Protein AF-A0A7D5UXT2-F1 (afdb_monomer)

Organism: NCBI:txid500148

Foldseek 3Di:
DDDDDDDDDDDDDPPPPCQDKDKFKFKEKEFEQAPFKWAFKKKWKDFQQPDIWIDTAGIAGHRGMGDDITMGMYIEGPPRPTWIWMKIKTATPVNFKIKIFAQPQDDFCVVVVCVVVVPPPDDRPNDSVRTDTDGDYPQRGHYYWYWYQHNVQKTKTDGPVDIDITGMDMWTDPDPFDFAAAFFAEAELAFELQLLVLCLVLPGLEYEFEWEADQPPPFAIFRANPNDPVRTGGHPLRNLLSNLVCLVVVGQHQEYEHAYPCQPPDDPVSCRYHLVVVVVSNCVRQVVSNHAYEYEDELVCCPPPSVVVCFVDPDLRYAYEYELPPNRALVSLLVCCVVPNRPDQLRYEYEYEALPLVVQADDLDTDDDCSVSSGFNVRQLVNQGVSSHSFYEYDDFKLVCLVSLLSSVVSPHRYYHYDHSPHHRDNDPTRSSRVVSVVVNCVVPVSHYDHDGNVDNSD

Solvent-accessible surface area (backbone atoms only — not comparable to full-atom values): 24434 Å² total; per-residue (Å²): 133,90,80,90,88,89,80,83,84,78,91,71,86,81,76,75,77,74,61,51,70,38,82,41,43,31,31,34,35,43,33,30,56,26,95,53,47,39,24,58,31,36,40,40,42,26,27,52,94,80,36,78,39,79,35,80,41,68,68,28,48,50,78,30,62,40,89,70,67,36,71,44,59,45,62,33,49,84,68,45,83,70,49,31,32,32,39,45,36,30,24,46,77,84,59,52,33,36,37,32,48,41,59,75,82,51,74,62,53,58,64,66,49,53,47,72,69,66,73,64,84,86,73,83,79,89,72,66,66,32,37,38,73,58,74,74,46,80,74,26,52,80,33,68,32,39,36,36,39,38,71,86,42,38,34,36,44,38,43,77,70,46,75,44,74,35,36,53,47,74,40,66,44,78,68,84,84,51,80,50,39,65,30,41,45,23,31,32,41,35,27,29,48,64,20,47,53,44,37,53,69,77,61,29,24,26,38,29,25,27,36,23,49,29,80,78,69,92,53,14,50,27,14,16,76,74,80,41,84,92,51,49,49,36,47,39,69,56,33,44,48,41,49,32,50,43,33,74,72,68,46,54,49,39,33,41,32,38,38,39,72,40,53,65,72,29,52,88,88,40,61,67,27,12,47,66,49,52,52,53,51,48,46,69,48,23,50,86,63,62,32,27,42,34,46,30,24,40,60,71,49,54,77,37,67,39,40,50,62,51,61,79,66,61,50,80,58,40,33,42,29,40,31,28,52,96,71,35,40,46,71,53,48,50,51,47,39,74,75,75,40,66,86,56,42,42,30,27,32,41,34,36,52,36,59,57,32,81,82,46,28,69,60,82,68,78,69,75,84,38,94,77,64,62,25,31,38,46,38,48,36,50,38,50,56,65,68,68,41,43,38,33,36,39,32,39,36,38,62,82,39,59,68,58,50,54,51,42,54,73,47,55,50,36,27,40,30,28,22,59,65,88,50,64,38,61,96,43,71,53,36,51,45,18,49,46,50,55,52,53,50,33,66,77,36,50,74,55,26,38,77,41,48,81,88,55,74,80,74

Sequence (459 aa):
MRTACFKLLSCLGLLQLAVALTTRRAYVQILNNTTQPIRAATVIHKYSDIYQHHGYWEVIQPGTRSGNMLRVEYHTGAFATGNDWWLVSWKNPEGTRYYYSNPGNGRIFFDTVEWIFAGRGGHRLESTTGFKQHTLMKTDANRVTQVVINTDNTIQFSSKSGYSSTTSSSTPIFRQYGNPQPFYAIAHRVLDKAGVEVALRHGANAVEIDANAWKLVHRGWWADHDGTLPSRGDRIRDVLIAAANARRAGKNLGFVWLDLKNPDRCGQLETGCNIEALRDMARQILAPVGVKILWGFTGSDINGRASGVVREDLTPSEAISIDGLSGTSARYAERIFNTSGPTNTAQRVWSKGLFQMALNFGSCEDKAMSASSGQICPEIRLGVMSGLFGKVFGWTITRNDGSEVNKLMHAGVDGLIYGHMSSFYEDTKEARDALQIINNWLKANSNHRYLANLDDNPW

InterPro domains:
  IPR017946 PLC-like phosphodiesterase, TIM beta/alpha-barrel domain superfamily [G3DSA:3.20.20.190] (178-459)
  IPR041157 Up-regulated in Daf-2 [PF18457] (22-114)
  IPR041157 Up-regulated in Daf-2 [PF18457] (126-167)
  IPR060039 Sphingomyelinase D/Phospholipase D [PF27711] (180-459)

Mean predicted aligned error: 14.04 Å

pLDDT: mean 85.24, std 17.14, range [34.28, 98.88]

Secondary structure (DSSP, 8-state):
---------------------EEEEEEEEEEEESSS-EEEEEEEEEETTTEEEEEEEEEE-TT-B-SS-EEEEEEESTT----EEEEEEEE-TTSSEEEEEE-SS-S--HHHHHHHHS--TT------TTPEE----GGGTT-EEEEEEETTSEEEEE-SS-EEEEEEEEEE---TTSS-EEEEEEES---SHHHHHHHHHHT-SEEEEEEEEESSSS-EEEEESSSSGGGEEEEHHHHHHHHHHHHHTT----EEEEEESSTTSS-TT-TTTSHHHHHHHHHHHHGGGT-EEEEEEETTGGGSHHHHHHHHT--TTEEEEEE-GGG--HHHHHHHHHHHS-SSGGGEEEEEE-SSGGGG----SS----TTT--HHHHHHHHHHHS--SEEEEEEE-TT-HHHHHHHHHTT-SEEEES-SSS---S-HHHHHHHHHHHHHHHHTTTTEEE--TT----

Nearest PDB structures (foldseek):
  4jde-assembly1_B  TM=7.919E-01  e=2.726E-11  Caenorhabditis elegans
  4jde-assembly1_A  TM=7.871E-01  e=5.231E-11  Caenorhabditis elegans
  2f9r-assembly1_A  TM=6.884E-01  e=1.815E-10  Loxosceles laeta
  1h41-assembly1_A  TM=3.985E-01  e=1.138E-02  Cellvibrio japonicus
  1eok-assembly1_A  TM=4.121E-01  e=2.767E-02  Elizabethkingia meningoseptica

Structure (mmCIF, N/CA/C/O backbone):
data_AF-A0A7D5UXT2-F1
#
_entry.id   AF-A0A7D5UXT2-F1
#
loop_
_atom_site.group_PDB
_atom_site.id
_atom_site.type_symbol
_atom_site.label_atom_id
_atom_site.label_alt_id
_atom_site.label_comp_id
_atom_site.label_asym_id
_atom_site.label_entity_id
_atom_site.label_seq_id
_atom_site.pdbx_PDB_ins_code
_atom_site.Cartn_x
_atom_site.Cartn_y
_atom_site.Cartn_z
_atom_site.occupancy
_atom_site.B_iso_or_equiv
_atom_site.auth_seq_id
_atom_site.auth_comp_id
_atom_site.auth_asym_id
_atom_site.auth_atom_id
_atom_site.pdbx_PDB_model_num
ATOM 1 N N . MET A 1 1 ? -38.558 12.943 101.923 1.00 36.19 1 MET A N 1
ATOM 2 C CA . MET A 1 1 ? -38.433 14.417 102.025 1.00 36.19 1 MET A CA 1
ATOM 3 C C . MET A 1 1 ? -37.181 14.815 101.249 1.00 36.19 1 MET A C 1
ATOM 5 O O . MET A 1 1 ? -36.152 14.226 101.527 1.00 36.19 1 MET A O 1
ATOM 9 N N . ARG A 1 2 ? -37.341 15.446 100.068 1.00 34.28 2 ARG A N 1
ATOM 10 C CA . ARG A 1 2 ? -37.014 16.872 99.764 1.00 34.28 2 ARG A CA 1
ATOM 11 C C . ARG A 1 2 ? -35.497 17.147 99.903 1.00 34.28 2 ARG A C 1
ATOM 13 O O . ARG A 1 2 ? -34.965 16.847 100.956 1.00 34.28 2 ARG A O 1
ATOM 20 N N . THR A 1 3 ? -34.720 17.679 98.948 1.00 36.91 3 THR A N 1
ATOM 21 C CA . THR A 1 3 ? -34.924 18.716 97.897 1.00 36.91 3 THR A CA 1
ATOM 22 C C . THR A 1 3 ? -33.620 18.730 97.040 1.00 36.91 3 THR A C 1
ATOM 24 O O . THR A 1 3 ? -32.560 18.561 97.631 1.00 36.91 3 THR A O 1
ATOM 27 N N . ALA A 1 4 ? -33.638 18.645 95.694 1.00 42.66 4 ALA A N 1
ATOM 28 C CA . ALA A 1 4 ? -33.521 19.735 94.681 1.00 42.66 4 ALA A CA 1
ATOM 29 C C . ALA A 1 4 ? -32.183 20.534 94.739 1.00 42.66 4 ALA A C 1
ATOM 31 O O . ALA A 1 4 ? -31.682 20.755 95.827 1.00 42.66 4 ALA A O 1
ATOM 32 N N . CYS A 1 5 ? -31.524 21.080 93.706 1.00 37.19 5 CYS A N 1
ATOM 33 C CA . CYS A 1 5 ? -31.738 21.371 92.277 1.00 37.19 5 CYS A CA 1
ATOM 34 C C . CYS A 1 5 ? -30.385 22.008 91.819 1.00 37.19 5 CYS A C 1
ATOM 36 O O . CYS A 1 5 ? -29.802 22.743 92.605 1.00 37.19 5 CYS A O 1
ATOM 38 N N . PHE A 1 6 ? -29.721 21.703 90.701 1.00 34.28 6 PHE A N 1
ATOM 39 C CA . PHE A 1 6 ? -29.822 22.394 89.403 1.00 34.28 6 PHE A CA 1
ATOM 40 C C . PHE A 1 6 ? -28.614 21.928 88.557 1.00 34.28 6 PHE A C 1
ATOM 42 O O . PHE A 1 6 ? -27.471 22.172 88.940 1.00 34.28 6 PHE A O 1
ATOM 49 N N . LYS A 1 7 ? -28.833 21.323 87.387 1.00 36.25 7 LYS A N 1
ATOM 50 C CA . LYS A 1 7 ? -27.889 21.411 86.260 1.00 36.25 7 LYS A CA 1
ATOM 51 C C . LYS A 1 7 ? -28.704 21.672 85.002 1.00 36.25 7 LYS A C 1
ATOM 53 O O . LYS A 1 7 ? -29.564 20.876 84.636 1.00 36.25 7 LYS A O 1
ATOM 58 N N . LEU A 1 8 ? -28.467 22.851 84.432 1.00 36.66 8 LEU A N 1
ATOM 59 C CA . LEU A 1 8 ? -29.082 23.353 83.213 1.00 36.66 8 LEU A CA 1
ATOM 60 C C . LEU A 1 8 ? -28.868 22.382 82.048 1.00 36.66 8 LEU A C 1
ATOM 62 O O . LEU A 1 8 ? -27.749 21.941 81.788 1.00 36.66 8 LEU A O 1
ATOM 66 N N . LEU A 1 9 ? -29.955 22.150 81.314 1.00 42.28 9 LEU A N 1
ATOM 67 C CA . LEU A 1 9 ? -29.932 21.782 79.907 1.00 42.28 9 LEU A CA 1
ATOM 68 C C . LEU A 1 9 ? -29.194 22.859 79.099 1.00 42.28 9 LEU A C 1
ATOM 70 O O . LEU A 1 9 ? -29.561 24.032 79.145 1.00 42.28 9 LEU A O 1
ATOM 74 N N . SER A 1 10 ? -28.291 22.425 78.230 1.00 36.88 10 SER A N 1
ATOM 75 C CA . SER A 1 10 ? -28.107 23.039 76.918 1.00 36.88 10 SER A CA 1
ATOM 76 C C . SER A 1 10 ? -28.194 21.940 75.860 1.00 36.88 10 SER A C 1
ATOM 78 O O . SER A 1 10 ? -27.239 21.238 75.545 1.00 36.88 10 SER A O 1
ATOM 80 N N . CYS A 1 11 ? -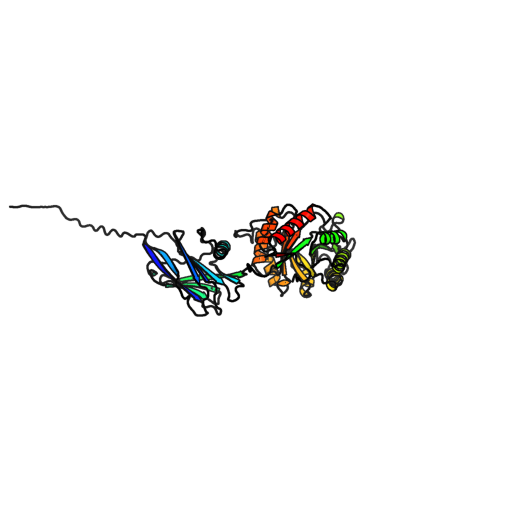29.409 21.781 75.330 1.00 40.41 11 CYS A N 1
ATOM 81 C CA . CYS A 1 11 ? -29.639 21.204 74.015 1.00 40.41 11 CYS A CA 1
ATOM 82 C C . CYS A 1 11 ? -28.922 22.079 72.978 1.00 40.41 11 CYS A C 1
ATOM 84 O O . CYS A 1 11 ? -29.400 23.164 72.657 1.00 40.41 11 CYS A O 1
ATOM 86 N N . LEU A 1 12 ? -27.805 21.606 72.430 1.00 40.06 12 LEU A N 1
ATOM 87 C CA . LEU A 1 12 ? -27.349 22.021 71.107 1.00 40.06 12 LEU A CA 1
ATOM 88 C C . LEU A 1 12 ? -27.305 20.776 70.229 1.00 40.06 12 LEU A C 1
ATOM 90 O O . LEU A 1 12 ? -26.574 19.825 70.498 1.00 40.06 12 LEU A O 1
ATOM 94 N N . GLY A 1 13 ? -28.171 20.777 69.219 1.00 42.94 13 GLY A N 1
ATOM 95 C CA . GLY A 1 13 ? -28.363 19.674 68.298 1.00 42.94 13 GLY A CA 1
ATOM 96 C C . GLY A 1 13 ? -27.079 19.319 67.562 1.00 42.94 13 GLY A C 1
ATOM 97 O O . GLY A 1 13 ? -26.598 20.071 66.721 1.00 42.94 13 GLY A O 1
ATOM 98 N N . LEU A 1 14 ? -26.585 18.112 67.810 1.00 41.22 14 LEU A N 1
ATOM 99 C CA . LEU A 1 14 ? -25.770 17.388 66.849 1.00 41.22 14 LEU A CA 1
ATOM 100 C C . LEU A 1 14 ? -26.723 16.692 65.878 1.00 41.22 14 LEU A C 1
ATOM 102 O O . LEU A 1 14 ? -26.943 15.485 65.941 1.00 41.22 14 LEU A O 1
ATOM 106 N N . LEU A 1 15 ? -27.289 17.470 64.953 1.00 41.44 15 LEU A N 1
ATOM 107 C CA . LEU A 1 15 ? -27.663 16.912 63.662 1.00 41.44 15 LEU A CA 1
ATOM 108 C C . LEU A 1 15 ? -26.331 16.591 62.969 1.00 41.44 15 LEU A C 1
ATOM 110 O O . LEU A 1 15 ? -25.779 17.411 62.239 1.00 41.44 15 LEU A O 1
ATOM 114 N N . GLN A 1 16 ? -25.755 15.420 63.253 1.00 40.47 16 GLN A N 1
ATOM 115 C CA . GLN A 1 16 ? -24.740 14.863 62.371 1.00 40.47 16 GLN A CA 1
ATOM 116 C C . GLN A 1 16 ? -25.450 14.576 61.047 1.00 40.47 16 GLN A C 1
ATOM 118 O O . GLN A 1 16 ? -26.016 13.504 60.842 1.00 40.47 16 GLN A O 1
ATOM 123 N N . LEU A 1 17 ? -25.449 15.555 60.140 1.00 44.81 17 LEU A N 1
ATOM 124 C CA . LEU A 1 17 ? -25.551 15.276 58.717 1.00 44.81 17 LEU A CA 1
ATOM 125 C C . LEU A 1 17 ? -24.333 14.414 58.381 1.00 44.81 17 LEU A C 1
ATOM 127 O O . LEU A 1 17 ? -23.275 14.911 58.007 1.00 44.81 17 LEU A O 1
ATOM 131 N N . ALA A 1 18 ? -24.471 13.103 58.558 1.00 46.00 18 ALA A N 1
ATOM 132 C CA . ALA A 1 18 ? -23.594 12.141 57.931 1.00 46.00 18 ALA A CA 1
ATOM 133 C C . ALA A 1 18 ? -23.843 12.276 56.428 1.00 46.00 18 ALA A C 1
ATOM 135 O O . ALA A 1 18 ? -24.723 11.627 55.862 1.00 46.00 18 ALA A O 1
ATOM 136 N N . VAL A 1 19 ? -23.117 13.182 55.773 1.00 54.22 19 VAL A N 1
ATOM 137 C CA . VAL A 1 19 ? -23.129 13.300 54.317 1.00 54.22 19 VAL A CA 1
ATOM 138 C C . VAL A 1 19 ? -22.295 12.146 53.759 1.00 54.22 19 VAL A C 1
ATOM 140 O O . VAL A 1 19 ? -21.194 12.330 53.260 1.00 54.22 19 VAL A O 1
ATOM 143 N N . ALA A 1 20 ? -22.793 10.926 53.940 1.00 69.44 20 ALA A N 1
ATOM 144 C CA . ALA A 1 20 ? -22.079 9.698 53.642 1.00 69.44 20 ALA A CA 1
ATOM 145 C C . ALA A 1 20 ? -22.074 9.397 52.136 1.00 69.44 20 ALA A C 1
ATOM 147 O O . ALA A 1 20 ? -23.035 9.679 51.411 1.00 69.44 20 ALA A O 1
ATOM 148 N N . LEU A 1 21 ? -20.985 8.775 51.682 1.00 82.25 21 LEU A N 1
ATOM 149 C CA . LEU A 1 21 ? -20.906 8.115 50.383 1.00 82.25 21 LEU A CA 1
ATOM 150 C C . LEU A 1 21 ? -22.062 7.107 50.267 1.00 82.25 21 LEU A C 1
ATOM 152 O O . LEU A 1 21 ? -22.201 6.215 51.098 1.00 82.25 21 LEU A O 1
ATOM 156 N N . THR A 1 22 ? -22.910 7.263 49.253 1.00 88.88 22 THR A N 1
ATOM 157 C CA . THR A 1 22 ? -24.084 6.410 49.033 1.00 88.88 22 THR A CA 1
ATOM 158 C C . THR A 1 22 ? -23.977 5.716 47.683 1.00 88.88 22 THR A C 1
ATOM 160 O O . THR A 1 22 ? -24.011 6.390 46.648 1.00 88.88 22 THR A O 1
ATOM 163 N N . THR A 1 23 ? -23.918 4.381 47.684 1.00 92.75 23 THR A N 1
ATOM 164 C CA . THR A 1 23 ? -24.037 3.566 46.466 1.00 92.75 23 THR A CA 1
ATOM 165 C C . THR A 1 23 ? -25.471 3.567 45.960 1.00 92.75 23 THR A C 1
ATOM 167 O O . THR A 1 23 ? -26.419 3.334 46.710 1.00 92.75 23 THR A O 1
ATOM 170 N N . ARG A 1 24 ? -25.633 3.835 44.668 1.00 94.81 24 ARG A N 1
ATOM 171 C CA . ARG A 1 24 ? -26.914 3.886 43.966 1.00 94.81 24 ARG A CA 1
ATOM 172 C C . ARG A 1 24 ? -26.874 3.007 42.730 1.00 94.81 24 ARG A C 1
ATOM 174 O O . ARG A 1 24 ? -25.811 2.607 42.266 1.00 94.81 24 ARG A O 1
ATOM 181 N N . ARG A 1 25 ? -28.067 2.713 42.217 1.00 96.94 25 ARG A N 1
ATOM 182 C CA . ARG A 1 25 ? -28.284 1.903 41.020 1.00 96.94 25 ARG A CA 1
ATOM 183 C C . ARG A 1 25 ? -29.117 2.668 40.012 1.00 96.94 25 ARG A C 1
ATOM 185 O O . ARG A 1 25 ? -30.054 3.355 40.411 1.00 96.94 25 ARG A O 1
ATOM 192 N N . ALA A 1 26 ? -28.809 2.501 38.735 1.00 97.25 26 ALA A N 1
ATOM 193 C CA . ALA A 1 26 ? -29.631 2.955 37.617 1.00 97.25 26 ALA A CA 1
ATOM 194 C C . ALA A 1 26 ? -29.744 1.840 36.568 1.00 97.25 26 ALA A C 1
ATOM 196 O O . ALA A 1 26 ? -29.009 0.849 36.609 1.00 97.25 26 ALA A O 1
ATOM 197 N N . TYR A 1 27 ? -30.687 1.997 35.645 1.00 98.06 27 TYR A N 1
ATOM 198 C CA . TYR A 1 27 ? -30.895 1.094 34.517 1.00 98.06 27 TYR A CA 1
ATOM 199 C C . TYR A 1 27 ? -30.518 1.794 33.219 1.00 98.06 27 TYR A C 1
ATOM 201 O O . TYR A 1 27 ? -30.698 2.998 33.096 1.00 98.06 27 TYR A O 1
ATOM 209 N N . VAL A 1 28 ? -30.014 1.050 32.243 1.00 97.38 28 VAL A N 1
ATOM 210 C CA . VAL A 1 28 ? -29.527 1.596 30.977 1.00 97.38 28 VAL A CA 1
ATOM 211 C C . VAL A 1 28 ? -30.165 0.842 29.824 1.00 97.38 28 VAL A C 1
ATOM 213 O O . VAL A 1 28 ? -30.227 -0.389 29.835 1.00 97.38 28 VAL A O 1
ATOM 216 N N . GLN A 1 29 ? -30.642 1.590 28.833 1.00 96.94 29 GLN A N 1
ATOM 217 C CA . GLN A 1 29 ? -31.302 1.050 27.649 1.00 96.94 29 GLN A CA 1
ATOM 218 C C . GLN A 1 29 ? -30.874 1.829 26.404 1.00 96.94 29 GLN A C 1
ATOM 220 O O . GLN A 1 29 ? -30.710 3.049 26.464 1.00 96.94 29 GLN A O 1
ATOM 225 N N . ILE A 1 30 ? -30.739 1.138 25.273 1.00 97.81 30 ILE A N 1
ATOM 226 C CA . ILE A 1 30 ? -30.429 1.762 23.982 1.00 97.81 30 ILE A CA 1
ATOM 227 C C . ILE A 1 30 ? -31.728 2.000 23.205 1.00 97.81 30 ILE A C 1
ATOM 229 O O . ILE A 1 30 ? -32.590 1.127 23.173 1.00 97.81 30 ILE A O 1
ATOM 233 N N . LEU A 1 31 ? -31.862 3.154 22.554 1.00 97.88 31 LEU A N 1
ATOM 234 C CA . LEU A 1 31 ? -32.856 3.430 21.516 1.00 97.88 31 LEU A CA 1
ATOM 235 C C . LEU A 1 31 ? -32.146 3.566 20.168 1.00 97.88 31 LEU A C 1
ATOM 237 O O . LEU A 1 31 ? -31.280 4.426 20.002 1.00 97.88 31 LEU A O 1
ATOM 241 N N . ASN A 1 32 ? -32.537 2.726 19.212 1.00 97.62 32 ASN A N 1
ATOM 242 C CA . ASN A 1 32 ? -32.057 2.810 17.840 1.00 97.62 32 ASN A CA 1
ATOM 243 C C . ASN A 1 32 ? -32.935 3.787 17.044 1.00 97.62 32 ASN A C 1
ATOM 245 O O . ASN A 1 32 ? -33.999 3.408 16.570 1.00 97.62 32 ASN A O 1
ATOM 249 N N . ASN A 1 33 ? -32.483 5.028 16.877 1.00 97.62 33 ASN A N 1
ATOM 250 C CA . ASN A 1 33 ? -33.121 6.023 16.009 1.00 97.62 33 ASN A CA 1
ATOM 251 C C . ASN A 1 33 ? -32.553 6.013 14.580 1.00 97.62 33 ASN A C 1
ATOM 253 O O . ASN A 1 33 ? -32.882 6.891 13.789 1.00 97.62 33 ASN A O 1
ATOM 257 N N . THR A 1 34 ? -31.681 5.061 14.239 1.00 94.12 34 THR A N 1
ATOM 258 C CA . THR A 1 34 ? -31.138 4.935 12.883 1.00 94.12 34 THR A CA 1
ATOM 259 C C . THR A 1 34 ? -32.154 4.288 11.937 1.00 94.12 34 THR A C 1
ATOM 261 O O . THR A 1 34 ? -33.147 3.701 12.366 1.00 94.12 34 THR A O 1
ATOM 264 N N . THR A 1 35 ? -31.899 4.361 10.629 1.00 93.69 35 THR A N 1
ATOM 265 C CA . THR A 1 35 ? -32.736 3.723 9.598 1.00 93.69 35 THR A CA 1
ATOM 266 C C . THR A 1 35 ? -32.479 2.223 9.445 1.00 93.69 35 THR A C 1
ATOM 268 O O . THR A 1 35 ? -33.169 1.564 8.671 1.00 93.69 35 THR A O 1
ATOM 271 N N . GLN A 1 36 ? -31.493 1.670 10.155 1.00 93.19 36 GLN A N 1
ATOM 272 C CA . GLN A 1 36 ? -31.029 0.297 9.980 1.00 93.19 36 GLN A CA 1
ATOM 273 C C . GLN A 1 36 ? -30.994 -0.470 11.309 1.00 93.19 36 GLN A C 1
ATOM 275 O O . GLN A 1 36 ? -30.834 0.128 12.375 1.00 93.19 36 GLN A O 1
ATOM 280 N N . PRO A 1 37 ? -31.144 -1.806 11.291 1.00 94.12 37 PRO A N 1
ATOM 281 C CA . PRO A 1 37 ? -30.931 -2.609 12.486 1.00 94.12 37 PRO A CA 1
ATOM 282 C C . PRO A 1 37 ? -29.517 -2.417 13.045 1.00 94.12 37 PRO A C 1
ATOM 284 O O . PRO A 1 37 ? -28.525 -2.537 12.329 1.00 94.12 37 PRO A O 1
ATOM 287 N N . ILE A 1 38 ? -29.423 -2.173 14.348 1.00 93.69 38 ILE A N 1
ATOM 288 C CA . ILE A 1 38 ? -28.153 -2.165 15.073 1.00 93.69 38 ILE A CA 1
ATOM 289 C C . ILE A 1 38 ? -27.870 -3.597 15.520 1.00 93.69 38 ILE A C 1
ATOM 291 O O . ILE A 1 38 ? -28.729 -4.221 16.144 1.00 93.69 38 ILE A O 1
ATOM 295 N N . ARG A 1 39 ? -26.677 -4.119 15.218 1.00 86.88 39 ARG A N 1
ATOM 296 C CA . ARG A 1 39 ? -26.253 -5.468 15.625 1.00 86.88 39 ARG A CA 1
ATOM 297 C C . ARG A 1 39 ? -25.136 -5.424 16.659 1.00 86.88 39 ARG A C 1
ATOM 299 O O . ARG A 1 39 ? -24.291 -4.535 16.603 1.00 86.88 39 ARG A O 1
ATOM 306 N N . ALA A 1 40 ? -25.098 -6.419 17.545 1.00 84.75 40 ALA A N 1
ATOM 307 C CA . ALA A 1 40 ? -24.058 -6.610 18.558 1.00 84.75 40 ALA A CA 1
ATOM 308 C C . ALA A 1 40 ? -23.729 -5.307 19.309 1.00 84.75 40 ALA A C 1
ATOM 310 O O . ALA A 1 40 ? -22.570 -4.891 19.373 1.00 84.75 40 ALA A O 1
ATOM 311 N N . ALA A 1 41 ? -24.769 -4.628 19.795 1.00 90.44 41 ALA A N 1
ATOM 312 C CA . ALA A 1 41 ? -24.614 -3.389 20.531 1.00 90.44 41 ALA A CA 1
ATOM 313 C C . ALA A 1 41 ? -24.032 -3.675 21.914 1.00 90.44 41 ALA A C 1
ATOM 315 O O . ALA A 1 41 ? -24.532 -4.549 22.623 1.00 90.44 41 ALA A O 1
ATOM 316 N N . THR A 1 42 ? -23.030 -2.902 22.314 1.00 88.75 42 THR A N 1
ATOM 317 C CA . THR A 1 42 ? -22.400 -2.995 23.628 1.00 88.75 42 THR A CA 1
ATOM 318 C C . THR A 1 42 ? -22.442 -1.641 24.319 1.00 88.75 42 THR A C 1
ATOM 320 O O . THR A 1 42 ? -22.188 -0.606 23.700 1.00 88.75 42 THR A O 1
ATOM 323 N N . VAL A 1 43 ? -22.741 -1.651 25.618 1.00 92.00 43 VAL A N 1
ATOM 324 C CA . VAL A 1 43 ? -22.570 -0.494 26.503 1.00 92.00 43 VAL A CA 1
ATOM 325 C C . VAL A 1 43 ? -21.646 -0.892 27.639 1.00 92.00 43 VAL A C 1
ATOM 327 O O . VAL A 1 43 ? -21.944 -1.839 28.365 1.00 92.00 43 VAL A O 1
ATOM 330 N N . ILE A 1 44 ? -20.556 -0.148 27.813 1.00 88.75 44 ILE A N 1
ATOM 331 C CA . ILE A 1 44 ? -19.703 -0.246 28.998 1.00 88.75 44 ILE A CA 1
ATOM 332 C C . ILE A 1 44 ? -19.922 0.999 29.847 1.00 88.75 44 ILE A C 1
ATOM 334 O O . ILE A 1 44 ? -19.821 2.124 29.355 1.00 88.75 44 ILE A O 1
ATOM 338 N N . HIS A 1 45 ? -20.201 0.785 31.128 1.00 92.12 45 HIS A N 1
ATOM 339 C CA . HIS A 1 45 ? -20.223 1.825 32.150 1.00 92.12 45 HIS A CA 1
ATOM 340 C C . HIS A 1 45 ? -19.091 1.587 33.143 1.00 92.12 45 HIS A C 1
ATOM 342 O O . HIS A 1 45 ? -18.880 0.456 33.584 1.00 92.12 45 HIS A O 1
ATOM 348 N N . LYS A 1 46 ? -18.371 2.652 33.486 1.00 88.19 46 LYS A N 1
ATOM 349 C CA . LYS A 1 46 ? -17.372 2.679 34.551 1.00 88.19 46 LYS A CA 1
ATOM 350 C C . LYS A 1 46 ? -17.683 3.822 35.510 1.00 88.19 46 LYS A C 1
ATOM 352 O O . LYS A 1 46 ? -17.764 4.966 35.073 1.00 88.19 46 LYS A O 1
ATOM 357 N N . TYR A 1 47 ? -17.785 3.536 36.804 1.00 85.75 47 TYR A N 1
ATOM 358 C CA . TYR A 1 47 ? -17.746 4.570 37.840 1.00 85.75 47 TYR A CA 1
ATOM 359 C C . TYR A 1 47 ? -16.319 4.655 38.387 1.00 85.75 47 TYR A C 1
ATOM 361 O O . TYR A 1 47 ? -15.928 3.883 39.272 1.00 85.75 47 TYR A O 1
ATOM 369 N N . SER A 1 48 ? -15.520 5.546 37.795 1.00 78.12 48 SER A N 1
ATOM 370 C CA . SER A 1 48 ? -14.056 5.554 37.927 1.00 78.12 48 SER A CA 1
ATOM 371 C C . SER A 1 48 ? -13.499 4.124 37.805 1.00 78.12 48 SER A C 1
ATOM 373 O O . SER A 1 48 ? -13.899 3.397 36.896 1.00 78.12 48 SER A O 1
ATOM 375 N N . ASP A 1 49 ? -12.637 3.680 38.720 1.00 72.75 49 ASP A N 1
ATOM 376 C CA . ASP A 1 49 ? -12.145 2.300 38.739 1.00 72.75 49 ASP A CA 1
ATOM 377 C C . ASP A 1 49 ? -12.857 1.415 39.775 1.00 72.75 49 ASP A C 1
ATOM 379 O O . ASP A 1 49 ? -12.387 0.322 40.085 1.00 72.75 49 ASP A O 1
ATOM 383 N N . ILE A 1 50 ? -13.983 1.868 40.332 1.00 75.06 50 ILE A N 1
ATOM 384 C CA . ILE A 1 50 ? -14.689 1.171 41.419 1.00 75.06 50 ILE A CA 1
ATOM 385 C C . ILE A 1 50 ? -15.658 0.132 40.856 1.00 75.06 50 ILE A C 1
ATOM 387 O O . ILE A 1 50 ? -15.633 -1.027 41.265 1.00 75.06 50 ILE A O 1
ATOM 391 N N . TYR A 1 51 ? -16.503 0.548 39.913 1.00 80.44 51 TYR A N 1
ATOM 392 C CA . TYR A 1 51 ? -17.491 -0.319 39.279 1.00 80.44 51 TYR A CA 1
ATOM 393 C C . TYR A 1 51 ? -17.291 -0.333 37.774 1.00 80.44 51 TYR A C 1
ATOM 395 O O . TYR A 1 51 ? -16.991 0.699 37.173 1.00 80.44 51 TYR A O 1
ATOM 403 N N . GLN A 1 52 ? -17.493 -1.502 37.171 1.00 83.88 52 GLN A N 1
ATOM 404 C CA . GLN A 1 52 ? -17.484 -1.679 35.729 1.00 83.88 52 GLN A CA 1
ATOM 405 C C . GLN A 1 52 ? -18.604 -2.643 35.333 1.00 83.88 52 GLN A C 1
ATOM 407 O O . GLN A 1 52 ? -18.675 -3.767 35.830 1.00 83.88 52 GLN A O 1
ATOM 412 N N . HIS A 1 53 ? -19.470 -2.206 34.425 1.00 86.44 53 HIS A N 1
ATOM 413 C CA . HIS A 1 53 ? -20.633 -2.960 33.969 1.00 86.44 53 HIS A CA 1
ATOM 414 C C . HIS A 1 53 ? -20.677 -3.014 32.447 1.00 86.44 53 HIS A C 1
ATOM 416 O O . HIS A 1 53 ? -20.267 -2.072 31.770 1.00 86.44 53 HIS A O 1
ATOM 422 N N . HIS A 1 54 ? -21.188 -4.126 31.919 1.00 85.19 54 HIS A N 1
ATOM 423 C CA . HIS A 1 54 ? -21.215 -4.420 30.490 1.00 85.19 54 HIS A CA 1
ATOM 424 C C . HIS A 1 54 ? -22.601 -4.922 30.112 1.00 85.19 54 HIS A C 1
ATOM 426 O O . HIS A 1 54 ? -23.104 -5.871 30.712 1.00 85.19 54 HIS A O 1
ATOM 432 N N . GLY A 1 55 ? -23.218 -4.274 29.133 1.00 85.62 55 GLY A N 1
ATOM 433 C CA . GLY A 1 55 ? -24.464 -4.708 28.513 1.00 85.62 55 GLY A CA 1
ATOM 434 C C . GLY A 1 55 ? -24.211 -5.089 27.065 1.00 85.62 55 GLY A C 1
ATOM 435 O O . GLY A 1 55 ? -23.470 -4.389 26.379 1.00 85.62 55 GLY A O 1
ATOM 436 N N . TYR A 1 56 ? -24.829 -6.178 26.618 1.00 87.44 56 TYR A N 1
ATOM 437 C CA . TYR A 1 56 ? -24.758 -6.664 25.244 1.00 87.44 56 TYR A CA 1
ATOM 438 C C . TYR A 1 56 ? -26.166 -6.926 24.710 1.00 87.44 56 TYR A C 1
ATOM 440 O O . TYR A 1 56 ? -26.994 -7.527 25.398 1.00 87.44 56 TYR A O 1
ATOM 448 N N . TRP A 1 57 ? -26.420 -6.500 23.475 1.00 91.25 57 TRP A N 1
ATOM 449 C CA . TRP A 1 57 ? -27.679 -6.720 22.773 1.00 91.25 57 TRP A CA 1
ATOM 450 C C . TRP A 1 57 ? -27.411 -7.167 21.340 1.00 91.25 57 TRP A C 1
ATOM 452 O O . TRP A 1 57 ? -26.740 -6.480 20.572 1.00 91.25 57 TRP A O 1
ATOM 462 N N . GLU A 1 58 ? -27.964 -8.319 20.972 1.00 84.94 58 GLU A N 1
ATOM 463 C CA . GLU A 1 58 ? -27.695 -8.950 19.681 1.00 84.94 58 GLU A CA 1
ATOM 464 C C . GLU A 1 58 ? -28.240 -8.132 18.505 1.00 84.94 58 GLU A C 1
ATOM 466 O O . GLU A 1 58 ? -27.510 -7.857 17.552 1.00 84.94 58 GLU A O 1
ATOM 471 N N . VAL A 1 59 ? -29.504 -7.703 18.585 1.00 92.69 59 VAL A N 1
ATOM 472 C CA . VAL A 1 59 ? -30.166 -6.881 17.565 1.00 92.69 59 VAL A CA 1
ATOM 473 C C . VAL A 1 59 ? -31.092 -5.864 18.230 1.00 92.69 59 VAL A C 1
ATOM 475 O O . VAL A 1 59 ? -31.840 -6.198 19.148 1.00 92.69 59 VAL A O 1
ATOM 478 N N . ILE A 1 60 ? -31.075 -4.625 17.736 1.00 96.44 60 ILE A N 1
ATOM 479 C CA . ILE A 1 60 ? -32.029 -3.570 18.095 1.00 96.44 60 ILE A CA 1
ATOM 480 C C . ILE A 1 60 ? -32.613 -3.007 16.799 1.00 96.44 60 ILE A C 1
ATOM 482 O O . ILE A 1 60 ? -31.894 -2.427 15.981 1.00 96.44 60 ILE A O 1
ATOM 486 N N . GLN A 1 61 ? -33.918 -3.186 16.594 1.00 97.19 61 GLN A N 1
ATOM 487 C CA . GLN A 1 61 ? -34.594 -2.771 15.363 1.00 97.19 61 GLN A CA 1
ATOM 488 C C . GLN A 1 61 ? -34.740 -1.240 15.281 1.00 97.19 61 GLN A C 1
ATOM 490 O O . GLN A 1 61 ? -34.823 -0.594 16.333 1.00 97.19 61 GLN A O 1
ATOM 495 N N . PRO A 1 62 ? -34.796 -0.648 14.071 1.00 97.75 62 PRO A N 1
ATOM 496 C CA . PRO A 1 62 ? -35.078 0.777 13.889 1.00 97.75 62 PRO A CA 1
ATOM 497 C C . PRO A 1 62 ? -36.319 1.229 14.664 1.00 97.75 62 PRO A C 1
ATOM 499 O O . PRO A 1 62 ? -37.343 0.550 14.658 1.00 97.75 62 PRO A O 1
ATOM 502 N N . GLY A 1 63 ? -36.225 2.363 15.354 1.00 96.56 63 GLY A N 1
ATOM 503 C CA . GLY A 1 63 ? -37.299 2.941 16.166 1.00 96.56 63 GLY A CA 1
ATOM 504 C C . GLY A 1 63 ? -37.600 2.205 17.477 1.00 96.56 63 GLY A C 1
ATOM 505 O O . GLY A 1 63 ? -38.506 2.611 18.204 1.00 96.56 63 GLY A O 1
ATOM 506 N N . THR A 1 64 ? -36.866 1.137 17.812 1.00 97.69 64 THR A N 1
ATOM 507 C CA . THR A 1 64 ? -37.128 0.324 19.011 1.00 97.69 64 THR A CA 1
ATOM 508 C C . THR A 1 64 ? -36.077 0.508 20.099 1.00 97.69 64 THR A C 1
ATOM 510 O O . THR A 1 64 ? -34.947 0.950 19.863 1.00 97.69 64 THR A O 1
ATOM 513 N N . ARG A 1 65 ? -36.467 0.153 21.326 1.00 97.25 65 ARG A N 1
ATOM 514 C CA . ARG A 1 65 ? -35.576 0.106 22.484 1.00 97.25 65 ARG A CA 1
ATOM 515 C C . ARG A 1 65 ? -35.007 -1.301 22.663 1.00 97.25 65 ARG A C 1
ATOM 517 O O . ARG A 1 65 ? -35.666 -2.285 22.337 1.00 97.25 65 ARG A O 1
ATOM 524 N N . SER A 1 66 ? -33.810 -1.398 23.230 1.00 96.00 66 SER A N 1
ATOM 525 C CA . SER A 1 66 ? -33.188 -2.676 23.571 1.00 96.00 66 SER A CA 1
ATOM 526 C C . SER A 1 66 ? -34.047 -3.460 24.571 1.00 96.00 66 SER A C 1
ATOM 528 O O . SER A 1 66 ? -34.570 -2.873 25.516 1.00 96.00 66 SER A O 1
ATOM 530 N N . GLY A 1 67 ? -34.201 -4.775 24.382 1.00 86.62 67 GLY A N 1
ATOM 531 C CA . GLY A 1 67 ? -35.130 -5.587 25.185 1.00 86.62 67 GLY A CA 1
ATOM 532 C C . GLY A 1 67 ? -34.803 -5.595 26.684 1.00 86.62 67 GLY A C 1
ATOM 533 O O . GLY A 1 67 ? -35.603 -5.143 27.499 1.00 86.62 67 GLY A O 1
ATOM 534 N N . ASN A 1 68 ? -33.604 -6.059 27.045 1.00 89.94 68 ASN A N 1
ATOM 535 C CA . ASN A 1 68 ? -33.131 -6.053 28.433 1.00 89.94 68 ASN A CA 1
ATOM 536 C C . ASN A 1 68 ? -32.483 -4.712 28.806 1.00 89.94 68 ASN A C 1
ATOM 538 O O . ASN A 1 68 ? -31.963 -4.002 27.941 1.00 89.94 68 ASN A O 1
ATOM 542 N N . MET A 1 69 ? -32.467 -4.392 30.103 1.00 94.56 69 MET A N 1
ATOM 543 C CA . MET A 1 69 ? -31.781 -3.216 30.646 1.00 94.56 69 MET A CA 1
ATOM 544 C C . MET A 1 69 ? -30.499 -3.620 31.376 1.00 94.56 69 MET A C 1
ATOM 546 O O . MET A 1 69 ? -30.492 -4.573 32.156 1.00 94.56 69 MET A O 1
ATOM 550 N N . LEU A 1 70 ? -29.426 -2.861 31.166 1.00 95.62 70 LEU A N 1
ATOM 551 C CA . LEU A 1 70 ? -28.184 -3.002 31.923 1.00 95.62 70 LEU A CA 1
ATOM 552 C C . LEU A 1 70 ? -28.332 -2.281 33.268 1.00 95.62 70 LEU A C 1
ATOM 554 O O . LEU A 1 70 ? -28.649 -1.095 33.299 1.00 95.62 70 LEU A O 1
ATOM 558 N N . ARG A 1 71 ? -28.090 -2.973 34.384 1.00 97.12 71 ARG A N 1
ATOM 559 C CA . ARG A 1 71 ? -28.041 -2.349 35.714 1.00 97.12 71 ARG A CA 1
ATOM 560 C C . ARG A 1 71 ? -26.622 -1.871 36.008 1.00 97.12 71 ARG A C 1
ATOM 562 O O . ARG A 1 71 ? -25.690 -2.665 35.907 1.00 97.12 71 ARG A O 1
ATOM 569 N N . VAL A 1 72 ? -26.483 -0.615 36.419 1.00 95.81 72 VAL A N 1
ATOM 570 C CA . VAL A 1 72 ? -25.194 0.014 36.741 1.00 95.81 72 VAL A CA 1
ATOM 571 C C .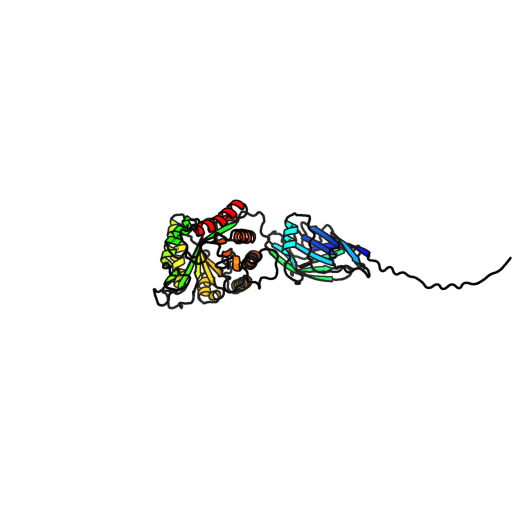 VAL A 1 72 ? -25.166 0.554 38.165 1.00 95.81 72 VAL A C 1
ATOM 573 O O . VAL A 1 72 ? -26.210 0.947 38.694 1.00 95.81 72 VAL A O 1
ATOM 576 N N . GLU A 1 73 ? -23.985 0.584 38.778 1.00 95.81 73 GLU A N 1
ATOM 577 C CA . GLU A 1 73 ? -23.741 1.100 40.126 1.00 95.81 73 GLU A CA 1
ATOM 578 C C . GLU A 1 73 ? -22.815 2.322 40.100 1.00 95.81 73 GLU A C 1
ATOM 580 O O . GLU A 1 73 ? -21.843 2.374 39.353 1.00 95.81 73 GLU A O 1
ATOM 585 N N . TYR A 1 74 ? -23.135 3.320 40.924 1.00 93.75 74 TYR A N 1
ATOM 586 C CA . TYR A 1 74 ? -22.404 4.588 41.028 1.00 93.75 74 TYR A CA 1
ATOM 587 C C . TYR A 1 74 ? -22.512 5.149 42.451 1.00 93.75 74 TYR A C 1
ATOM 589 O O . TYR A 1 74 ? -23.409 4.763 43.210 1.00 93.75 74 TYR A O 1
ATOM 597 N N . HIS A 1 75 ? -21.607 6.048 42.850 1.00 91.75 75 HIS A N 1
ATOM 598 C CA . HIS A 1 75 ? -21.693 6.712 44.158 1.00 91.75 75 HIS A CA 1
ATOM 599 C C . HIS A 1 75 ? -22.209 8.145 44.053 1.00 91.75 75 HIS A C 1
ATOM 601 O O . HIS A 1 75 ? -22.036 8.833 43.056 1.00 91.75 75 HIS A O 1
ATOM 607 N N . THR A 1 76 ? -22.835 8.606 45.133 1.00 88.81 76 THR A N 1
ATOM 608 C CA . THR A 1 76 ? -23.279 9.996 45.326 1.00 88.81 76 THR A CA 1
ATOM 609 C C . THR A 1 76 ? -23.031 10.429 46.774 1.00 88.81 76 THR A C 1
ATOM 611 O O . THR A 1 76 ? -22.850 9.575 47.640 1.00 88.81 76 THR A O 1
ATOM 614 N N . GLY A 1 77 ? -23.058 11.733 47.061 1.00 82.19 77 GLY A N 1
ATOM 615 C CA . GLY A 1 77 ? -22.809 12.295 48.401 1.00 82.19 77 GLY A CA 1
ATOM 616 C C . GLY A 1 77 ? -21.578 13.208 48.421 1.00 82.19 77 GLY A C 1
ATOM 617 O O . GLY A 1 77 ? -20.865 13.288 47.428 1.00 82.19 77 GLY A O 1
ATOM 618 N N . ALA A 1 78 ? -21.320 13.904 49.533 1.00 72.19 78 ALA A N 1
ATOM 619 C CA . ALA A 1 78 ? -20.245 14.908 49.624 1.00 72.19 78 ALA A CA 1
ATOM 620 C C . ALA A 1 78 ? -18.825 14.330 49.503 1.00 72.19 78 ALA A C 1
ATOM 622 O O . ALA A 1 78 ? -17.897 15.076 49.216 1.00 72.19 78 ALA A O 1
ATOM 623 N N . PHE A 1 79 ? -18.665 13.015 49.680 1.00 71.06 79 PHE A N 1
ATOM 624 C CA . PHE A 1 79 ? -17.392 12.310 49.502 1.00 71.06 79 PHE A CA 1
ATOM 625 C C . PHE A 1 79 ? -17.329 11.483 48.207 1.00 71.06 79 PHE A C 1
ATOM 627 O O . PHE A 1 79 ? -16.380 10.730 48.008 1.00 71.06 79 PHE A O 1
ATOM 634 N N . ALA A 1 80 ? -18.330 11.587 47.325 1.00 75.56 80 ALA A N 1
ATOM 635 C CA . ALA A 1 80 ? -18.279 10.940 46.019 1.00 75.56 80 ALA A CA 1
ATOM 636 C C . ALA A 1 80 ? -17.378 11.756 45.078 1.00 75.56 80 ALA A C 1
ATOM 638 O O . ALA A 1 80 ? -17.755 12.834 44.632 1.00 75.56 80 ALA A O 1
ATOM 639 N N . THR A 1 81 ? -16.186 11.239 44.787 1.00 71.25 81 THR A N 1
ATOM 640 C CA . THR A 1 81 ? -15.197 11.860 43.882 1.00 71.25 81 THR A CA 1
ATOM 641 C C . THR A 1 81 ? -15.108 11.164 42.521 1.00 71.25 81 THR A C 1
ATOM 643 O O . THR A 1 81 ? -14.262 11.509 41.696 1.00 71.25 81 THR A O 1
ATOM 646 N N . GLY A 1 82 ? -15.948 10.152 42.288 1.00 74.56 82 GLY A N 1
ATOM 647 C CA . GLY A 1 82 ? -15.916 9.348 41.075 1.00 74.56 82 GLY A CA 1
ATOM 648 C C . GLY A 1 82 ? -16.715 9.959 39.928 1.00 74.56 82 GLY A C 1
ATOM 649 O O . GLY A 1 82 ? -17.590 10.798 40.126 1.00 74.56 82 GLY A O 1
ATOM 650 N N . ASN A 1 83 ? -16.392 9.519 38.715 1.00 86.19 83 ASN A N 1
ATOM 651 C CA . ASN A 1 83 ? -17.034 9.968 37.487 1.00 86.19 83 ASN A CA 1
ATOM 652 C C . ASN A 1 83 ? -17.615 8.778 36.730 1.00 86.19 83 ASN A C 1
ATOM 654 O O . ASN A 1 83 ? -16.981 7.726 36.644 1.00 86.19 83 ASN A O 1
ATOM 658 N N . ASP A 1 84 ? -18.786 8.974 36.132 1.00 90.06 84 ASP A N 1
ATOM 659 C CA . ASP A 1 84 ? -19.406 7.995 35.248 1.00 90.06 84 ASP A CA 1
ATOM 660 C C . ASP A 1 84 ? -18.895 8.155 33.813 1.00 90.06 84 ASP A C 1
ATOM 662 O O . ASP A 1 84 ? -19.123 9.169 33.139 1.00 90.06 84 ASP A O 1
ATOM 666 N N . TRP A 1 85 ? -18.227 7.111 33.348 1.00 89.12 85 TRP A N 1
ATOM 667 C CA . TRP A 1 85 ? -17.654 6.983 32.021 1.00 89.12 85 TRP A CA 1
ATOM 668 C C . TRP A 1 85 ? -18.421 5.940 31.227 1.00 89.12 85 TRP A C 1
ATOM 670 O O . TRP A 1 85 ? -18.680 4.835 31.705 1.00 89.12 85 TRP A O 1
ATOM 680 N N . TRP A 1 86 ? -18.745 6.283 29.987 1.00 91.12 86 TRP A N 1
ATOM 681 C CA . TRP A 1 86 ? -19.610 5.493 29.129 1.00 91.12 86 TRP A CA 1
ATOM 682 C C . TRP A 1 86 ? -18.981 5.234 27.783 1.00 91.12 86 TRP A C 1
ATOM 684 O O . TRP A 1 86 ? -18.379 6.113 27.174 1.00 91.12 86 TRP A O 1
ATOM 694 N N . LEU A 1 87 ? -19.214 4.043 27.273 1.00 87.94 87 LEU A N 1
ATOM 695 C CA . LEU A 1 87 ? -18.819 3.662 25.940 1.00 87.94 87 LEU A CA 1
ATOM 696 C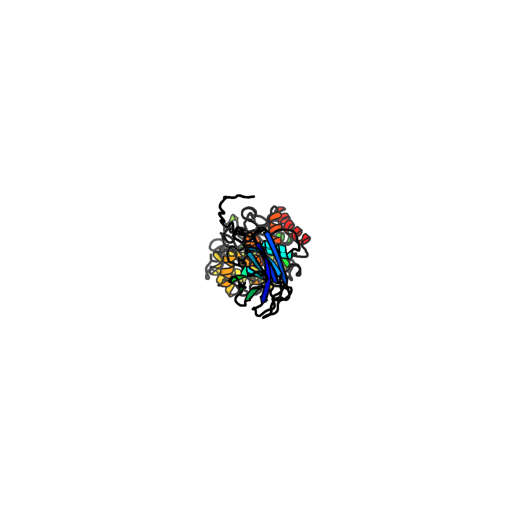 C . LEU A 1 87 ? -19.960 2.907 25.289 1.00 87.94 87 LEU A C 1
ATOM 698 O O . LEU A 1 87 ? -20.534 2.005 25.894 1.00 87.94 87 LEU A O 1
ATOM 702 N N . VAL A 1 88 ? -20.256 3.270 24.048 1.00 90.38 88 VAL A N 1
ATOM 703 C CA . VAL A 1 88 ? -21.306 2.645 23.249 1.00 90.38 88 VAL A CA 1
ATOM 704 C C . VAL A 1 88 ? -20.689 2.190 21.945 1.00 90.38 88 VAL A C 1
ATOM 706 O O . VAL A 1 88 ? -19.963 2.957 21.313 1.00 90.38 88 VAL A O 1
ATOM 709 N N . SER A 1 89 ? -20.988 0.972 21.522 1.00 88.06 89 SER A N 1
ATOM 710 C CA . SER A 1 89 ? -20.526 0.454 20.242 1.00 88.06 89 SER A CA 1
ATOM 711 C C . SER A 1 89 ? -21.510 -0.516 19.610 1.00 88.06 89 SER A C 1
ATOM 713 O O . SER A 1 89 ? -22.385 -1.040 20.293 1.00 88.06 89 SER A O 1
ATOM 715 N N . TRP A 1 90 ? -21.415 -0.702 18.293 1.00 90.00 90 TRP A N 1
ATOM 716 C CA . TRP A 1 90 ? -22.295 -1.588 17.534 1.00 90.00 90 TRP A CA 1
ATOM 717 C C . TRP A 1 90 ? -21.749 -1.917 16.142 1.00 90.00 90 TRP A C 1
ATOM 719 O O . TRP A 1 90 ? -20.757 -1.351 15.692 1.00 90.00 90 TRP A O 1
ATOM 729 N N . LYS A 1 91 ? -22.417 -2.825 15.430 1.00 84.00 91 LYS A N 1
ATOM 730 C CA . LYS A 1 91 ? -22.151 -3.172 14.030 1.00 84.00 91 LYS A CA 1
ATOM 731 C C . LYS A 1 91 ? -23.293 -2.709 13.127 1.00 84.00 91 LYS A C 1
ATOM 733 O O . LYS A 1 91 ? -24.450 -2.680 13.557 1.00 84.00 91 LYS A O 1
ATOM 738 N N . ASN A 1 92 ? -22.972 -2.395 11.873 1.00 82.06 92 ASN A N 1
ATOM 739 C CA . ASN A 1 92 ? -23.990 -2.267 10.824 1.00 82.06 92 ASN A CA 1
ATOM 740 C C . ASN A 1 92 ? -24.663 -3.625 10.532 1.00 82.06 92 ASN A C 1
ATOM 742 O O . ASN A 1 92 ? -24.119 -4.670 10.915 1.00 82.06 92 ASN A O 1
ATOM 746 N N . PRO A 1 93 ? -25.822 -3.644 9.845 1.00 80.75 93 PRO A N 1
ATOM 747 C CA . PRO A 1 93 ? -26.531 -4.882 9.521 1.00 80.75 93 PRO A CA 1
ATOM 748 C C . PRO A 1 93 ? -25.666 -5.909 8.788 1.00 80.75 93 PRO A C 1
ATOM 750 O O . PRO A 1 93 ? -25.774 -7.104 9.061 1.00 80.75 93 PRO A O 1
ATOM 753 N N . GLU A 1 94 ? -24.785 -5.443 7.901 1.00 75.06 94 GLU A N 1
ATOM 754 C CA . GLU A 1 94 ? -23.910 -6.287 7.085 1.00 75.06 94 GLU A CA 1
ATOM 755 C C . GLU A 1 94 ? -22.732 -6.869 7.883 1.00 75.06 94 GLU A C 1
ATOM 757 O O . GLU A 1 94 ? -22.029 -7.751 7.395 1.00 75.06 94 GLU A O 1
ATOM 762 N N . GLY A 1 95 ? -22.475 -6.369 9.098 1.00 68.12 95 GLY A N 1
ATOM 763 C CA . GLY A 1 95 ? -21.337 -6.786 9.921 1.00 68.12 95 GLY A CA 1
ATOM 764 C C . GLY A 1 95 ? -19.973 -6.418 9.329 1.00 68.12 95 GLY A C 1
ATOM 765 O O . GLY A 1 95 ? -18.961 -6.984 9.736 1.00 68.12 95 GLY A O 1
ATOM 766 N N . THR A 1 96 ? -19.935 -5.486 8.376 1.00 61.09 96 THR A N 1
ATOM 767 C CA . THR A 1 96 ? -18.719 -5.032 7.682 1.00 61.09 96 THR A CA 1
ATOM 768 C C . THR A 1 96 ? -18.054 -3.843 8.365 1.00 61.09 96 THR A C 1
ATOM 770 O O . THR A 1 96 ? -16.881 -3.568 8.118 1.00 61.09 96 THR A O 1
ATOM 773 N N . ARG A 1 97 ? -18.776 -3.123 9.228 1.00 69.75 97 ARG A N 1
ATOM 774 C CA . ARG A 1 97 ? -18.282 -1.948 9.946 1.00 69.75 97 ARG A CA 1
ATOM 775 C C . ARG A 1 97 ? -18.679 -1.994 11.410 1.00 69.75 97 ARG A C 1
ATOM 777 O O . ARG A 1 97 ? -19.789 -2.384 11.768 1.00 69.75 97 ARG A O 1
ATOM 784 N N . TYR A 1 98 ? -17.760 -1.539 12.246 1.00 75.12 98 TYR A N 1
ATOM 785 C CA . TYR A 1 98 ? -17.953 -1.354 13.670 1.00 75.12 98 TYR A CA 1
ATOM 786 C C . TYR A 1 98 ? -17.996 0.134 13.978 1.00 75.12 98 TYR A C 1
ATOM 788 O O . TYR A 1 98 ? -17.120 0.882 13.550 1.00 75.12 98 TYR A O 1
ATOM 796 N N . TYR A 1 99 ? -19.011 0.544 14.720 1.00 85.31 99 TYR A N 1
ATOM 797 C CA . TYR A 1 99 ? -19.285 1.906 15.141 1.00 85.31 99 TYR A CA 1
ATOM 798 C C . TYR A 1 99 ? -19.093 2.025 16.645 1.00 85.31 99 TYR A C 1
ATOM 800 O O . TYR A 1 99 ? -19.314 1.068 17.388 1.00 85.31 99 TYR A O 1
ATOM 808 N N . TYR A 1 100 ? -18.687 3.203 17.100 1.00 84.62 100 TYR A N 1
ATOM 809 C CA . TYR A 1 100 ? -18.447 3.464 18.511 1.00 84.62 100 TYR A CA 1
ATOM 810 C C . TYR A 1 100 ? -18.550 4.946 18.860 1.00 84.62 100 TYR A C 1
ATOM 812 O O . TYR A 1 100 ? -18.328 5.804 18.006 1.00 84.62 100 TYR A O 1
ATOM 820 N N . SER A 1 101 ? -18.858 5.252 20.122 1.00 85.19 101 SER A N 1
ATOM 821 C CA . SER A 1 101 ? -18.879 6.615 20.660 1.00 85.19 101 SER A CA 1
ATOM 822 C C . SER A 1 101 ? -17.492 7.252 20.663 1.00 85.19 101 SER A C 1
ATOM 824 O O . SER A 1 101 ? -16.533 6.646 21.130 1.00 85.19 101 SER A O 1
ATOM 826 N N . ASN A 1 102 ? -17.396 8.489 20.181 1.00 80.75 102 ASN A N 1
ATOM 827 C CA . ASN A 1 102 ? -16.160 9.249 20.051 1.00 80.75 102 ASN A CA 1
ATOM 828 C C . ASN A 1 102 ? -16.346 10.691 20.576 1.00 80.75 102 ASN A C 1
ATOM 830 O O . ASN A 1 102 ? -16.771 11.583 19.836 1.00 80.75 102 ASN A O 1
ATOM 834 N N . PRO A 1 103 ? -16.019 10.960 21.851 1.00 75.06 103 PRO A N 1
ATOM 835 C CA . PRO A 1 103 ? -16.174 12.285 22.460 1.00 75.06 103 PRO A CA 1
ATOM 836 C C . PRO A 1 103 ? -15.079 13.289 22.078 1.00 75.06 103 PRO A C 1
ATOM 838 O O . PRO A 1 103 ? -15.072 14.393 22.613 1.00 75.06 103 PRO A O 1
ATOM 841 N N . GLY A 1 104 ? -14.164 12.939 21.167 1.00 62.06 104 GLY A N 1
ATOM 842 C CA . GLY A 1 104 ? -13.141 13.859 20.667 1.00 62.06 104 GLY A CA 1
ATOM 843 C C . GLY A 1 104 ? -12.000 14.157 21.648 1.00 62.06 104 GLY A C 1
ATOM 844 O O . GLY A 1 104 ? -11.142 14.973 21.331 1.00 62.06 104 GLY A O 1
ATOM 845 N N . ASN A 1 105 ? -11.932 13.481 22.801 1.00 52.41 105 ASN A N 1
ATOM 846 C CA . ASN A 1 105 ? -10.902 13.665 23.837 1.00 52.41 105 ASN A CA 1
ATOM 847 C C . ASN A 1 105 ? -9.613 12.842 23.601 1.00 52.41 105 ASN A C 1
ATOM 849 O O . ASN A 1 105 ? -8.878 12.547 24.538 1.00 52.41 105 ASN A O 1
ATOM 853 N N . GLY A 1 106 ? -9.333 12.485 22.345 1.00 45.94 106 GLY A N 1
ATOM 854 C CA . GLY A 1 106 ? -8.274 11.555 21.939 1.00 45.94 106 GLY A CA 1
ATOM 855 C C . GLY A 1 106 ? -8.859 10.380 21.153 1.00 45.94 106 GLY A C 1
ATOM 856 O O . GLY A 1 106 ? -10.000 9.984 21.376 1.00 45.94 106 GLY A O 1
ATOM 857 N N . ARG A 1 107 ? -8.113 9.841 20.172 1.00 51.41 107 ARG A N 1
ATOM 858 C CA . ARG A 1 107 ? -8.493 8.590 19.470 1.00 51.41 107 ARG A CA 1
ATOM 859 C C . ARG A 1 107 ? -8.287 7.424 20.461 1.00 51.41 107 ARG A C 1
ATOM 861 O O . ARG A 1 107 ? -8.299 7.643 21.652 1.00 51.41 107 ARG A O 1
ATOM 868 N N . ILE A 1 108 ? -7.965 6.206 20.052 1.00 48.97 108 ILE A N 1
ATOM 869 C CA . ILE A 1 108 ? -7.397 5.189 20.987 1.00 48.97 108 ILE A CA 1
ATOM 870 C C . ILE A 1 108 ? -8.385 4.232 21.677 1.00 48.97 108 ILE A C 1
ATOM 872 O O . ILE A 1 108 ? -8.094 3.577 22.655 1.00 48.97 108 ILE A O 1
ATOM 876 N N . PHE A 1 109 ? -9.550 4.048 21.060 1.00 45.88 109 PHE A N 1
ATOM 877 C CA . PHE A 1 109 ? -10.524 3.027 21.451 1.00 45.88 109 PHE A CA 1
ATOM 878 C C . PHE A 1 109 ? -10.250 1.567 20.961 1.00 45.88 109 PHE A C 1
ATOM 880 O O . PHE A 1 109 ? -11.112 0.724 21.157 1.00 45.88 109 PHE A O 1
ATOM 887 N N . PHE A 1 110 ? -9.131 1.207 20.295 1.00 46.31 110 PHE A N 1
ATOM 888 C CA . PHE A 1 110 ? -9.055 -0.141 19.668 1.00 46.31 110 PHE A CA 1
ATOM 889 C C . PHE A 1 110 ? -8.679 -1.252 20.662 1.00 46.31 110 PHE A C 1
ATOM 891 O O . PHE A 1 110 ? -9.273 -2.322 20.559 1.00 46.31 110 PHE A O 1
ATOM 898 N N . ASP A 1 111 ? -7.872 -0.979 21.693 1.00 46.47 111 ASP A N 1
ATOM 899 C CA . ASP A 1 111 ? -7.579 -1.954 22.768 1.00 46.47 111 ASP A CA 1
ATOM 900 C C . ASP A 1 111 ? -8.838 -2.474 23.476 1.00 46.47 111 ASP A C 1
ATOM 902 O O . ASP A 1 111 ? -8.996 -3.667 23.735 1.00 46.47 111 ASP A O 1
ATOM 906 N N . THR A 1 112 ? -9.790 -1.578 23.758 1.00 48.31 112 THR A N 1
ATOM 907 C CA . THR A 1 112 ? -11.057 -1.955 24.405 1.00 48.31 112 THR A CA 1
ATOM 908 C C . THR A 1 112 ? -11.926 -2.814 23.485 1.00 48.31 112 THR A C 1
ATOM 910 O O . THR A 1 112 ? -12.670 -3.673 23.948 1.00 48.31 112 THR A O 1
ATOM 913 N N . VAL A 1 113 ? -11.831 -2.598 22.174 1.00 48.53 113 VAL A N 1
ATOM 914 C CA . VAL A 1 113 ? -12.641 -3.280 21.161 1.00 48.53 113 VAL A CA 1
ATOM 915 C C . VAL A 1 113 ? -12.090 -4.662 20.849 1.00 48.53 113 VAL A C 1
ATOM 917 O O . VAL A 1 113 ? -12.861 -5.619 20.856 1.00 48.53 113 VAL A O 1
ATOM 920 N N . GLU A 1 114 ? -10.777 -4.792 20.636 1.00 45.88 114 GLU A N 1
ATOM 921 C CA . GLU A 1 114 ? -10.131 -6.101 20.489 1.00 45.88 114 GLU A CA 1
ATOM 922 C C . GLU A 1 114 ? -10.373 -6.973 21.727 1.00 45.88 114 GLU A C 1
ATOM 924 O O . GLU A 1 114 ? -10.685 -8.152 21.585 1.00 45.88 114 GLU A O 1
ATOM 929 N N . TRP A 1 115 ? -10.353 -6.394 22.933 1.00 49.03 115 TRP A N 1
ATOM 930 C CA . TRP A 1 115 ? -10.671 -7.113 24.169 1.00 49.03 115 TRP A CA 1
ATOM 931 C C . TRP A 1 115 ? -12.122 -7.628 24.236 1.00 49.03 115 TRP A C 1
ATOM 933 O O . TRP A 1 115 ? -12.327 -8.805 24.544 1.00 49.03 115 TRP A O 1
ATOM 943 N N . ILE A 1 116 ? -13.124 -6.797 23.902 1.00 48.38 116 ILE A N 1
ATOM 944 C CA . ILE A 1 116 ? -14.540 -7.227 23.831 1.00 48.38 116 ILE A CA 1
ATOM 945 C C . ILE A 1 116 ? -14.697 -8.403 22.849 1.00 48.38 116 ILE A C 1
ATOM 947 O O . ILE A 1 116 ? -15.520 -9.291 23.071 1.00 48.38 116 ILE A O 1
ATOM 951 N N . PHE A 1 117 ? -13.909 -8.426 21.771 1.00 48.69 117 PHE A N 1
ATOM 952 C CA . PHE A 1 117 ? -14.015 -9.424 20.707 1.00 48.69 117 PHE A CA 1
ATOM 953 C C . PHE A 1 117 ? -13.144 -10.674 20.892 1.00 48.69 117 PHE A C 1
ATOM 955 O O . PHE A 1 117 ? -13.503 -11.725 20.367 1.00 48.69 117 PHE A O 1
ATOM 962 N N . ALA A 1 118 ? -12.052 -10.613 21.657 1.00 41.47 118 ALA A N 1
ATOM 963 C CA . ALA A 1 118 ? -11.128 -11.735 21.845 1.00 41.47 118 ALA A CA 1
ATOM 964 C C . ALA A 1 118 ? -11.622 -12.806 22.840 1.00 41.47 118 ALA A C 1
ATOM 966 O O . ALA A 1 118 ? -10.903 -13.769 23.102 1.00 41.47 118 ALA A O 1
ATOM 967 N N . GLY A 1 119 ? -12.805 -12.646 23.447 1.00 36.84 119 GLY A N 1
ATOM 968 C CA . GLY A 1 119 ? -13.363 -13.620 24.398 1.00 36.84 119 GLY A CA 1
ATOM 969 C C . GLY A 1 119 ? -12.528 -13.820 25.674 1.00 36.84 119 GLY A C 1
ATOM 970 O O . GLY A 1 119 ? -12.821 -14.709 26.471 1.00 36.84 119 GLY A O 1
ATOM 971 N N . ARG A 1 120 ? -11.497 -12.995 25.901 1.00 40.38 120 ARG A N 1
ATOM 972 C CA . ARG A 1 120 ? -10.631 -13.037 27.087 1.00 40.38 120 ARG A CA 1
ATOM 973 C C . ARG A 1 120 ? -11.263 -12.227 28.219 1.00 40.38 120 ARG A C 1
ATOM 975 O O . ARG A 1 120 ? -10.803 -11.144 28.579 1.00 40.38 120 ARG A O 1
ATOM 982 N N . GLY A 1 121 ? -12.358 -12.749 28.767 1.00 36.97 121 GLY A N 1
ATOM 983 C CA . GLY A 1 121 ? -12.931 -12.245 30.012 1.00 36.97 121 GLY A CA 1
ATOM 984 C C . GLY A 1 121 ? -11.917 -12.404 31.146 1.00 36.97 121 GLY A C 1
ATOM 985 O O . GLY A 1 121 ? -11.587 -13.528 31.510 1.00 36.97 121 GLY A O 1
ATOM 986 N N . GLY A 1 122 ? -11.395 -11.294 31.682 1.00 36.81 122 GLY A N 1
ATOM 987 C CA . GLY A 1 122 ? -10.495 -11.364 32.840 1.00 36.81 122 GLY A CA 1
ATOM 988 C C . GLY A 1 122 ? -9.651 -10.135 33.192 1.00 36.81 122 GLY A C 1
ATOM 989 O O . GLY A 1 122 ? -9.094 -10.125 34.284 1.00 36.81 122 GLY A O 1
ATOM 990 N N . HIS A 1 123 ? -9.553 -9.095 32.354 1.00 41.84 123 HIS A N 1
ATOM 991 C CA . HIS A 1 123 ? -8.713 -7.924 32.660 1.00 41.84 123 HIS A CA 1
ATOM 992 C C . HIS A 1 123 ? -9.529 -6.630 32.814 1.00 41.84 123 HIS A C 1
ATOM 994 O O . HIS A 1 123 ? -10.416 -6.333 32.016 1.00 41.84 123 HIS A O 1
ATOM 1000 N N . ARG A 1 124 ? -9.229 -5.868 33.875 1.00 46.41 124 ARG A N 1
ATOM 1001 C CA . ARG A 1 124 ? -9.783 -4.536 34.167 1.00 46.41 124 ARG A CA 1
ATOM 1002 C C . ARG A 1 124 ? -9.292 -3.566 33.090 1.00 46.41 124 ARG A C 1
ATOM 1004 O O . ARG A 1 124 ? -8.089 -3.456 32.882 1.00 46.41 124 ARG A O 1
ATOM 1011 N N . LEU A 1 125 ? -10.200 -2.861 32.412 1.00 54.19 125 LEU A N 1
ATOM 1012 C CA . LEU A 1 125 ? -9.806 -1.784 31.495 1.00 54.19 125 LEU A CA 1
ATOM 1013 C C . LEU A 1 125 ? -9.258 -0.636 32.346 1.00 54.19 125 LEU A C 1
ATOM 1015 O O . LEU A 1 125 ? -10.024 -0.041 33.099 1.00 54.19 125 LEU A O 1
ATOM 1019 N N . GLU A 1 126 ? -7.962 -0.340 32.276 1.00 54.56 126 GLU A N 1
ATOM 1020 C CA . GLU A 1 126 ? -7.338 0.677 33.142 1.00 54.56 126 GLU A CA 1
ATOM 1021 C C . GLU A 1 126 ? -7.585 2.117 32.660 1.00 54.56 126 GLU A C 1
ATOM 1023 O O . GLU A 1 126 ? -7.567 3.045 33.461 1.00 54.56 126 GLU A O 1
ATOM 1028 N N . SER A 1 127 ? -7.904 2.319 31.376 1.00 63.91 127 SER A N 1
ATOM 1029 C CA . SER A 1 127 ? -8.116 3.651 30.792 1.00 63.91 127 SER A CA 1
ATOM 1030 C C . SER A 1 127 ? -9.597 4.011 30.602 1.00 63.91 127 SER A C 1
ATOM 1032 O O . SER A 1 127 ? -10.442 3.150 30.351 1.00 63.91 127 SER A O 1
ATOM 1034 N N . THR A 1 128 ? -9.914 5.307 30.704 1.00 63.97 128 THR A N 1
ATOM 1035 C CA . THR A 1 128 ? -11.203 5.919 30.316 1.00 63.97 128 THR A CA 1
ATOM 1036 C C . THR A 1 128 ? -11.084 6.774 29.045 1.00 63.97 128 THR A C 1
ATOM 1038 O O . THR A 1 128 ? -12.031 7.456 28.649 1.00 63.97 128 THR A O 1
ATOM 1041 N N . THR A 1 129 ? -9.935 6.736 28.362 1.00 60.78 129 THR A N 1
ATOM 1042 C CA . THR A 1 129 ? -9.742 7.376 27.054 1.00 60.78 129 THR A CA 1
ATOM 1043 C C . THR A 1 129 ? -10.734 6.808 26.033 1.00 60.78 129 THR A C 1
ATOM 1045 O O . THR A 1 129 ? -10.901 5.597 25.917 1.00 60.78 129 THR A O 1
ATOM 1048 N N . GLY A 1 130 ? -11.429 7.682 25.297 1.00 64.62 130 GLY A N 1
ATOM 1049 C CA . GLY A 1 130 ? -12.491 7.290 24.362 1.00 64.62 130 GLY A CA 1
ATOM 1050 C C . GLY A 1 130 ? -13.863 7.048 25.004 1.00 64.62 130 GLY A C 1
ATOM 1051 O O . GLY A 1 130 ? -14.853 6.945 24.279 1.00 64.62 130 GLY A O 1
ATOM 1052 N N . PHE A 1 131 ? -13.966 7.032 26.339 1.00 80.50 131 PHE A N 1
ATOM 1053 C CA . PHE A 1 131 ? -15.256 7.004 27.024 1.00 80.50 131 PHE A CA 1
ATOM 1054 C C . PHE A 1 131 ? -15.837 8.419 27.105 1.00 80.50 131 PHE A C 1
ATOM 1056 O O . PHE A 1 131 ? -15.150 9.407 27.383 1.00 80.50 131 PHE A O 1
ATOM 1063 N N . LYS A 1 132 ? -17.145 8.519 26.888 1.00 87.56 132 LYS A N 1
ATOM 1064 C CA . LYS A 1 132 ? -17.937 9.723 27.106 1.00 87.56 132 LYS A CA 1
ATOM 1065 C C . LYS A 1 132 ? -18.283 9.841 28.588 1.00 87.56 132 LYS A C 1
ATOM 1067 O O . LYS A 1 132 ? -18.901 8.951 29.156 1.00 87.56 132 LYS A O 1
ATOM 1072 N N . GLN A 1 133 ? -17.953 10.969 29.206 1.00 91.31 133 GLN A N 1
ATOM 1073 C CA . GLN A 1 133 ? -18.440 11.279 30.549 1.00 91.31 133 GLN A CA 1
ATOM 1074 C C . GLN A 1 133 ? -19.934 11.659 30.520 1.00 91.31 133 GLN A C 1
ATOM 1076 O O . GLN A 1 133 ? -20.356 12.502 29.715 1.00 91.31 133 GLN A O 1
ATOM 1081 N N . HIS A 1 134 ? -20.727 11.054 31.405 1.00 93.38 134 HIS A N 1
ATOM 1082 C CA . HIS A 1 134 ? -22.121 11.421 31.682 1.00 93.38 134 HIS A CA 1
ATOM 1083 C C . HIS A 1 134 ? -22.457 11.052 33.133 1.00 93.38 134 HIS A C 1
ATOM 1085 O O . HIS A 1 134 ? -22.792 9.907 33.420 1.00 93.38 134 HIS A O 1
ATOM 1091 N N . THR A 1 135 ? -22.328 12.013 34.045 1.00 93.25 135 THR A N 1
ATOM 1092 C CA . THR A 1 135 ? -22.450 11.792 35.493 1.00 93.25 135 THR A CA 1
ATOM 1093 C C . THR A 1 135 ? -23.886 11.510 35.922 1.00 93.25 135 THR A C 1
ATOM 1095 O O . THR A 1 135 ? -24.786 12.286 35.605 1.00 93.25 135 THR A O 1
ATOM 1098 N N . LEU A 1 136 ? -24.085 10.442 36.695 1.00 93.94 136 LEU A N 1
ATOM 1099 C CA . LEU A 1 136 ? -25.362 10.126 37.327 1.00 93.94 136 LEU A CA 1
ATOM 1100 C C . LEU A 1 136 ? -25.439 10.751 38.724 1.00 93.94 136 LEU A C 1
ATOM 1102 O O . LEU A 1 136 ? -24.490 10.743 39.505 1.00 93.94 136 LEU A O 1
ATOM 1106 N N . MET A 1 137 ? -26.609 11.276 39.075 1.00 93.25 137 MET A N 1
ATOM 1107 C CA . MET A 1 137 ? -26.870 11.916 40.360 1.00 93.25 137 MET A CA 1
ATOM 1108 C C . MET A 1 137 ? -27.880 11.126 41.193 1.00 93.25 137 MET A C 1
ATOM 1110 O O . MET A 1 137 ? -28.455 10.116 40.782 1.00 93.25 137 MET A O 1
ATOM 1114 N N . LYS A 1 138 ? -28.142 11.612 42.412 1.00 93.62 138 LYS A N 1
ATOM 1115 C CA . LYS A 1 138 ? -29.109 11.002 43.338 1.00 93.62 138 LYS A CA 1
ATOM 1116 C C . LYS A 1 138 ? -30.511 10.835 42.736 1.00 93.62 138 LYS A C 1
ATOM 1118 O O . LYS A 1 138 ? -31.229 9.921 43.129 1.00 93.62 138 LYS A O 1
ATOM 1123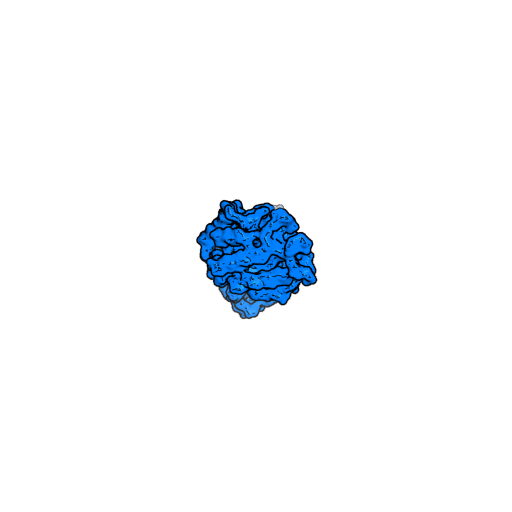 N N . THR A 1 139 ? -30.886 11.703 41.796 1.00 94.94 139 THR A N 1
ATOM 1124 C CA . THR A 1 139 ? -32.181 11.710 41.101 1.00 94.94 139 THR A CA 1
ATOM 1125 C C . THR A 1 139 ? -32.330 10.600 40.062 1.00 94.94 139 THR A C 1
ATOM 1127 O O . THR A 1 139 ? -33.456 10.312 39.664 1.00 94.94 139 THR A O 1
ATOM 1130 N N . ASP A 1 140 ? -31.232 9.961 39.653 1.00 96.62 140 ASP A N 1
ATOM 1131 C CA . ASP A 1 140 ? -31.238 8.854 38.685 1.00 96.62 140 ASP A CA 1
ATOM 1132 C C . ASP A 1 140 ? -31.427 7.482 39.348 1.00 96.62 140 ASP A C 1
ATOM 1134 O O . ASP A 1 140 ? -31.544 6.463 38.667 1.00 96.62 140 ASP A O 1
ATOM 1138 N N . ALA A 1 141 ? -31.500 7.444 40.683 1.00 96.56 141 ALA A N 1
ATOM 1139 C CA . ALA A 1 141 ? -31.632 6.206 41.434 1.00 96.56 141 ALA A CA 1
ATOM 1140 C C . ALA A 1 141 ? -32.894 5.434 41.018 1.00 96.56 141 ALA A C 1
ATOM 1142 O O . ALA A 1 141 ? -34.009 5.953 41.096 1.00 96.56 141 ALA A O 1
ATOM 1143 N N . ASN A 1 142 ? -32.707 4.177 40.614 1.00 96.62 142 ASN A N 1
ATOM 1144 C CA . ASN A 1 142 ? -33.739 3.271 40.108 1.00 96.62 142 ASN A CA 1
ATOM 1145 C C . ASN A 1 142 ? -34.515 3.826 38.896 1.00 96.62 142 ASN A C 1
ATOM 1147 O O . ASN A 1 142 ? -35.659 3.437 38.660 1.00 96.62 142 ASN A O 1
ATOM 1151 N N . ARG A 1 143 ? -33.910 4.740 38.128 1.00 97.31 143 ARG A N 1
ATOM 1152 C CA . ARG A 1 143 ? -34.454 5.272 36.871 1.00 97.31 143 ARG A CA 1
ATOM 1153 C C . ARG A 1 143 ? -33.672 4.741 35.674 1.00 97.31 143 ARG A C 1
ATOM 1155 O O . ARG A 1 143 ? -32.608 4.144 35.824 1.00 97.31 143 ARG A O 1
ATOM 1162 N N . VAL A 1 144 ? -34.241 4.943 34.489 1.00 97.50 144 VAL A N 1
ATOM 1163 C CA . VAL A 1 144 ? -33.623 4.566 33.217 1.00 97.50 144 VAL A CA 1
ATOM 1164 C C . VAL A 1 144 ? -32.827 5.748 32.668 1.00 97.50 144 VAL A C 1
ATOM 1166 O O . VAL A 1 144 ? -33.383 6.825 32.468 1.00 97.50 144 VAL A O 1
ATOM 1169 N N . THR A 1 145 ? -31.552 5.510 32.386 1.00 97.44 145 THR A N 1
ATOM 1170 C CA . THR A 1 145 ? -30.700 6.320 31.519 1.00 97.44 145 THR A CA 1
ATOM 1171 C C . THR A 1 145 ? -30.810 5.775 30.100 1.00 97.44 145 THR A C 1
ATOM 1173 O O . THR A 1 145 ? -30.545 4.599 29.838 1.00 97.44 145 THR A O 1
ATOM 1176 N N . GLN A 1 146 ? -31.229 6.621 29.170 1.00 97.62 146 GLN A N 1
ATOM 1177 C CA . GLN A 1 146 ? -31.420 6.267 27.775 1.00 97.62 146 GLN A CA 1
ATOM 1178 C C . GLN A 1 146 ? -30.197 6.658 26.943 1.00 97.62 146 GLN A C 1
ATOM 1180 O O . GLN A 1 146 ? -29.758 7.807 26.976 1.00 97.62 146 GLN A O 1
ATOM 1185 N N . VAL A 1 147 ? -29.687 5.705 26.164 1.00 97.69 147 VAL A N 1
ATOM 1186 C CA . VAL A 1 147 ? -28.656 5.917 25.144 1.00 97.69 147 VAL A CA 1
ATOM 1187 C C . VAL A 1 147 ? -29.335 5.924 23.778 1.00 97.69 147 VAL A C 1
ATOM 1189 O O . VAL A 1 147 ? -29.851 4.898 23.348 1.00 97.69 147 VAL A O 1
ATOM 1192 N N . VAL A 1 148 ? -29.375 7.060 23.089 1.00 97.88 148 VAL A N 1
ATOM 1193 C CA . VAL A 1 148 ? -30.007 7.183 21.765 1.00 97.88 148 VAL A CA 1
ATOM 1194 C C . VAL A 1 148 ? -28.931 7.230 20.690 1.00 97.88 148 VAL A C 1
ATOM 1196 O O . VAL A 1 148 ? -28.029 8.059 20.775 1.00 97.88 148 VAL A O 1
ATOM 1199 N N . ILE A 1 149 ? -29.027 6.362 19.684 1.00 97.06 149 ILE A N 1
ATOM 1200 C CA . ILE A 1 149 ? -28.136 6.348 18.515 1.00 97.06 149 ILE A CA 1
ATOM 1201 C C . ILE A 1 149 ? -28.925 6.884 17.317 1.00 97.06 149 ILE A C 1
ATOM 1203 O O . ILE A 1 149 ? -29.912 6.267 16.919 1.00 97.06 149 ILE A O 1
ATOM 1207 N N . ASN A 1 150 ? -28.514 8.027 16.764 1.00 96.31 150 ASN A N 1
ATOM 1208 C CA . ASN A 1 150 ? -29.252 8.757 15.727 1.00 96.31 150 ASN A CA 1
ATOM 1209 C C . ASN A 1 150 ? -28.672 8.562 14.315 1.00 96.31 150 ASN A C 1
ATOM 1211 O O . ASN A 1 150 ? -27.521 8.163 14.137 1.00 96.31 150 ASN A O 1
ATOM 1215 N N . THR A 1 151 ? -29.469 8.899 13.294 1.00 92.62 151 THR A N 1
ATOM 1216 C CA . THR A 1 151 ? -29.081 8.860 11.869 1.00 92.62 151 THR A CA 1
ATOM 1217 C C . THR A 1 151 ? -27.971 9.839 11.490 1.00 92.62 151 THR A C 1
ATOM 1219 O O . THR A 1 151 ? -27.256 9.599 10.525 1.00 92.62 151 THR A O 1
ATOM 1222 N N . ASP A 1 152 ? -27.811 10.937 12.228 1.00 89.75 152 ASP A N 1
ATOM 1223 C CA . ASP A 1 152 ? -26.798 11.978 11.995 1.00 89.75 152 ASP A CA 1
ATOM 1224 C C . ASP A 1 152 ? -25.440 11.657 12.649 1.00 89.75 152 ASP A C 1
ATOM 1226 O O . ASP A 1 152 ? -24.588 12.530 12.809 1.00 89.75 152 ASP A O 1
ATOM 1230 N N . ASN A 1 153 ? -25.234 10.392 13.029 1.00 85.69 153 ASN A N 1
ATOM 1231 C CA . ASN A 1 153 ? -24.078 9.882 13.765 1.00 85.69 153 ASN A CA 1
ATOM 1232 C C . ASN A 1 153 ? -23.952 10.397 15.205 1.00 85.69 153 ASN A C 1
ATOM 1234 O O . ASN A 1 153 ? -22.943 10.092 15.846 1.00 85.69 153 ASN A O 1
ATOM 1238 N N . THR A 1 154 ? -24.927 11.131 15.745 1.00 93.12 154 THR A N 1
ATOM 1239 C CA . THR A 1 154 ? -24.899 11.537 17.155 1.00 93.12 154 THR A CA 1
ATOM 1240 C C . THR A 1 154 ? -25.338 10.400 18.077 1.00 93.12 154 THR A C 1
ATOM 1242 O O . THR A 1 154 ? -26.226 9.605 17.763 1.00 93.12 154 THR A O 1
ATOM 1245 N N . ILE A 1 155 ? -24.701 10.327 19.245 1.00 96.50 155 ILE A N 1
ATOM 1246 C CA . ILE A 1 155 ? -25.083 9.459 20.356 1.00 96.50 155 ILE A CA 1
ATOM 1247 C C . ILE A 1 155 ? -25.422 10.355 21.540 1.00 96.50 155 ILE A C 1
ATOM 1249 O O . ILE A 1 155 ? -24.626 11.213 21.934 1.00 96.50 155 ILE A O 1
ATOM 1253 N N . GLN A 1 156 ? -26.599 10.148 22.112 1.00 97.31 156 GLN A N 1
ATOM 1254 C CA . GLN A 1 156 ? -27.124 10.954 23.202 1.00 97.31 156 GLN A CA 1
ATOM 1255 C C . GLN A 1 156 ? -27.298 10.114 24.460 1.00 97.31 156 GLN A C 1
ATOM 1257 O O . GLN A 1 156 ? -27.849 9.020 24.406 1.00 97.31 156 GLN A O 1
ATOM 1262 N N . PHE A 1 157 ? -26.874 10.652 25.595 1.00 97.31 157 PHE A N 1
ATOM 1263 C CA . PHE A 1 157 ? -27.077 10.083 26.919 1.00 97.31 157 PHE A CA 1
ATOM 1264 C C . PHE A 1 157 ? -28.064 10.975 27.662 1.00 97.31 157 PHE A C 1
ATOM 1266 O O . PHE A 1 157 ? -27.786 12.153 27.897 1.00 97.31 157 PHE A O 1
ATOM 1273 N N . SER A 1 158 ? -29.221 10.425 28.019 1.00 96.62 158 SER A N 1
ATOM 1274 C CA . SER A 1 158 ? -30.278 11.136 28.734 1.00 96.62 158 SER A CA 1
ATOM 1275 C C . SER A 1 158 ? -30.623 10.398 30.018 1.00 96.62 158 SER A C 1
ATOM 1277 O O . SER A 1 158 ? -31.071 9.255 29.989 1.00 96.62 158 SER A O 1
ATOM 1279 N N . SER A 1 159 ? -30.420 11.060 31.148 1.00 96.56 159 SER A N 1
ATOM 1280 C CA . SER A 1 159 ? -30.836 10.609 32.473 1.00 96.56 159 SER A CA 1
ATOM 1281 C C . SER A 1 159 ? -31.780 11.649 33.084 1.00 96.56 159 SER A C 1
ATOM 1283 O O . SER A 1 159 ? -32.085 12.677 32.472 1.00 96.56 159 SER A O 1
ATOM 1285 N N . LYS A 1 160 ? -32.296 11.402 34.292 1.00 96.12 160 LYS A N 1
ATOM 1286 C CA . LYS A 1 160 ? -33.168 12.376 34.961 1.00 96.12 160 LYS A CA 1
ATOM 1287 C C . LYS A 1 160 ? -32.382 13.613 35.404 1.00 96.12 160 LYS A C 1
ATOM 1289 O O . LYS A 1 160 ? -32.968 14.693 35.470 1.00 96.12 160 LYS A O 1
ATOM 1294 N N . SER A 1 161 ? -31.103 13.452 35.736 1.00 93.06 161 SER A N 1
ATOM 1295 C CA . SER A 1 161 ? -30.224 14.536 36.180 1.00 93.06 161 SER A CA 1
ATOM 1296 C C . SER A 1 161 ? -29.666 15.396 35.050 1.00 93.06 161 SER A C 1
ATOM 1298 O O . SER A 1 161 ? -29.273 16.533 35.309 1.00 93.06 161 SER A O 1
ATOM 1300 N N . GLY A 1 162 ? -29.661 14.913 33.805 1.00 94.31 162 GLY A N 1
ATOM 1301 C CA . GLY A 1 162 ? -29.198 15.724 32.692 1.00 94.31 162 GLY A CA 1
ATOM 1302 C C . GLY A 1 162 ? -29.051 14.990 31.369 1.00 94.31 162 GLY A C 1
ATOM 1303 O O . GLY A 1 162 ? -29.481 13.853 31.174 1.00 94.31 162 GLY A O 1
ATOM 1304 N N . TYR A 1 163 ? -28.422 15.695 30.436 1.00 94.25 163 TYR A N 1
ATOM 1305 C CA . TYR A 1 163 ? -28.209 15.253 29.071 1.00 94.25 163 TYR A CA 1
ATOM 1306 C C . TYR A 1 163 ? -26.765 15.523 28.650 1.00 94.25 163 TYR A C 1
ATOM 1308 O O . TYR A 1 163 ? -26.193 16.561 28.984 1.00 94.25 163 TYR A O 1
ATOM 1316 N N . SER A 1 164 ? -26.176 14.608 27.885 1.00 94.56 164 SER A N 1
ATOM 1317 C CA . SER A 1 164 ? -24.919 14.853 27.182 1.00 94.56 164 SER A CA 1
ATOM 1318 C C . SER A 1 164 ? -24.893 14.117 25.844 1.00 94.56 164 SER A C 1
ATOM 1320 O O . SER A 1 164 ? -25.614 13.144 25.641 1.00 94.56 164 SER A O 1
ATOM 1322 N N . SER A 1 165 ? -24.061 14.576 24.911 1.00 93.81 165 SER A N 1
ATOM 1323 C CA . SER A 1 165 ? -23.930 13.953 23.593 1.00 93.81 165 SER A CA 1
ATOM 1324 C C . SER A 1 165 ? -22.475 13.775 23.167 1.00 93.81 165 SER A C 1
ATOM 1326 O O . SER A 1 165 ? -21.540 14.322 23.765 1.00 93.81 165 SER A O 1
ATOM 1328 N N . THR A 1 166 ? -22.298 12.946 22.146 1.00 90.31 166 THR A N 1
ATOM 1329 C CA . THR A 1 166 ? -21.043 12.664 21.450 1.00 90.31 166 THR A CA 1
ATOM 1330 C C . THR A 1 166 ? -21.361 12.259 20.008 1.00 90.31 166 THR A C 1
ATOM 1332 O O . THR A 1 166 ? -22.522 12.024 19.677 1.00 90.31 166 THR A O 1
ATOM 1335 N N . THR A 1 167 ? -20.364 12.196 19.132 1.00 88.06 167 THR A N 1
ATOM 1336 C CA . THR A 1 167 ? -20.527 11.627 17.791 1.00 88.06 167 THR A CA 1
ATOM 1337 C C . THR A 1 167 ? -20.049 10.185 17.780 1.00 88.06 167 THR A C 1
ATOM 1339 O O . THR A 1 167 ? -19.367 9.727 18.697 1.00 88.06 167 THR A O 1
ATOM 1342 N N . SER A 1 168 ? -20.417 9.445 16.747 1.00 85.56 168 SER A N 1
ATOM 1343 C CA . SER A 1 168 ? -19.863 8.129 16.483 1.00 85.56 168 SER A CA 1
ATOM 1344 C C . SER A 1 168 ? -18.712 8.202 15.488 1.00 85.56 168 SER A C 1
ATOM 1346 O O . SER A 1 168 ? -18.571 9.131 14.693 1.00 85.56 168 SER A O 1
ATOM 1348 N N . SER A 1 169 ? -17.836 7.215 15.551 1.00 77.62 169 SER A N 1
ATOM 1349 C CA . SER A 1 169 ? -16.844 6.926 14.521 1.00 77.62 169 SER A CA 1
ATOM 1350 C C . SER A 1 169 ? -16.956 5.463 14.139 1.00 77.62 169 SER A C 1
ATOM 1352 O O . SER A 1 169 ? -17.554 4.680 14.873 1.00 77.62 169 SER A O 1
ATOM 1354 N N . SER A 1 170 ? -16.414 5.092 12.981 1.00 72.81 170 SER A N 1
ATOM 1355 C CA . SER A 1 170 ? -16.450 3.705 12.534 1.00 72.81 170 SER A CA 1
ATOM 1356 C C . SER A 1 170 ? -15.123 3.237 11.963 1.00 72.81 170 SER A C 1
ATOM 1358 O O . SER A 1 170 ? -14.365 4.022 11.397 1.00 72.81 170 SER A O 1
ATOM 1360 N N . THR A 1 171 ? -14.876 1.940 12.103 1.00 56.28 171 THR A N 1
ATOM 1361 C CA . THR A 1 171 ? -13.794 1.205 11.448 1.00 56.28 171 THR A CA 1
ATOM 1362 C C . THR A 1 171 ? -14.403 0.070 10.628 1.00 56.28 171 THR A C 1
ATOM 1364 O O . THR A 1 171 ? -15.442 -0.470 11.027 1.00 56.28 171 THR A O 1
ATOM 1367 N N . PRO A 1 172 ? -13.797 -0.338 9.506 1.00 55.69 172 PRO A N 1
ATOM 1368 C CA . PRO A 1 172 ? -14.081 -1.643 8.928 1.00 55.69 172 PRO A CA 1
ATOM 1369 C C . PRO A 1 172 ? -13.871 -2.734 9.984 1.00 55.69 172 PRO A C 1
ATOM 1371 O O . PRO A 1 172 ? -12.921 -2.676 10.768 1.00 55.69 172 PRO A O 1
ATOM 1374 N N . ILE A 1 173 ? -14.767 -3.718 10.023 1.00 56.53 173 ILE A N 1
ATOM 1375 C CA . ILE A 1 173 ? -14.503 -4.972 10.723 1.00 56.53 173 ILE A CA 1
ATOM 1376 C C . ILE A 1 173 ? -13.624 -5.773 9.779 1.00 56.53 173 ILE A C 1
ATOM 1378 O O . ILE A 1 173 ? -14.105 -6.272 8.760 1.00 56.53 173 ILE A O 1
ATOM 1382 N N . PHE A 1 174 ? -12.337 -5.891 10.107 1.00 48.72 174 PHE A N 1
ATOM 1383 C CA . PHE A 1 174 ? -11.513 -6.927 9.501 1.00 48.72 174 PHE A CA 1
ATOM 1384 C C . PHE A 1 174 ? -12.197 -8.249 9.818 1.00 48.72 174 PHE A C 1
ATOM 1386 O O . PHE A 1 174 ? -12.360 -8.603 10.987 1.00 48.72 174 PHE A O 1
ATOM 1393 N N . ARG A 1 175 ? -12.689 -8.938 8.785 1.00 43.94 175 ARG A N 1
ATOM 1394 C CA . ARG A 1 175 ? -13.210 -10.294 8.936 1.00 43.94 175 ARG A CA 1
ATOM 1395 C C . ARG A 1 175 ? -12.108 -11.135 9.576 1.00 43.94 175 ARG A C 1
ATOM 1397 O O . ARG A 1 175 ? -11.200 -11.573 8.878 1.00 43.94 175 ARG A O 1
ATOM 1404 N N . GLN A 1 176 ? -12.200 -11.415 10.870 1.00 45.00 176 GLN A N 1
ATOM 1405 C CA . GLN A 1 176 ? -11.674 -12.685 11.339 1.00 45.00 176 GLN A CA 1
ATOM 1406 C C . GLN A 1 176 ? -12.627 -13.758 10.804 1.00 45.00 176 GLN A C 1
ATOM 1408 O O . GLN A 1 176 ? -13.828 -13.721 11.077 1.00 45.00 176 GLN A O 1
ATOM 1413 N N . TYR A 1 177 ? -12.055 -14.644 9.981 1.00 41.34 177 TYR A N 1
ATOM 1414 C CA . TYR A 1 177 ? -12.657 -15.803 9.306 1.00 41.34 177 TYR A CA 1
ATOM 1415 C C . TYR A 1 177 ? -13.440 -15.540 8.004 1.00 41.34 177 TYR A C 1
ATOM 1417 O O . TYR A 1 177 ? -14.478 -16.147 7.750 1.00 41.34 177 TYR A O 1
ATOM 1425 N N . GLY A 1 178 ? -12.926 -14.661 7.136 1.00 54.12 178 GLY A N 1
ATOM 1426 C CA . GLY A 1 178 ? -13.189 -14.770 5.693 1.00 54.12 178 GLY A CA 1
ATOM 1427 C C . GLY A 1 178 ? -12.280 -15.817 5.034 1.00 54.12 178 GLY A C 1
ATOM 1428 O O . GLY A 1 178 ? -11.382 -16.347 5.685 1.00 54.12 178 GLY A O 1
ATOM 1429 N N . ASN A 1 179 ? -12.477 -16.077 3.737 1.00 70.06 179 ASN A N 1
ATOM 1430 C CA . ASN A 1 179 ? -11.472 -16.792 2.946 1.00 70.06 179 ASN A CA 1
ATOM 1431 C C . ASN A 1 179 ? -10.108 -16.087 3.095 1.00 70.06 179 ASN A C 1
ATOM 1433 O O . ASN A 1 179 ? -10.093 -14.845 3.151 1.00 70.06 179 ASN A O 1
ATOM 1437 N N . PRO A 1 180 ? -8.996 -16.847 3.140 1.00 85.75 180 PRO A N 1
ATOM 1438 C CA . PRO A 1 180 ? -7.648 -16.291 3.114 1.00 85.75 180 PRO A CA 1
ATOM 1439 C C . PRO A 1 180 ? -7.523 -15.193 2.051 1.00 85.75 180 PRO A C 1
ATOM 1441 O O . PRO A 1 180 ? -8.189 -15.260 1.020 1.00 85.75 180 PRO A O 1
ATOM 1444 N N . GLN A 1 181 ? -6.715 -14.165 2.307 1.00 90.06 181 GLN A N 1
ATOM 1445 C CA . GLN A 1 181 ? -6.499 -13.068 1.357 1.00 90.06 181 GLN A CA 1
ATOM 1446 C C . GLN A 1 181 ? -5.142 -13.205 0.650 1.00 90.06 181 GLN A C 1
ATOM 1448 O O . GLN A 1 181 ? -4.175 -13.648 1.284 1.00 90.06 181 GLN A O 1
ATOM 1453 N N . PRO A 1 182 ? -5.035 -12.796 -0.625 1.00 96.31 182 PRO A N 1
ATOM 1454 C CA . PRO A 1 182 ? -3.769 -12.817 -1.341 1.00 96.31 182 PRO A CA 1
ATOM 1455 C C . PRO A 1 182 ? -2.747 -11.870 -0.702 1.00 96.31 182 PRO A C 1
ATOM 1457 O O . PRO A 1 182 ? -3.096 -10.843 -0.109 1.00 96.31 182 PRO A O 1
ATOM 1460 N N . PHE A 1 183 ? -1.475 -12.234 -0.833 1.00 98.25 183 PHE A N 1
ATOM 1461 C CA . PHE A 1 183 ? -0.326 -11.478 -0.354 1.00 98.25 183 PHE A CA 1
ATOM 1462 C C . PHE A 1 183 ? 0.737 -11.340 -1.444 1.00 98.25 183 PHE A C 1
ATOM 1464 O O . PHE A 1 183 ? 1.088 -12.318 -2.113 1.00 98.25 183 PHE A O 1
ATOM 1471 N N . TYR A 1 184 ? 1.290 -10.140 -1.593 1.00 98.62 184 TYR A N 1
ATOM 1472 C CA . TYR A 1 184 ? 2.281 -9.839 -2.624 1.00 98.62 184 TYR A CA 1
ATOM 1473 C C . TYR A 1 184 ? 3.695 -9.755 -2.039 1.00 98.62 184 TYR A C 1
ATOM 1475 O O . TYR A 1 184 ? 4.010 -8.866 -1.251 1.00 98.62 184 TYR A O 1
ATOM 1483 N N . ALA A 1 185 ? 4.557 -10.692 -2.432 1.00 98.56 185 ALA A N 1
ATOM 1484 C CA . ALA A 1 185 ? 5.989 -10.646 -2.171 1.00 98.56 185 ALA A CA 1
ATOM 1485 C C . ALA A 1 185 ? 6.671 -9.951 -3.357 1.00 98.56 185 ALA A C 1
ATOM 1487 O O . ALA A 1 185 ? 6.815 -10.535 -4.437 1.00 98.56 185 ALA A O 1
ATOM 1488 N N . ILE A 1 186 ? 7.051 -8.691 -3.151 1.00 98.75 186 ILE A N 1
ATOM 1489 C CA . ILE A 1 186 ? 7.514 -7.788 -4.205 1.00 98.75 186 ILE A CA 1
ATOM 1490 C C . ILE A 1 186 ? 9.045 -7.729 -4.151 1.00 98.75 186 ILE A C 1
ATOM 1492 O O . ILE A 1 186 ? 9.613 -7.307 -3.147 1.00 98.75 186 ILE A O 1
ATOM 1496 N N . ALA A 1 187 ? 9.736 -8.167 -5.200 1.00 98.50 187 ALA A N 1
ATOM 1497 C CA . ALA A 1 187 ? 11.196 -8.065 -5.235 1.00 98.50 187 ALA A CA 1
ATOM 1498 C C . ALA A 1 187 ? 11.632 -6.600 -5.401 1.00 98.50 187 ALA A C 1
ATOM 1500 O O . ALA A 1 187 ? 11.162 -5.924 -6.314 1.00 98.50 187 ALA A O 1
ATOM 1501 N N . HIS A 1 188 ? 12.511 -6.131 -4.514 1.00 96.31 188 HIS A N 1
ATOM 1502 C CA . HIS A 1 188 ? 13.012 -4.753 -4.471 1.00 96.31 188 HIS A CA 1
ATOM 1503 C C . HIS A 1 188 ? 14.057 -4.471 -5.553 1.00 96.31 188 HIS A C 1
ATOM 1505 O O . HIS A 1 188 ? 14.971 -5.281 -5.725 1.00 96.31 188 HIS A O 1
ATOM 1511 N N . ARG A 1 189 ? 13.992 -3.294 -6.188 1.00 94.25 189 ARG A N 1
ATOM 1512 C CA . ARG A 1 189 ? 15.053 -2.716 -7.024 1.00 94.25 189 ARG A CA 1
ATOM 1513 C C . ARG A 1 189 ? 15.520 -3.672 -8.126 1.00 94.25 189 ARG A C 1
ATOM 1515 O O . ARG A 1 189 ? 16.705 -3.991 -8.261 1.00 94.25 189 ARG A O 1
ATOM 1522 N N . VAL A 1 190 ? 14.573 -4.181 -8.915 1.00 97.62 190 VAL A N 1
ATOM 1523 C CA . VAL A 1 190 ? 14.843 -5.090 -10.039 1.00 97.62 190 VAL A CA 1
ATOM 1524 C C . VAL A 1 190 ? 15.238 -4.271 -11.269 1.00 97.62 190 VAL A C 1
ATOM 1526 O O . VAL A 1 190 ? 14.389 -3.846 -12.049 1.00 97.62 190 VAL A O 1
ATOM 1529 N N . LEU A 1 191 ? 16.543 -4.022 -11.431 1.00 96.19 191 LEU A N 1
ATOM 1530 C CA . LEU A 1 191 ? 17.045 -3.049 -12.412 1.00 96.19 191 LEU A CA 1
ATOM 1531 C C . LEU A 1 191 ? 17.509 -3.632 -13.753 1.00 96.19 191 LEU A C 1
ATOM 1533 O O . LEU A 1 191 ? 17.839 -2.887 -14.673 1.00 96.19 191 LEU A O 1
ATOM 1537 N N . ASP A 1 192 ? 17.541 -4.950 -13.905 1.00 97.62 192 ASP A N 1
ATOM 1538 C CA . ASP A 1 192 ? 17.976 -5.582 -15.147 1.00 97.62 192 ASP A CA 1
ATOM 1539 C C . ASP A 1 192 ? 17.214 -6.882 -15.435 1.00 97.62 192 ASP A C 1
ATOM 1541 O O . ASP A 1 192 ? 16.414 -7.379 -14.632 1.00 97.62 192 ASP A O 1
ATOM 1545 N N . LYS A 1 193 ? 17.436 -7.433 -16.631 1.00 98.00 193 LYS A N 1
ATOM 1546 C CA . LYS A 1 193 ? 16.788 -8.681 -17.061 1.00 98.00 193 LYS A CA 1
ATOM 1547 C C . LYS A 1 193 ? 17.143 -9.874 -16.165 1.00 98.00 193 LYS A C 1
ATOM 1549 O O . LYS A 1 193 ? 16.297 -10.747 -15.970 1.00 98.00 193 LYS A O 1
ATOM 1554 N N . ALA A 1 194 ? 18.373 -9.930 -15.650 1.00 97.00 194 ALA A N 1
ATOM 1555 C CA . ALA A 1 194 ? 18.828 -11.032 -14.808 1.00 97.00 194 ALA A CA 1
ATOM 1556 C C . ALA A 1 194 ? 18.120 -10.997 -13.445 1.00 97.00 194 ALA A C 1
ATOM 1558 O O . ALA A 1 194 ? 17.630 -12.024 -12.981 1.00 97.00 194 ALA A O 1
ATOM 1559 N N . GLY A 1 195 ? 17.961 -9.812 -12.859 1.00 97.56 195 GLY A N 1
ATOM 1560 C CA . GLY A 1 195 ? 17.204 -9.574 -11.638 1.00 97.56 195 GLY A CA 1
ATOM 1561 C C . GLY A 1 195 ? 15.751 -10.027 -11.760 1.00 97.56 195 GLY A C 1
ATOM 1562 O O . GLY A 1 195 ? 15.246 -10.668 -10.840 1.00 97.56 195 GLY A O 1
ATOM 1563 N N . VAL A 1 196 ? 15.091 -9.795 -12.906 1.00 98.50 196 VAL A N 1
ATOM 1564 C CA . VAL A 1 196 ? 13.729 -10.314 -13.161 1.00 98.50 196 VAL A CA 1
ATOM 1565 C C . VAL A 1 196 ? 13.705 -11.839 -13.086 1.00 98.50 196 VAL A C 1
ATOM 1567 O O . VAL A 1 196 ? 12.853 -12.419 -12.409 1.00 98.50 196 VAL A O 1
ATOM 1570 N N . GLU A 1 197 ? 14.636 -12.503 -13.770 1.00 97.94 197 GLU A N 1
ATOM 1571 C CA . GLU A 1 197 ? 14.714 -13.962 -13.767 1.00 97.94 197 GLU A CA 1
ATOM 1572 C C . GLU A 1 197 ? 14.950 -14.504 -12.352 1.00 97.94 197 GLU A C 1
ATOM 1574 O O . GLU A 1 197 ? 14.244 -15.413 -11.906 1.00 97.94 197 GLU A O 1
ATOM 1579 N N . VAL A 1 198 ? 15.913 -13.925 -11.632 1.00 97.88 198 VAL A N 1
ATOM 1580 C CA . VAL A 1 198 ? 16.290 -14.337 -10.277 1.00 97.88 198 VAL A CA 1
ATOM 1581 C C . VAL A 1 198 ? 15.138 -14.114 -9.295 1.00 97.88 198 VAL A C 1
ATOM 1583 O O . VAL A 1 198 ? 14.799 -15.032 -8.548 1.00 97.88 198 VAL A O 1
ATOM 1586 N N . ALA A 1 199 ? 14.489 -12.947 -9.315 1.00 98.38 199 ALA A N 1
ATOM 1587 C CA . ALA A 1 199 ? 13.352 -12.634 -8.448 1.00 98.38 199 ALA A CA 1
ATOM 1588 C C . ALA A 1 199 ? 12.214 -13.653 -8.611 1.00 98.38 199 ALA A C 1
ATOM 1590 O O . ALA A 1 199 ? 11.725 -14.228 -7.634 1.00 98.38 199 ALA A O 1
ATOM 1591 N N . LEU A 1 200 ? 11.843 -13.951 -9.858 1.00 98.25 200 LEU A N 1
ATOM 1592 C CA . LEU A 1 200 ? 10.783 -14.912 -10.169 1.00 98.25 200 LEU A CA 1
ATOM 1593 C C . LEU A 1 200 ? 11.210 -16.366 -9.934 1.00 98.25 200 LEU A C 1
ATOM 1595 O O . LEU A 1 200 ? 10.363 -17.228 -9.694 1.00 98.25 200 LEU A O 1
ATOM 1599 N N . ARG A 1 201 ? 12.511 -16.670 -9.998 1.00 97.56 201 ARG A N 1
ATOM 1600 C CA . ARG A 1 201 ? 13.065 -17.969 -9.591 1.00 97.56 201 ARG A CA 1
ATOM 1601 C C . ARG A 1 201 ? 13.007 -18.153 -8.076 1.00 97.56 201 ARG A C 1
ATOM 1603 O O . ARG A 1 201 ? 12.696 -19.253 -7.632 1.00 97.56 201 ARG A O 1
ATOM 1610 N N . HIS A 1 202 ? 13.272 -17.104 -7.300 1.00 97.62 202 HIS A N 1
ATOM 1611 C CA . HIS A 1 202 ? 13.140 -17.131 -5.842 1.00 97.62 202 HIS A CA 1
ATOM 1612 C C . HIS A 1 202 ? 11.680 -17.273 -5.392 1.00 97.62 202 HIS A C 1
ATOM 1614 O O . HIS A 1 202 ? 11.427 -17.882 -4.356 1.00 97.62 202 HIS A O 1
ATOM 1620 N N . GLY A 1 203 ? 10.730 -16.771 -6.184 1.00 97.62 203 GLY A N 1
ATOM 1621 C CA . GLY A 1 203 ? 9.296 -16.903 -5.922 1.00 97.62 203 GLY A CA 1
ATOM 1622 C C . GLY A 1 203 ? 8.578 -15.581 -5.666 1.00 97.62 203 GLY A C 1
ATOM 1623 O O . GLY A 1 203 ? 7.472 -15.601 -5.131 1.00 97.62 203 GLY A O 1
ATOM 1624 N N . ALA A 1 204 ? 9.176 -14.446 -6.046 1.00 98.56 204 ALA A N 1
ATOM 1625 C CA . ALA A 1 204 ? 8.454 -13.181 -6.107 1.00 98.56 204 ALA A CA 1
ATOM 1626 C C . ALA A 1 204 ? 7.215 -13.329 -7.001 1.00 98.56 204 ALA A C 1
ATOM 1628 O O . ALA A 1 204 ? 7.285 -13.959 -8.061 1.00 98.56 204 ALA A O 1
ATOM 1629 N N . ASN A 1 205 ? 6.099 -12.725 -6.593 1.00 98.75 205 ASN A N 1
ATOM 1630 C CA . ASN A 1 205 ? 4.889 -12.644 -7.418 1.00 98.75 205 ASN A CA 1
ATOM 1631 C C . ASN A 1 205 ? 4.619 -11.230 -7.958 1.00 98.75 205 ASN A C 1
ATOM 1633 O O . ASN A 1 205 ? 3.665 -11.010 -8.704 1.00 98.75 205 ASN A O 1
ATOM 1637 N N . ALA A 1 206 ? 5.500 -10.289 -7.628 1.00 98.81 206 ALA A N 1
ATOM 1638 C CA . ALA A 1 206 ? 5.569 -8.949 -8.180 1.00 98.81 206 ALA A CA 1
ATOM 1639 C C . ALA A 1 206 ? 7.020 -8.447 -8.142 1.00 98.81 206 ALA A C 1
ATOM 1641 O O . ALA A 1 206 ? 7.845 -8.956 -7.378 1.00 98.81 206 ALA A O 1
ATOM 1642 N N . VAL A 1 207 ? 7.336 -7.447 -8.960 1.00 98.75 207 VAL A N 1
ATOM 1643 C CA . VAL A 1 207 ? 8.659 -6.803 -8.981 1.00 98.75 207 VAL A CA 1
ATOM 1644 C C . VAL A 1 207 ? 8.501 -5.289 -8.942 1.00 98.75 207 VAL A C 1
ATOM 1646 O O . VAL A 1 207 ? 7.591 -4.753 -9.574 1.00 98.75 207 VAL A O 1
ATOM 1649 N N . GLU A 1 208 ? 9.375 -4.617 -8.204 1.00 98.56 208 GLU A N 1
ATOM 1650 C CA . GLU A 1 208 ? 9.512 -3.163 -8.192 1.00 98.56 208 GLU A CA 1
ATOM 1651 C C . GLU A 1 208 ? 10.739 -2.769 -9.030 1.00 98.56 208 GLU A C 1
ATOM 1653 O O . GLU A 1 208 ? 11.785 -3.422 -8.974 1.00 98.56 208 GLU A O 1
ATOM 1658 N N . ILE A 1 209 ? 10.558 -1.765 -9.888 1.00 98.38 209 ILE A N 1
ATOM 1659 C CA . ILE A 1 209 ? 11.548 -1.270 -10.841 1.00 98.38 209 ILE A CA 1
ATOM 1660 C C . ILE A 1 209 ? 11.599 0.253 -10.729 1.00 98.38 209 ILE A C 1
ATOM 1662 O O . ILE A 1 209 ? 10.644 0.937 -11.112 1.00 98.38 209 ILE A O 1
ATOM 1666 N N . ASP A 1 210 ? 12.752 0.782 -10.329 1.00 97.12 210 ASP A N 1
ATOM 1667 C CA . ASP A 1 210 ? 12.999 2.219 -10.329 1.00 97.12 210 ASP A CA 1
ATOM 1668 C C . ASP A 1 210 ? 13.027 2.759 -11.764 1.00 97.12 210 ASP A C 1
ATOM 1670 O O . ASP A 1 210 ? 13.938 2.464 -12.536 1.00 97.12 210 ASP A O 1
ATOM 1674 N N . ALA A 1 211 ? 12.048 3.571 -12.145 1.00 97.62 211 ALA A N 1
ATOM 1675 C CA . ALA A 1 211 ? 11.936 4.133 -13.483 1.00 97.62 211 ALA A CA 1
ATOM 1676 C C . ALA A 1 211 ? 12.409 5.590 -13.502 1.00 97.62 211 ALA A C 1
ATOM 1678 O O . ALA A 1 211 ? 11.780 6.484 -12.929 1.00 97.62 211 ALA A O 1
ATOM 1679 N N . ASN A 1 212 ? 13.505 5.839 -14.222 1.00 96.56 212 ASN A N 1
ATOM 1680 C CA . ASN A 1 212 ? 14.139 7.151 -14.299 1.00 96.56 212 ASN A CA 1
ATOM 1681 C C . ASN A 1 212 ? 14.282 7.625 -15.750 1.00 96.56 212 ASN A C 1
ATOM 1683 O O . ASN A 1 212 ? 14.779 6.910 -16.629 1.00 96.56 212 ASN A O 1
ATOM 1687 N N . ALA A 1 213 ? 13.826 8.847 -16.006 1.00 96.12 213 ALA A N 1
ATOM 1688 C CA . ALA A 1 213 ? 13.873 9.498 -17.300 1.00 96.12 213 ALA A CA 1
ATOM 1689 C C . ALA A 1 213 ? 15.224 10.191 -17.524 1.00 96.12 213 ALA A C 1
ATOM 1691 O O . ALA A 1 213 ? 15.593 11.168 -16.868 1.00 96.12 213 ALA A O 1
ATOM 1692 N N . TRP A 1 214 ? 15.936 9.743 -18.552 1.00 93.81 214 TRP A N 1
ATOM 1693 C CA . TRP A 1 214 ? 17.190 10.327 -19.000 1.00 93.81 214 TRP A CA 1
ATOM 1694 C C . TRP A 1 214 ? 16.954 11.220 -20.221 1.00 93.81 214 TRP A C 1
ATOM 1696 O O . TRP A 1 214 ? 16.708 10.737 -21.325 1.00 93.81 214 TRP A O 1
ATOM 1706 N N . LYS A 1 215 ? 17.037 12.545 -20.041 1.00 91.12 215 LYS A N 1
ATOM 1707 C CA . LYS A 1 215 ? 16.744 13.529 -21.106 1.00 91.12 215 LYS A CA 1
ATOM 1708 C C . LYS A 1 215 ? 17.889 13.734 -22.107 1.00 91.12 215 LYS A C 1
ATOM 1710 O O . LYS A 1 215 ? 17.644 13.922 -23.295 1.00 91.12 215 LYS A O 1
ATOM 1715 N N . LEU A 1 216 ? 19.136 13.746 -21.631 1.00 86.19 216 LEU A N 1
ATOM 1716 C CA . LEU A 1 216 ? 20.297 14.178 -22.426 1.00 86.19 216 LEU A CA 1
ATOM 1717 C C . LEU A 1 216 ? 21.195 13.006 -22.826 1.00 86.19 216 LEU A C 1
ATOM 1719 O O . LEU A 1 216 ? 21.346 12.723 -24.013 1.00 86.19 216 LEU A O 1
ATOM 1723 N N . VAL A 1 217 ? 21.765 12.319 -21.836 1.00 79.00 217 VAL A N 1
ATOM 1724 C CA . VAL A 1 217 ? 22.661 11.174 -22.039 1.00 79.00 217 VAL A CA 1
ATOM 1725 C C . VAL A 1 217 ? 21.819 9.903 -22.158 1.00 79.00 217 VAL A C 1
ATOM 1727 O O . VAL A 1 217 ? 20.865 9.734 -21.409 1.00 79.00 217 VAL A O 1
ATOM 1730 N N . HIS A 1 218 ? 22.131 9.027 -23.117 1.00 77.62 218 HIS A N 1
ATOM 1731 C CA . HIS A 1 218 ? 21.461 7.739 -23.391 1.00 77.62 218 HIS A CA 1
ATOM 1732 C C . HIS A 1 218 ? 19.987 7.770 -23.837 1.00 77.62 218 HIS A C 1
ATOM 1734 O O . HIS A 1 218 ? 19.572 6.804 -24.481 1.00 77.62 218 HIS A O 1
ATOM 1740 N N . ARG A 1 219 ? 19.262 8.865 -23.558 1.00 88.31 219 ARG A N 1
ATOM 1741 C CA . ARG A 1 219 ? 17.871 9.196 -23.926 1.00 88.31 219 ARG A CA 1
ATOM 1742 C C . ARG A 1 219 ? 16.843 8.086 -23.642 1.00 88.31 219 ARG A C 1
ATOM 1744 O O . ARG A 1 219 ? 16.903 6.987 -24.197 1.00 88.31 219 ARG A O 1
ATOM 1751 N N . GLY A 1 220 ? 15.855 8.402 -22.812 1.00 94.56 220 GLY A N 1
ATOM 1752 C CA . GLY A 1 220 ? 14.700 7.546 -22.534 1.00 94.56 220 GLY A CA 1
ATOM 1753 C C . GLY A 1 220 ? 14.626 7.021 -21.112 1.00 94.56 220 GLY A C 1
ATOM 1754 O O . GLY A 1 220 ? 15.256 7.572 -20.216 1.00 94.56 220 GLY A O 1
ATOM 1755 N N . TRP A 1 221 ? 13.826 5.979 -20.916 1.00 97.19 221 TRP A N 1
ATOM 1756 C CA . TRP A 1 221 ? 13.550 5.403 -19.602 1.00 97.19 221 TRP A CA 1
ATOM 1757 C C . TRP A 1 221 ? 14.495 4.253 -19.267 1.00 97.19 221 TRP A C 1
ATOM 1759 O O . TRP A 1 221 ? 14.642 3.301 -20.043 1.00 97.19 221 TRP A O 1
ATOM 1769 N N . TRP A 1 222 ? 15.111 4.346 -18.094 1.00 97.00 222 TRP A N 1
ATOM 1770 C CA . TRP A 1 222 ? 16.074 3.380 -17.575 1.00 97.00 222 TRP A CA 1
ATOM 1771 C C . TRP A 1 222 ? 15.641 2.870 -16.212 1.00 97.00 222 TRP A C 1
ATOM 1773 O O . TRP A 1 222 ? 15.015 3.605 -15.448 1.00 97.00 222 TRP A O 1
ATOM 1783 N N . ALA A 1 223 ? 15.958 1.604 -15.963 1.00 96.75 223 ALA A N 1
ATOM 1784 C CA . ALA A 1 223 ? 15.810 0.997 -14.660 1.00 96.75 223 ALA A CA 1
ATOM 1785 C C . ALA A 1 223 ? 16.977 1.483 -13.787 1.00 96.75 223 ALA A C 1
ATOM 1787 O O . ALA A 1 223 ? 18.107 1.015 -13.921 1.00 96.75 223 ALA A O 1
ATOM 1788 N N . ASP A 1 224 ? 16.746 2.532 -13.004 1.00 93.50 224 ASP A N 1
ATOM 1789 C CA . ASP A 1 224 ? 17.807 3.307 -12.363 1.00 93.50 224 ASP A CA 1
ATOM 1790 C C . ASP A 1 224 ? 17.285 4.074 -11.145 1.00 93.50 224 ASP A C 1
ATOM 1792 O O . ASP A 1 224 ? 16.519 5.031 -11.257 1.00 93.50 224 ASP A O 1
ATOM 1796 N N . HIS A 1 225 ? 17.762 3.678 -9.973 1.00 88.62 225 HIS A N 1
ATOM 1797 C CA . HIS A 1 225 ? 17.338 4.252 -8.703 1.00 88.62 225 HIS A CA 1
ATOM 1798 C C . HIS A 1 225 ? 17.849 5.683 -8.480 1.00 88.62 225 HIS A C 1
ATOM 1800 O O . HIS A 1 225 ? 17.096 6.536 -8.015 1.00 88.62 225 HIS A O 1
ATOM 1806 N N . ASP A 1 226 ? 19.120 5.955 -8.801 1.00 84.44 226 ASP A N 1
ATOM 1807 C CA . ASP A 1 226 ? 19.800 7.191 -8.379 1.00 84.44 226 ASP A CA 1
ATOM 1808 C C . ASP A 1 226 ? 19.916 8.227 -9.513 1.00 84.44 226 ASP A C 1
ATOM 1810 O O . ASP A 1 226 ? 20.242 9.389 -9.267 1.00 84.44 226 ASP A O 1
ATOM 1814 N N . GLY A 1 227 ? 19.637 7.843 -10.765 1.00 81.75 227 GLY A N 1
ATOM 1815 C CA . GLY A 1 227 ? 19.753 8.746 -11.917 1.00 81.75 227 GLY A CA 1
ATOM 1816 C C . GLY A 1 227 ? 21.199 9.088 -12.257 1.00 81.75 227 GLY A C 1
ATOM 1817 O O . GLY A 1 227 ? 21.486 10.173 -12.771 1.00 81.75 227 GLY A O 1
ATOM 1818 N N . THR A 1 228 ? 22.120 8.183 -11.927 1.00 80.12 228 THR A N 1
ATOM 1819 C CA . THR A 1 228 ? 23.558 8.339 -12.132 1.00 80.12 228 THR A CA 1
ATOM 1820 C C . THR A 1 228 ? 24.085 7.232 -13.037 1.00 80.12 228 THR A C 1
ATOM 1822 O O . THR A 1 228 ? 23.514 6.151 -13.126 1.00 80.12 228 THR A O 1
ATOM 1825 N N . LEU A 1 229 ? 25.203 7.475 -13.728 1.00 74.62 229 LEU A N 1
ATOM 1826 C CA . LEU A 1 229 ? 25.795 6.445 -14.592 1.00 74.62 229 LEU A CA 1
ATOM 1827 C C . LEU A 1 229 ? 26.121 5.134 -13.842 1.00 74.62 229 LEU A C 1
ATOM 1829 O O . LEU A 1 229 ? 25.865 4.080 -14.421 1.00 74.62 229 LEU A O 1
ATOM 1833 N N . PRO A 1 230 ? 26.636 5.155 -12.592 1.00 78.31 230 PRO A N 1
ATOM 1834 C CA . PRO A 1 230 ? 26.922 3.926 -11.846 1.00 78.31 230 PRO A CA 1
ATOM 1835 C C . PRO A 1 230 ? 25.689 3.171 -11.332 1.00 78.31 230 PRO A C 1
ATOM 1837 O O . PRO A 1 230 ? 25.781 1.971 -11.107 1.00 78.31 230 PRO A O 1
ATOM 1840 N N . SER A 1 231 ? 24.556 3.848 -11.121 1.00 76.88 231 SER A N 1
ATOM 1841 C CA . SER A 1 231 ? 23.329 3.234 -10.582 1.00 76.88 231 SER A CA 1
ATOM 1842 C C . SER A 1 231 ? 22.419 2.635 -11.654 1.00 76.88 231 SER A C 1
ATOM 1844 O O . SER A 1 231 ? 21.404 2.016 -11.332 1.00 76.88 231 SER A O 1
ATOM 1846 N N . ARG A 1 232 ? 22.766 2.847 -12.925 1.00 82.06 232 ARG A N 1
ATOM 1847 C CA . ARG A 1 232 ? 21.931 2.529 -14.076 1.00 82.06 232 ARG A CA 1
ATOM 1848 C C . ARG A 1 232 ? 21.986 1.043 -14.427 1.00 82.06 232 ARG A C 1
ATOM 1850 O O . ARG A 1 232 ? 23.037 0.543 -14.825 1.00 82.06 232 ARG A O 1
ATOM 1857 N N . GLY A 1 233 ? 20.830 0.391 -14.381 1.00 92.25 233 GLY A N 1
ATOM 1858 C CA . GLY A 1 233 ? 20.610 -0.938 -14.941 1.00 92.25 233 GLY A CA 1
ATOM 1859 C C . GLY A 1 233 ? 20.304 -0.909 -16.442 1.00 92.25 233 GLY A C 1
ATOM 1860 O O . GLY A 1 233 ? 20.854 -0.105 -17.204 1.00 92.25 233 GLY A O 1
ATOM 1861 N N . ASP A 1 234 ? 19.414 -1.796 -16.881 1.00 96.50 234 ASP A N 1
ATOM 1862 C CA . ASP A 1 234 ? 18.986 -1.906 -18.277 1.00 96.50 234 ASP A CA 1
ATOM 1863 C C . ASP A 1 234 ? 17.979 -0.802 -18.670 1.00 96.50 234 ASP A C 1
ATOM 1865 O O . ASP A 1 234 ? 17.430 -0.064 -17.845 1.00 96.50 234 ASP A O 1
ATOM 1869 N N . ARG A 1 235 ? 17.679 -0.684 -19.972 1.00 97.00 235 ARG A N 1
ATOM 1870 C CA . ARG A 1 235 ? 16.529 0.118 -20.422 1.00 97.00 235 ARG A CA 1
ATOM 1871 C C . ARG A 1 235 ? 15.245 -0.501 -19.874 1.00 97.00 235 ARG A C 1
ATOM 1873 O O . ARG A 1 235 ? 15.071 -1.714 -19.969 1.00 97.00 235 ARG A O 1
ATOM 1880 N N . ILE A 1 236 ? 14.288 0.327 -19.436 1.00 97.81 236 ILE A N 1
ATOM 1881 C CA . ILE A 1 236 ? 12.993 -0.164 -18.921 1.00 97.81 236 ILE A CA 1
ATOM 1882 C C . ILE A 1 236 ? 12.327 -1.114 -19.920 1.00 97.81 236 ILE A C 1
ATOM 1884 O O . ILE A 1 236 ? 11.816 -2.159 -19.533 1.00 97.81 236 ILE A O 1
ATOM 1888 N N . ARG A 1 237 ? 12.402 -0.809 -21.222 1.00 98.25 237 ARG A N 1
ATOM 1889 C CA . ARG A 1 237 ? 11.880 -1.679 -22.285 1.00 98.25 237 ARG A CA 1
ATOM 1890 C C . ARG A 1 237 ? 12.371 -3.124 -22.169 1.00 98.25 237 ARG A C 1
ATOM 1892 O O . ARG A 1 237 ? 11.577 -4.047 -22.317 1.00 98.25 237 ARG A O 1
ATOM 1899 N N . ASP A 1 238 ? 13.662 -3.312 -21.923 1.00 98.69 238 ASP A N 1
ATOM 1900 C CA . ASP A 1 238 ? 14.292 -4.630 -21.905 1.00 98.69 238 ASP A CA 1
ATOM 1901 C C . ASP A 1 238 ? 13.916 -5.401 -20.634 1.00 98.69 238 ASP A C 1
ATOM 1903 O O . ASP A 1 238 ? 13.608 -6.593 -20.711 1.00 98.69 238 ASP A O 1
ATOM 1907 N N . VAL A 1 239 ? 13.831 -4.710 -19.492 1.00 98.75 239 VAL A N 1
ATOM 1908 C CA . VAL A 1 239 ? 13.351 -5.284 -18.223 1.00 98.75 239 VAL A CA 1
ATOM 1909 C C . VAL A 1 239 ? 11.880 -5.705 -18.335 1.00 98.75 239 VAL A C 1
ATOM 1911 O O . VAL A 1 239 ? 11.519 -6.822 -17.962 1.00 98.75 239 VAL A O 1
ATOM 1914 N N . LEU A 1 240 ? 11.030 -4.869 -18.940 1.00 98.88 240 LEU A N 1
ATOM 1915 C CA . LEU A 1 240 ? 9.619 -5.187 -19.180 1.00 98.88 240 LEU A CA 1
ATOM 1916 C C . LEU A 1 240 ? 9.442 -6.360 -20.152 1.00 98.88 240 LEU A C 1
ATOM 1918 O O . LEU A 1 240 ? 8.564 -7.199 -19.951 1.00 98.88 240 LEU A O 1
ATOM 1922 N N . ILE A 1 241 ? 10.279 -6.459 -21.191 1.00 98.88 241 ILE A N 1
ATOM 1923 C CA . ILE A 1 241 ? 10.281 -7.615 -22.099 1.00 98.88 241 ILE A CA 1
ATOM 1924 C C . ILE A 1 241 ? 10.664 -8.889 -21.341 1.00 98.88 241 ILE A C 1
ATOM 1926 O O . ILE A 1 241 ? 10.012 -9.917 -21.536 1.00 98.88 241 ILE A O 1
ATOM 1930 N N . ALA A 1 242 ? 11.670 -8.842 -20.463 1.00 98.88 242 ALA A N 1
ATOM 1931 C CA . ALA A 1 242 ? 12.026 -9.986 -19.626 1.00 98.88 242 ALA A CA 1
ATOM 1932 C C . ALA A 1 242 ? 10.872 -10.398 -18.700 1.00 98.88 242 ALA A C 1
ATOM 1934 O O . ALA A 1 242 ? 10.538 -11.581 -18.644 1.00 98.88 242 ALA A O 1
ATOM 1935 N N . ALA A 1 243 ? 10.198 -9.437 -18.064 1.00 98.81 243 ALA A N 1
ATOM 1936 C CA . ALA A 1 243 ? 9.015 -9.689 -17.242 1.00 98.81 243 ALA A CA 1
ATOM 1937 C C . ALA A 1 243 ? 7.882 -10.344 -18.053 1.00 98.81 243 ALA A C 1
ATOM 1939 O O . ALA A 1 243 ? 7.322 -11.366 -17.645 1.00 98.81 243 ALA A O 1
ATOM 1940 N N . ALA A 1 244 ? 7.590 -9.818 -19.245 1.00 98.88 244 ALA A N 1
ATOM 1941 C CA . ALA A 1 244 ? 6.573 -10.379 -20.125 1.00 98.88 244 ALA A CA 1
ATOM 1942 C C . ALA A 1 244 ? 6.931 -11.789 -20.622 1.00 98.88 244 ALA A C 1
ATOM 1944 O O . ALA A 1 244 ? 6.066 -12.660 -20.706 1.00 98.88 244 ALA A O 1
ATOM 1945 N N . ASN A 1 245 ? 8.203 -12.047 -20.927 1.00 98.81 245 ASN A N 1
ATOM 1946 C CA . ASN A 1 245 ? 8.672 -13.373 -21.327 1.00 98.81 245 ASN A CA 1
ATOM 1947 C C . ASN A 1 245 ? 8.588 -14.374 -20.174 1.00 98.81 245 ASN A C 1
ATOM 1949 O O . ASN A 1 245 ? 8.119 -15.492 -20.377 1.00 98.81 245 ASN A O 1
ATOM 1953 N N . ALA A 1 246 ? 8.961 -13.969 -18.960 1.00 98.44 246 ALA A N 1
ATOM 1954 C CA . ALA A 1 246 ? 8.815 -14.801 -17.774 1.00 98.44 246 ALA A CA 1
ATOM 1955 C C . ALA A 1 246 ? 7.341 -15.146 -17.509 1.00 98.44 246 ALA A C 1
ATOM 1957 O O . ALA A 1 246 ? 7.011 -16.301 -17.234 1.00 98.44 246 ALA A O 1
ATOM 1958 N N . ARG A 1 247 ? 6.435 -14.176 -17.682 1.00 98.19 247 ARG A N 1
ATOM 1959 C CA . ARG A 1 247 ? 4.989 -14.403 -17.617 1.00 98.19 247 ARG A CA 1
ATOM 1960 C C . ARG A 1 247 ? 4.515 -15.428 -18.650 1.00 98.19 247 ARG A C 1
ATOM 1962 O O . ARG A 1 247 ? 3.824 -16.373 -18.279 1.00 98.19 247 ARG A O 1
ATOM 1969 N N . ARG A 1 248 ? 4.908 -15.280 -19.923 1.00 98.38 248 ARG A N 1
ATOM 1970 C CA . ARG A 1 248 ? 4.592 -16.253 -20.994 1.00 98.38 248 ARG A CA 1
ATOM 1971 C C . ARG A 1 248 ? 5.136 -17.646 -20.688 1.00 98.38 248 ARG A C 1
ATOM 1973 O O . ARG A 1 248 ? 4.495 -18.632 -21.024 1.00 98.38 248 ARG A O 1
ATOM 1980 N N . ALA A 1 249 ? 6.282 -17.722 -20.016 1.00 97.94 249 ALA A N 1
ATOM 1981 C CA . ALA A 1 249 ? 6.884 -18.965 -19.545 1.00 97.94 249 ALA A CA 1
ATOM 1982 C C . ALA A 1 249 ? 6.201 -19.553 -18.289 1.00 97.94 249 ALA A C 1
ATOM 1984 O O . ALA A 1 249 ? 6.725 -20.487 -17.687 1.00 97.94 249 ALA A O 1
ATOM 1985 N N . GLY A 1 250 ? 5.052 -19.012 -17.869 1.00 97.12 250 GLY A N 1
ATOM 1986 C CA . GLY A 1 250 ? 4.250 -19.541 -16.767 1.00 97.12 250 GLY A CA 1
ATOM 1987 C C . GLY A 1 250 ? 4.672 -19.062 -15.379 1.00 97.12 250 GLY A C 1
ATOM 1988 O O . GLY A 1 250 ? 4.192 -19.601 -14.384 1.00 97.12 250 GLY A O 1
ATOM 1989 N N . LYS A 1 251 ? 5.554 -18.058 -15.266 1.00 98.12 251 LYS A N 1
ATOM 1990 C CA . LYS A 1 251 ? 5.893 -17.486 -13.955 1.00 98.12 251 LYS A CA 1
ATOM 1991 C C . LYS A 1 251 ? 4.694 -16.756 -13.347 1.00 98.12 251 LYS A C 1
ATOM 1993 O O . LYS A 1 251 ? 3.906 -16.112 -14.049 1.00 98.12 251 LYS A O 1
ATOM 1998 N N . ASN A 1 252 ? 4.604 -16.835 -12.020 1.00 97.81 252 ASN A N 1
ATOM 1999 C CA . ASN A 1 252 ? 3.546 -16.240 -11.208 1.00 97.81 252 ASN A CA 1
ATOM 2000 C C . ASN A 1 252 ? 3.733 -14.721 -11.016 1.00 97.81 252 ASN A C 1
ATOM 2002 O O . ASN A 1 252 ? 3.753 -14.236 -9.895 1.00 97.81 252 ASN A O 1
ATOM 2006 N N . LEU A 1 253 ? 3.947 -13.972 -12.098 1.00 98.62 253 LEU A N 1
ATOM 2007 C CA . LEU A 1 253 ? 4.109 -12.520 -12.041 1.00 98.62 253 LEU A CA 1
ATOM 2008 C C . LEU A 1 253 ? 2.743 -11.840 -12.205 1.00 98.62 253 LEU A C 1
ATOM 2010 O O . LEU A 1 253 ? 2.215 -11.793 -13.316 1.00 98.62 253 LEU A O 1
ATOM 2014 N N . GLY A 1 254 ? 2.187 -11.322 -11.109 1.00 98.31 254 GLY A N 1
ATOM 2015 C CA . GLY A 1 254 ? 0.899 -10.624 -11.100 1.00 98.31 254 GLY A CA 1
ATOM 2016 C C . GLY A 1 254 ? 1.007 -9.177 -11.579 1.00 98.31 254 GLY A C 1
ATOM 2017 O O . GLY A 1 254 ? 0.226 -8.743 -12.427 1.00 98.31 254 GLY A O 1
ATOM 2018 N N . PHE A 1 255 ? 1.999 -8.430 -11.083 1.00 98.88 255 PHE A N 1
ATOM 2019 C CA . PHE A 1 255 ? 2.195 -7.035 -11.475 1.00 98.88 255 PHE A CA 1
ATOM 2020 C C . PHE A 1 255 ? 3.652 -6.570 -11.435 1.00 98.88 255 PHE A C 1
ATOM 2022 O O . PHE A 1 255 ? 4.497 -7.144 -10.749 1.00 98.88 255 PHE A O 1
ATOM 2029 N N . VAL A 1 256 ? 3.915 -5.488 -12.165 1.00 98.88 256 VAL A N 1
ATOM 2030 C CA . VAL A 1 256 ? 5.144 -4.692 -12.094 1.00 98.88 256 VAL A CA 1
ATOM 2031 C C . VAL A 1 256 ? 4.814 -3.350 -11.447 1.00 98.88 256 VAL A C 1
ATOM 2033 O O . VAL A 1 256 ? 3.873 -2.678 -11.869 1.00 98.88 256 VAL A O 1
ATOM 2036 N N . TRP A 1 257 ? 5.584 -2.958 -10.438 1.00 98.88 257 TRP A N 1
ATOM 2037 C CA . TRP A 1 257 ? 5.562 -1.620 -9.859 1.00 98.88 257 TRP A CA 1
ATOM 2038 C C . TRP A 1 257 ? 6.679 -0.793 -10.488 1.00 98.88 257 TRP A C 1
ATOM 2040 O O . TRP A 1 257 ? 7.851 -1.100 -10.322 1.00 98.88 257 TRP A O 1
ATOM 2050 N N . LEU A 1 258 ? 6.304 0.250 -11.228 1.00 98.81 258 LEU A N 1
ATOM 2051 C CA . LEU A 1 258 ? 7.231 1.256 -11.743 1.00 98.81 258 LEU A CA 1
ATOM 2052 C C . LEU A 1 258 ? 7.353 2.387 -10.715 1.00 98.81 258 LEU A C 1
ATOM 2054 O O . LEU A 1 258 ? 6.431 3.198 -10.604 1.00 98.81 258 LEU A O 1
ATOM 2058 N N . ASP A 1 259 ? 8.438 2.415 -9.938 1.00 97.50 259 ASP A N 1
ATOM 2059 C CA . ASP A 1 259 ? 8.716 3.491 -8.981 1.00 97.50 259 ASP A CA 1
ATOM 2060 C C . ASP A 1 259 ? 9.307 4.701 -9.717 1.00 97.50 259 ASP A C 1
ATOM 2062 O O . ASP A 1 259 ? 10.466 4.707 -10.136 1.00 97.50 259 ASP A O 1
ATOM 2066 N N . LEU A 1 260 ? 8.477 5.713 -9.969 1.00 97.69 260 LEU A N 1
ATOM 2067 C CA . LEU A 1 260 ? 8.831 6.835 -10.829 1.00 97.69 260 LEU A CA 1
ATOM 2068 C C . LEU A 1 260 ? 9.708 7.835 -10.071 1.00 97.69 260 LEU A C 1
ATOM 2070 O O . LEU A 1 260 ? 9.227 8.583 -9.223 1.00 97.69 260 LEU A O 1
ATOM 2074 N N . LYS A 1 261 ? 10.990 7.919 -10.440 1.00 94.69 261 LYS A N 1
ATOM 2075 C CA . LYS A 1 261 ? 11.963 8.782 -9.745 1.00 94.69 261 LYS A CA 1
ATOM 2076 C C . LYS A 1 261 ? 11.916 10.250 -10.150 1.00 94.69 261 LYS A C 1
ATOM 2078 O O . LYS A 1 261 ? 12.342 11.119 -9.396 1.00 94.69 261 LYS A O 1
ATOM 2083 N N . ASN A 1 262 ? 11.498 10.533 -11.380 1.00 95.25 262 ASN A N 1
ATOM 2084 C CA . ASN A 1 262 ? 11.469 11.889 -11.930 1.00 95.25 262 ASN A CA 1
ATOM 2085 C C . ASN A 1 262 ? 10.479 12.021 -13.102 1.00 95.25 262 ASN A C 1
ATOM 2087 O O . ASN A 1 262 ? 10.863 12.424 -14.206 1.00 95.25 262 ASN A O 1
ATOM 2091 N N . PRO A 1 263 ? 9.194 11.695 -12.891 1.00 96.38 263 PRO A N 1
ATOM 2092 C CA . PRO A 1 263 ? 8.261 11.460 -13.987 1.00 96.38 263 PRO A CA 1
ATOM 2093 C C . PRO A 1 263 ? 7.976 12.673 -14.885 1.00 96.38 263 PRO A C 1
ATOM 2095 O O . PRO A 1 263 ? 7.598 12.502 -16.043 1.00 96.38 263 PRO A O 1
ATOM 2098 N N . ASP A 1 264 ? 8.241 13.886 -14.393 1.00 96.69 264 ASP A N 1
ATOM 2099 C CA . ASP A 1 264 ? 8.105 15.141 -15.141 1.00 96.69 264 ASP A CA 1
ATOM 2100 C C . ASP A 1 264 ? 9.433 15.701 -15.684 1.00 96.69 264 ASP A C 1
ATOM 2102 O O . ASP A 1 264 ? 9.482 16.821 -16.195 1.00 96.69 264 ASP A O 1
ATOM 2106 N N . ARG A 1 265 ? 10.537 14.939 -15.624 1.00 95.56 265 ARG A N 1
ATOM 2107 C CA . ARG A 1 265 ? 11.849 15.379 -16.144 1.00 95.56 265 ARG A CA 1
ATOM 2108 C C . ARG A 1 265 ? 11.807 15.727 -17.635 1.00 95.56 265 ARG A C 1
ATOM 2110 O O . ARG A 1 265 ? 12.558 16.596 -18.094 1.00 95.56 265 ARG A O 1
ATOM 2117 N N . CYS A 1 266 ? 10.964 15.028 -18.385 1.00 95.81 266 CYS A N 1
ATOM 2118 C CA . CYS A 1 266 ? 10.717 15.253 -19.799 1.00 95.81 266 CYS A CA 1
ATOM 2119 C C . CYS A 1 266 ? 9.295 15.783 -19.990 1.00 95.81 266 CYS A C 1
ATOM 2121 O O . CYS A 1 266 ? 8.326 15.198 -19.500 1.00 95.81 266 CYS A O 1
ATOM 2123 N N . GLY A 1 267 ? 9.183 16.908 -20.695 1.00 94.06 267 GLY A N 1
ATOM 2124 C CA . GLY A 1 267 ? 7.900 17.497 -21.042 1.00 94.06 267 GLY A CA 1
ATOM 2125 C C . GLY A 1 267 ? 7.186 16.699 -22.128 1.00 94.06 267 GLY A C 1
ATOM 2126 O O . GLY A 1 267 ? 7.670 15.685 -22.632 1.00 94.06 267 GLY A O 1
ATOM 2127 N N . GLN A 1 268 ? 6.001 17.173 -22.499 1.00 94.25 268 GLN A N 1
ATOM 2128 C CA . GLN A 1 268 ? 5.129 16.486 -23.450 1.00 94.25 268 GLN A CA 1
ATOM 2129 C C . GLN A 1 268 ? 5.783 16.282 -24.829 1.00 94.25 268 GLN A C 1
ATOM 2131 O O . GLN A 1 268 ? 5.539 15.264 -25.472 1.00 94.25 268 GLN A O 1
ATOM 2136 N N . LEU A 1 269 ? 6.631 17.216 -25.272 1.00 93.25 269 LEU A N 1
ATOM 2137 C CA . LEU A 1 269 ? 7.269 17.174 -26.593 1.00 93.25 269 LEU A CA 1
ATOM 2138 C C . LEU A 1 269 ? 8.498 16.253 -26.637 1.00 93.25 269 LEU A C 1
ATOM 2140 O O . LEU A 1 269 ? 8.955 15.872 -27.713 1.00 93.25 269 LEU A O 1
ATOM 2144 N N . GLU A 1 270 ? 9.035 15.858 -25.484 1.00 93.75 270 GLU A N 1
ATOM 2145 C CA . GLU A 1 270 ? 10.197 14.982 -25.372 1.00 93.75 270 GLU A CA 1
ATOM 2146 C C . GLU A 1 270 ? 9.802 13.498 -25.366 1.00 93.75 270 GLU A C 1
ATOM 2148 O O . GLU A 1 270 ? 10.063 12.761 -24.415 1.00 93.75 270 GLU A O 1
ATOM 2153 N N . THR A 1 271 ? 9.217 13.042 -26.476 1.00 89.94 271 THR A N 1
ATOM 2154 C CA . THR A 1 271 ? 8.648 11.690 -26.666 1.00 89.94 271 THR A CA 1
ATOM 2155 C C . THR A 1 271 ? 9.609 10.528 -26.414 1.00 89.94 271 THR A C 1
ATOM 2157 O O . THR A 1 271 ? 9.177 9.396 -26.237 1.00 89.94 271 THR A O 1
ATOM 2160 N N . GLY A 1 272 ? 10.919 10.776 -26.364 1.00 90.06 272 GLY A N 1
ATOM 2161 C CA . GLY A 1 272 ? 11.893 9.751 -25.995 1.00 90.06 272 GLY A CA 1
ATOM 2162 C C . GLY A 1 272 ? 11.833 9.344 -24.519 1.00 90.06 272 GLY A C 1
ATOM 2163 O O . GLY A 1 272 ? 12.195 8.215 -24.207 1.00 90.06 272 GLY A O 1
ATOM 2164 N N . CYS A 1 273 ? 11.416 10.244 -23.620 1.00 94.81 273 CYS A N 1
ATOM 2165 C CA . CYS A 1 273 ? 11.500 10.072 -22.162 1.00 94.81 273 CYS A CA 1
ATOM 2166 C C . CYS A 1 273 ? 10.310 10.659 -21.386 1.00 94.81 273 CYS A C 1
ATOM 2168 O O . CYS A 1 273 ? 10.367 10.722 -20.162 1.00 94.81 273 CYS A O 1
ATOM 2170 N N . ASN A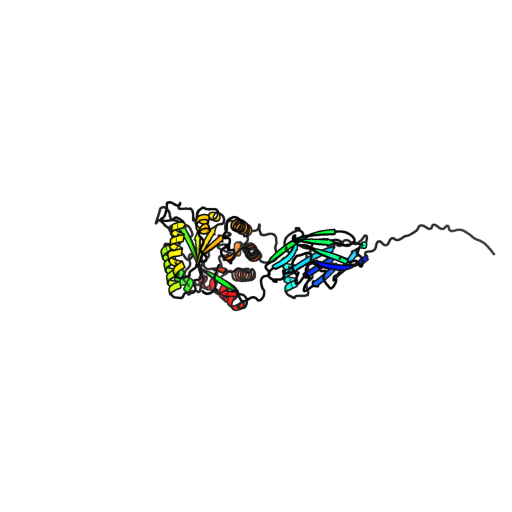 1 274 ? 9.253 11.114 -22.063 1.00 97.00 274 ASN A N 1
ATOM 2171 C CA . ASN A 1 274 ? 8.035 11.576 -21.399 1.00 97.00 274 ASN A CA 1
ATOM 2172 C C . ASN A 1 274 ? 7.238 10.397 -20.802 1.00 97.00 274 ASN A C 1
ATOM 2174 O O . ASN A 1 274 ? 7.489 9.227 -21.113 1.00 97.00 274 ASN A O 1
ATOM 2178 N N . ILE A 1 275 ? 6.292 10.704 -19.912 1.00 98.06 275 ILE A N 1
ATOM 2179 C CA . ILE A 1 275 ? 5.474 9.692 -19.230 1.00 98.06 275 ILE A CA 1
ATOM 2180 C C . ILE A 1 275 ? 4.565 8.927 -20.199 1.00 98.06 275 ILE A C 1
ATOM 2182 O O . ILE A 1 275 ? 4.354 7.733 -20.015 1.00 98.06 275 ILE A O 1
ATOM 2186 N N . GLU A 1 276 ? 4.067 9.583 -21.249 1.00 97.88 276 GLU A N 1
ATOM 2187 C CA . GLU A 1 276 ? 3.220 8.972 -22.273 1.00 97.88 276 GLU A CA 1
ATOM 2188 C C . GLU A 1 276 ? 3.945 7.800 -22.940 1.00 97.88 276 GLU A C 1
ATOM 2190 O O . GLU A 1 276 ? 3.413 6.695 -23.006 1.00 97.88 276 GLU A O 1
ATOM 2195 N N . ALA A 1 277 ? 5.204 8.007 -23.337 1.00 97.31 277 ALA A N 1
ATOM 2196 C CA . ALA A 1 277 ? 6.022 6.968 -23.942 1.00 97.31 277 ALA A CA 1
ATOM 2197 C C . ALA A 1 277 ? 6.284 5.793 -22.990 1.00 97.31 277 ALA A C 1
ATOM 2199 O O . ALA A 1 277 ? 6.276 4.645 -23.433 1.00 97.31 277 ALA A O 1
ATOM 2200 N N . LEU A 1 278 ? 6.490 6.046 -21.689 1.00 98.44 278 LEU A N 1
ATOM 2201 C CA . LEU A 1 278 ? 6.629 4.971 -20.699 1.00 98.44 278 LEU A CA 1
ATOM 2202 C C . LEU A 1 278 ? 5.328 4.184 -20.537 1.00 98.44 278 LEU A C 1
ATOM 2204 O O . LEU A 1 278 ? 5.353 2.954 -20.579 1.00 98.44 278 LEU A O 1
ATOM 2208 N N . ARG A 1 279 ? 4.205 4.887 -20.369 1.00 98.38 279 ARG A N 1
ATOM 2209 C CA . ARG A 1 279 ? 2.868 4.307 -20.212 1.00 98.38 279 ARG A CA 1
ATOM 2210 C C . ARG A 1 279 ? 2.504 3.420 -21.390 1.00 98.38 279 ARG A C 1
ATOM 2212 O O . ARG A 1 279 ? 2.165 2.251 -21.203 1.00 98.38 279 ARG A O 1
ATOM 2219 N N . ASP A 1 280 ? 2.630 3.949 -22.598 1.00 98.12 280 ASP A N 1
ATOM 2220 C CA . ASP A 1 280 ? 2.240 3.245 -23.812 1.00 98.12 280 ASP A CA 1
ATOM 2221 C C . ASP A 1 280 ? 3.156 2.034 -24.056 1.00 98.12 280 ASP A C 1
ATOM 2223 O O . ASP A 1 280 ? 2.673 0.943 -24.365 1.00 98.12 280 ASP A O 1
ATOM 2227 N N . MET A 1 281 ? 4.466 2.175 -23.811 1.00 98.56 281 MET A N 1
ATOM 2228 C CA . MET A 1 281 ? 5.422 1.063 -23.864 1.00 98.56 281 MET A CA 1
ATOM 2229 C C . MET A 1 281 ? 5.095 -0.032 -22.839 1.00 98.56 281 MET A C 1
ATOM 2231 O O . MET A 1 281 ? 5.091 -1.214 -23.187 1.00 98.56 281 MET A O 1
ATOM 2235 N N . ALA A 1 282 ? 4.812 0.335 -21.587 1.00 98.69 282 ALA A N 1
ATOM 2236 C CA . ALA A 1 282 ? 4.494 -0.626 -20.536 1.00 98.69 282 ALA A CA 1
ATOM 2237 C C . ALA A 1 282 ? 3.212 -1.400 -20.853 1.00 98.69 282 ALA A C 1
ATOM 2239 O O . ALA A 1 282 ? 3.206 -2.629 -20.784 1.00 98.69 282 ALA A O 1
ATOM 2240 N N . ARG A 1 283 ? 2.164 -0.705 -21.306 1.00 98.62 283 ARG A N 1
ATOM 2241 C CA . ARG A 1 283 ? 0.915 -1.327 -21.762 1.00 98.62 283 ARG A CA 1
ATOM 2242 C C . ARG A 1 283 ? 1.143 -2.270 -22.934 1.00 98.62 283 ARG A C 1
ATOM 2244 O O . ARG A 1 283 ? 0.688 -3.408 -22.883 1.00 98.62 283 ARG A O 1
ATOM 2251 N N . GLN A 1 284 ? 1.880 -1.830 -23.955 1.00 98.62 284 GLN A N 1
ATOM 2252 C CA . GLN A 1 284 ? 2.162 -2.639 -25.142 1.00 98.62 284 GLN A CA 1
ATOM 2253 C C . GLN A 1 284 ? 2.878 -3.952 -24.793 1.00 98.62 284 GLN A C 1
ATOM 2255 O O . GLN A 1 284 ? 2.644 -4.973 -25.438 1.00 98.62 284 GLN A O 1
ATOM 2260 N N . ILE A 1 285 ? 3.752 -3.935 -23.785 1.00 98.88 285 ILE A N 1
ATOM 2261 C CA . ILE A 1 285 ? 4.566 -5.095 -23.411 1.00 98.88 285 ILE A CA 1
ATOM 2262 C C . ILE A 1 285 ? 3.844 -6.006 -22.408 1.00 98.88 285 ILE A C 1
ATOM 2264 O O . ILE A 1 285 ? 3.856 -7.227 -22.581 1.00 98.88 285 ILE A O 1
ATOM 2268 N N . LEU A 1 286 ? 3.229 -5.436 -21.368 1.00 98.81 286 LEU A N 1
ATOM 2269 C CA . LEU A 1 286 ? 2.723 -6.1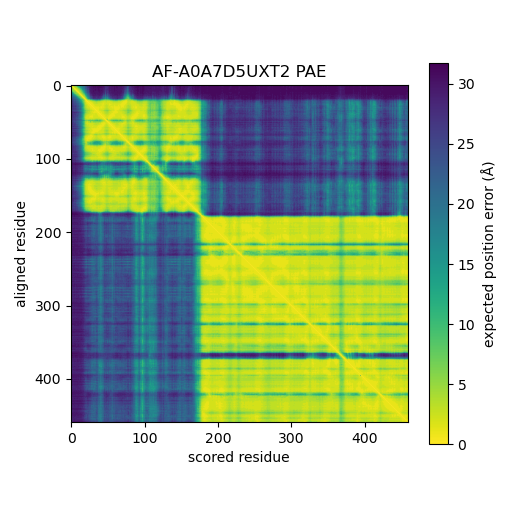78 -20.209 1.00 98.81 286 LEU A CA 1
ATOM 2270 C C . LEU A 1 286 ? 1.247 -6.578 -20.323 1.00 98.81 286 LEU A C 1
ATOM 2272 O O . LEU A 1 286 ? 0.888 -7.697 -19.946 1.00 98.81 286 LEU A O 1
ATOM 2276 N N . ALA A 1 287 ? 0.390 -5.714 -20.876 1.00 97.62 287 ALA A N 1
ATOM 2277 C CA . ALA A 1 287 ? -1.046 -5.989 -20.937 1.00 97.62 287 ALA A CA 1
ATOM 2278 C C . ALA A 1 287 ? -1.391 -7.255 -21.753 1.00 97.62 287 ALA A C 1
ATOM 2280 O O . ALA A 1 287 ? -2.201 -8.049 -21.269 1.00 97.62 287 ALA A O 1
ATOM 2281 N N . PRO A 1 288 ? -0.753 -7.543 -22.913 1.00 98.38 288 PRO A N 1
ATOM 2282 C CA . PRO A 1 288 ? -1.049 -8.752 -23.691 1.00 98.38 288 PRO A CA 1
ATOM 2283 C C . PRO A 1 288 ? -0.741 -10.069 -22.973 1.00 98.38 288 PRO A C 1
ATOM 2285 O O . PRO A 1 288 ? -1.222 -11.119 -23.386 1.00 98.38 288 PRO A O 1
ATOM 2288 N N . VAL A 1 289 ? 0.088 -10.034 -21.928 1.00 98.31 289 VAL A N 1
ATOM 2289 C CA . VAL A 1 289 ? 0.443 -11.213 -21.122 1.00 98.31 289 VAL A CA 1
ATOM 2290 C C . VAL A 1 289 ? -0.236 -11.197 -19.748 1.00 98.31 289 VAL A C 1
ATOM 2292 O O . VAL A 1 289 ? 0.030 -12.055 -18.908 1.00 98.31 289 VAL A O 1
ATOM 2295 N N . GLY A 1 290 ? -1.123 -10.228 -19.511 1.00 97.69 290 GLY A N 1
ATOM 2296 C CA . GLY A 1 290 ? -1.895 -10.107 -18.280 1.00 97.69 290 GLY A CA 1
ATOM 2297 C C . GLY A 1 290 ? -1.083 -9.678 -17.057 1.00 97.69 290 GLY A C 1
ATOM 2298 O O . GLY A 1 290 ? -1.552 -9.896 -15.944 1.00 97.69 290 GLY A O 1
ATOM 2299 N N . VAL A 1 291 ? 0.109 -9.095 -17.232 1.00 98.75 291 VAL A N 1
ATOM 2300 C CA . VAL A 1 291 ? 0.850 -8.474 -16.121 1.00 98.75 291 VAL A CA 1
ATOM 2301 C C . VAL A 1 291 ? 0.277 -7.084 -15.884 1.00 98.75 291 VAL A C 1
ATOM 2303 O O . VAL A 1 291 ? 0.188 -6.273 -16.807 1.00 98.75 291 VAL A O 1
ATOM 2306 N N . LYS A 1 292 ? -0.126 -6.817 -14.645 1.00 98.75 292 LYS A N 1
ATOM 2307 C CA . LYS A 1 292 ? -0.719 -5.543 -14.238 1.00 98.75 292 LYS A CA 1
ATOM 2308 C C . LYS A 1 292 ? 0.373 -4.503 -13.939 1.00 98.75 292 LYS A C 1
ATOM 2310 O O . LYS A 1 292 ? 1.521 -4.872 -13.688 1.00 98.75 292 LYS A O 1
ATOM 2315 N N . ILE A 1 293 ? 0.041 -3.212 -13.974 1.00 98.88 293 ILE A N 1
ATOM 2316 C CA . ILE A 1 293 ? 1.009 -2.120 -13.757 1.00 98.88 293 ILE A CA 1
ATOM 2317 C C . ILE A 1 293 ? 0.607 -1.251 -12.564 1.00 98.88 293 ILE A C 1
ATOM 2319 O O . ILE A 1 293 ? -0.490 -0.695 -12.529 1.00 98.88 293 ILE A O 1
ATOM 2323 N N . LEU A 1 294 ? 1.518 -1.091 -11.609 1.00 98.88 294 LEU A N 1
ATOM 2324 C CA . LEU A 1 294 ? 1.394 -0.126 -10.525 1.00 98.88 294 LEU A CA 1
ATOM 2325 C C . LEU A 1 294 ? 2.300 1.078 -10.801 1.00 98.88 294 LEU A C 1
ATOM 2327 O O . LEU A 1 294 ? 3.521 0.941 -10.865 1.00 98.88 294 LEU A O 1
ATOM 2331 N N . TRP A 1 295 ? 1.697 2.254 -10.952 1.00 98.69 295 TRP A N 1
ATOM 2332 C CA . TRP A 1 295 ? 2.395 3.521 -11.159 1.00 98.69 295 TRP A CA 1
ATOM 2333 C C . TRP A 1 295 ? 2.721 4.159 -9.807 1.00 98.69 295 TRP A C 1
ATOM 2335 O O . TRP A 1 295 ? 1.825 4.676 -9.137 1.00 98.69 295 TRP A O 1
ATOM 2345 N N . GLY A 1 296 ? 3.981 4.084 -9.377 1.00 97.81 296 GLY A N 1
ATOM 2346 C CA . GLY A 1 296 ? 4.430 4.616 -8.092 1.00 97.81 296 GLY A CA 1
ATOM 2347 C C . GLY A 1 296 ? 4.878 6.064 -8.192 1.00 97.81 296 GLY A C 1
ATOM 2348 O O . GLY A 1 296 ? 5.782 6.368 -8.960 1.00 97.81 296 GLY A O 1
ATOM 2349 N N . PHE A 1 297 ? 4.268 6.944 -7.402 1.00 96.62 297 PHE A N 1
ATOM 2350 C CA . PHE A 1 297 ? 4.678 8.339 -7.270 1.00 96.62 297 PHE A CA 1
ATOM 2351 C C . PHE A 1 297 ? 5.115 8.629 -5.840 1.00 96.62 297 PHE A C 1
ATOM 2353 O O . PHE A 1 297 ? 4.468 8.197 -4.882 1.00 96.62 297 PHE A O 1
ATOM 2360 N N . THR A 1 298 ? 6.147 9.455 -5.682 1.00 90.25 298 THR A N 1
ATOM 2361 C CA . THR A 1 298 ? 6.418 10.080 -4.385 1.00 90.25 298 THR A CA 1
ATOM 2362 C C . THR A 1 298 ? 5.298 11.063 -4.021 1.00 90.25 298 THR A C 1
ATOM 2364 O O . THR A 1 298 ? 4.562 11.559 -4.884 1.00 90.25 298 THR A O 1
ATOM 2367 N N . GLY A 1 299 ? 5.184 11.409 -2.736 1.00 80.69 299 GLY A N 1
ATOM 2368 C CA . GLY A 1 299 ? 4.211 12.408 -2.280 1.00 80.69 299 GLY A CA 1
ATOM 2369 C C . GLY A 1 299 ? 4.352 13.790 -2.936 1.00 80.69 299 GLY A C 1
ATOM 2370 O O . GLY A 1 299 ? 3.364 14.519 -3.013 1.00 80.69 299 GLY A O 1
ATOM 2371 N N . SER A 1 300 ? 5.533 14.161 -3.444 1.00 85.12 300 SER A N 1
ATOM 2372 C CA . SER A 1 300 ? 5.707 15.385 -4.238 1.00 85.12 300 SER A CA 1
ATOM 2373 C C . SER A 1 300 ? 5.282 15.200 -5.694 1.00 85.12 300 SER A C 1
ATOM 2375 O O . SER A 1 300 ? 4.565 16.049 -6.226 1.00 85.12 300 SER A O 1
ATOM 2377 N N . ASP A 1 301 ? 5.663 14.085 -6.322 1.00 91.19 301 ASP A N 1
ATOM 2378 C CA . ASP A 1 301 ? 5.436 13.847 -7.755 1.00 91.19 301 ASP A CA 1
ATOM 2379 C C . ASP A 1 301 ? 3.971 13.556 -8.093 1.00 91.19 301 ASP A C 1
ATOM 2381 O O . ASP A 1 301 ? 3.538 13.778 -9.223 1.00 91.19 301 ASP A O 1
ATOM 2385 N N . ILE A 1 302 ? 3.167 13.116 -7.118 1.00 92.81 302 ILE A N 1
ATOM 2386 C CA . ILE A 1 302 ? 1.736 12.852 -7.330 1.00 92.81 302 ILE A CA 1
ATOM 2387 C C . ILE A 1 302 ? 0.942 14.105 -7.741 1.00 92.81 302 ILE A C 1
ATOM 2389 O O . ILE A 1 302 ? -0.127 13.992 -8.342 1.00 92.81 302 ILE A O 1
ATOM 2393 N N . ASN A 1 303 ? 1.455 15.303 -7.448 1.00 90.81 303 ASN A N 1
ATOM 2394 C CA . ASN A 1 303 ? 0.849 16.570 -7.875 1.00 90.81 303 ASN A CA 1
ATOM 2395 C C . ASN A 1 303 ? 1.372 17.052 -9.240 1.00 90.81 303 ASN A C 1
ATOM 2397 O O . ASN A 1 303 ? 0.947 18.099 -9.726 1.00 90.81 303 ASN A O 1
ATOM 2401 N N . GLY A 1 304 ? 2.307 16.311 -9.836 1.00 94.12 304 GLY A N 1
ATOM 2402 C CA . GLY A 1 304 ? 2.919 16.607 -11.120 1.00 94.12 304 GLY A CA 1
ATOM 2403 C C . GLY A 1 304 ? 2.026 16.294 -12.322 1.00 94.12 304 GLY A C 1
ATOM 2404 O O . GLY A 1 304 ? 0.960 15.677 -12.215 1.00 94.12 304 GLY A O 1
ATOM 2405 N N . ARG A 1 305 ? 2.492 16.699 -13.506 1.00 95.69 305 ARG A N 1
ATOM 2406 C CA . ARG A 1 305 ? 1.790 16.500 -14.785 1.00 95.69 305 ARG A CA 1
ATOM 2407 C C . ARG A 1 305 ? 1.643 15.013 -15.088 1.00 95.69 305 ARG A C 1
ATOM 2409 O O . ARG A 1 305 ? 0.575 14.574 -15.509 1.00 95.69 305 ARG A O 1
ATOM 2416 N N . ALA A 1 306 ? 2.697 14.239 -14.857 1.00 97.06 306 ALA A N 1
ATOM 2417 C CA . ALA A 1 306 ? 2.714 12.819 -15.151 1.00 97.06 306 ALA A CA 1
ATOM 2418 C C . ALA A 1 306 ? 1.659 12.016 -14.385 1.00 97.06 306 ALA A C 1
ATOM 2420 O O . ALA A 1 306 ? 1.037 11.124 -14.962 1.00 97.06 306 ALA A O 1
ATOM 2421 N N . SER A 1 307 ? 1.401 12.377 -13.127 1.00 96.00 307 SER A N 1
ATOM 2422 C CA . SER A 1 307 ? 0.303 11.809 -12.338 1.00 96.00 307 SER A CA 1
ATOM 2423 C C . SER A 1 307 ? -1.052 12.059 -13.003 1.00 96.00 307 SER A C 1
ATOM 2425 O O . SER A 1 307 ? -1.843 11.128 -13.146 1.00 96.00 307 SER A O 1
ATOM 2427 N N . GLY A 1 308 ? -1.292 13.279 -13.502 1.00 95.62 308 GLY A N 1
ATOM 2428 C CA . GLY A 1 308 ? -2.495 13.610 -14.271 1.00 95.62 308 GLY A CA 1
ATOM 2429 C C . GLY A 1 308 ? -2.661 12.736 -15.515 1.00 95.62 308 GLY A C 1
ATOM 2430 O O . GLY A 1 308 ? -3.700 12.102 -15.677 1.00 95.62 308 GLY A O 1
ATOM 2431 N N . VAL A 1 309 ? -1.607 12.621 -16.328 1.00 96.62 309 VAL A N 1
ATOM 2432 C CA . VAL A 1 309 ? -1.612 11.819 -17.567 1.00 96.62 309 VAL A CA 1
ATOM 2433 C C . VAL A 1 309 ? -1.909 10.341 -17.312 1.00 96.62 309 VAL A C 1
ATOM 2435 O O . VAL A 1 309 ? -2.659 9.720 -18.066 1.00 96.62 309 VAL A O 1
ATOM 2438 N N . VAL A 1 310 ? -1.302 9.755 -16.277 1.00 97.31 310 VAL A N 1
ATOM 2439 C CA . VAL A 1 310 ? -1.553 8.354 -15.917 1.00 97.31 310 VAL A CA 1
ATOM 2440 C C . VAL A 1 310 ? -2.980 8.196 -15.405 1.00 97.31 310 VAL A C 1
ATOM 2442 O O . VAL A 1 310 ? -3.706 7.330 -15.882 1.00 97.31 310 VAL A O 1
ATOM 2445 N N . ARG A 1 311 ? -3.393 9.046 -14.462 1.00 94.88 311 ARG A N 1
ATOM 2446 C CA . ARG A 1 311 ? -4.695 8.970 -13.796 1.00 94.88 311 ARG A CA 1
ATOM 2447 C C . ARG A 1 311 ? -5.875 9.096 -14.753 1.00 94.88 311 ARG A C 1
ATOM 2449 O O . ARG A 1 311 ? -6.850 8.369 -14.590 1.00 94.88 311 ARG A O 1
ATOM 2456 N N . GLU A 1 312 ? -5.817 10.045 -15.682 1.00 94.38 312 GLU A N 1
ATOM 2457 C CA . GLU A 1 312 ? -6.932 10.377 -16.581 1.00 94.38 312 GLU A CA 1
ATOM 2458 C C . GLU A 1 312 ? -7.270 9.253 -17.565 1.00 94.38 312 GLU A C 1
ATOM 2460 O O . GLU A 1 312 ? -8.383 9.209 -18.081 1.00 94.38 312 GLU A O 1
ATOM 2465 N N . ASP A 1 313 ? -6.339 8.325 -17.781 1.00 94.00 313 ASP A N 1
ATOM 2466 C CA . ASP A 1 313 ? -6.474 7.225 -18.734 1.00 94.00 313 ASP A CA 1
ATOM 2467 C C . ASP A 1 313 ? -6.156 5.864 -18.089 1.00 94.00 313 ASP A C 1
ATOM 2469 O O . ASP A 1 313 ? -5.662 4.956 -18.750 1.00 94.00 313 ASP A O 1
ATOM 2473 N N . LEU A 1 314 ? -6.383 5.700 -16.781 1.00 95.81 314 LEU A N 1
ATOM 2474 C CA . LEU A 1 314 ? -6.160 4.418 -16.106 1.00 95.81 314 LEU A CA 1
ATOM 2475 C C . LEU A 1 314 ? -7.064 3.317 -16.669 1.00 95.81 314 LEU A C 1
ATOM 2477 O O . LEU A 1 314 ? -8.289 3.434 -16.692 1.00 95.81 314 LEU A O 1
ATOM 2481 N N . THR A 1 315 ? -6.463 2.185 -17.019 1.00 96.38 315 THR A N 1
ATOM 2482 C CA . THR A 1 315 ? -7.206 0.969 -17.367 1.00 96.38 315 THR A CA 1
ATOM 2483 C C . THR A 1 315 ? -7.516 0.133 -16.118 1.00 96.38 315 THR A C 1
ATOM 2485 O O . THR A 1 315 ? -6.821 0.260 -15.109 1.00 96.38 315 THR A O 1
ATOM 2488 N N . PRO A 1 316 ? -8.468 -0.821 -16.169 1.00 95.62 316 PRO A N 1
ATOM 2489 C CA . PRO A 1 316 ? -8.704 -1.761 -15.065 1.00 95.62 316 PRO A CA 1
ATOM 2490 C C . PRO A 1 316 ? -7.497 -2.643 -14.712 1.00 95.62 316 PRO A C 1
ATOM 2492 O O . PRO A 1 316 ? -7.520 -3.342 -13.710 1.00 95.62 316 PRO A O 1
ATOM 2495 N N . SER A 1 317 ? -6.450 -2.662 -15.546 1.00 96.81 317 SER A N 1
ATOM 2496 C CA . SER A 1 317 ? -5.208 -3.398 -15.286 1.00 96.81 317 SER A CA 1
ATOM 2497 C C . SER A 1 317 ? -4.092 -2.514 -14.735 1.00 96.81 317 SER A C 1
ATOM 2499 O O . SER A 1 317 ? -2.946 -2.953 -14.666 1.00 96.81 317 SER A O 1
ATOM 2501 N N . GLU A 1 318 ? -4.430 -1.305 -14.282 1.00 98.62 318 GLU A N 1
ATOM 2502 C CA . GLU A 1 318 ? -3.486 -0.349 -13.710 1.00 98.62 318 GLU A CA 1
ATOM 2503 C C . GLU A 1 318 ? -3.974 0.251 -12.388 1.00 98.62 318 GLU A C 1
ATOM 2505 O O . GLU A 1 318 ? -5.174 0.419 -12.173 1.00 98.62 318 GLU A O 1
ATOM 2510 N N . ALA A 1 319 ? -3.032 0.617 -11.525 1.00 98.69 319 ALA A N 1
ATOM 2511 C CA . ALA A 1 319 ? -3.284 1.324 -10.275 1.00 98.69 319 ALA A CA 1
ATOM 2512 C C . ALA A 1 319 ? -2.233 2.418 -10.046 1.00 98.69 319 ALA A C 1
ATOM 2514 O O . ALA A 1 319 ? -1.181 2.427 -10.687 1.00 98.69 319 ALA A O 1
ATOM 2515 N N . ILE A 1 320 ? -2.515 3.334 -9.118 1.00 98.44 320 ILE A N 1
ATOM 2516 C CA . ILE A 1 320 ? -1.583 4.384 -8.686 1.00 98.44 320 ILE A CA 1
ATOM 2517 C C . ILE A 1 320 ? -1.203 4.140 -7.228 1.00 98.44 320 ILE A C 1
ATOM 2519 O O . ILE A 1 320 ? -2.086 3.994 -6.379 1.00 98.44 320 ILE A O 1
ATOM 2523 N N . SER A 1 321 ? 0.099 4.146 -6.938 1.00 97.62 321 SER A N 1
ATOM 2524 C CA . SER A 1 321 ? 0.625 4.197 -5.574 1.00 97.62 321 SER A CA 1
ATOM 2525 C C . SER A 1 321 ? 1.092 5.604 -5.231 1.00 97.62 321 SER A C 1
ATOM 2527 O O . SER A 1 321 ? 1.763 6.250 -6.037 1.00 97.62 321 SER A O 1
ATOM 2529 N N . ILE A 1 322 ? 0.771 6.055 -4.020 1.00 96.12 322 ILE A N 1
ATOM 2530 C CA . ILE A 1 322 ? 1.453 7.185 -3.387 1.00 96.12 322 ILE A CA 1
ATOM 2531 C C . ILE A 1 322 ? 2.388 6.607 -2.340 1.00 96.12 322 ILE A C 1
ATOM 2533 O O . ILE A 1 322 ? 1.938 5.920 -1.420 1.00 96.12 322 ILE A O 1
ATOM 2537 N N . ASP A 1 323 ? 3.671 6.914 -2.469 1.00 92.06 323 ASP A N 1
ATOM 2538 C CA . ASP A 1 323 ? 4.668 6.473 -1.517 1.00 92.06 323 ASP A CA 1
ATOM 2539 C C . ASP A 1 323 ? 4.852 7.456 -0.351 1.00 92.06 323 ASP A C 1
ATOM 2541 O O . ASP A 1 323 ? 4.891 8.683 -0.502 1.00 92.06 323 ASP A O 1
ATOM 2545 N N . GLY A 1 324 ? 4.962 6.880 0.844 1.00 81.75 324 GLY A N 1
ATOM 2546 C CA . GLY A 1 324 ? 5.098 7.562 2.116 1.00 81.75 324 GLY A CA 1
ATOM 2547 C C . GLY A 1 324 ? 6.480 8.140 2.426 1.00 81.75 324 GLY A C 1
ATOM 2548 O O . GLY A 1 324 ? 6.700 8.587 3.558 1.00 81.75 324 GLY A O 1
ATOM 2549 N N . LEU A 1 325 ? 7.428 8.135 1.491 1.00 77.56 325 LEU A N 1
ATOM 2550 C CA . LEU A 1 325 ? 8.721 8.799 1.642 1.00 77.56 325 LEU A CA 1
ATOM 2551 C C . LEU A 1 325 ? 8.582 10.293 1.988 1.00 77.56 325 LEU A C 1
ATOM 2553 O O . LEU A 1 325 ? 7.553 10.941 1.766 1.00 77.56 325 LEU A O 1
ATOM 2557 N N . SER A 1 326 ? 9.652 10.842 2.570 1.00 67.06 326 SER A N 1
ATOM 2558 C CA . SER A 1 326 ? 9.803 12.280 2.856 1.00 67.06 326 SER A CA 1
ATOM 2559 C C . SER A 1 326 ? 8.701 12.884 3.738 1.00 67.06 326 SER A C 1
ATOM 2561 O O . SER A 1 326 ? 8.311 14.036 3.572 1.00 67.06 326 SER A O 1
ATOM 2563 N N . GLY A 1 327 ? 8.188 12.107 4.696 1.00 69.69 327 GLY A N 1
ATOM 2564 C CA . GLY A 1 327 ? 7.175 12.578 5.649 1.00 69.69 327 GLY A CA 1
ATOM 2565 C C . GLY A 1 327 ? 5.741 12.566 5.111 1.00 69.69 327 GLY A C 1
ATOM 2566 O O . GLY A 1 327 ? 4.827 13.012 5.806 1.00 69.69 327 GLY A O 1
ATOM 2567 N N . THR A 1 328 ? 5.515 12.012 3.917 1.00 86.19 328 THR A N 1
ATOM 2568 C CA . THR A 1 328 ? 4.167 11.775 3.396 1.00 86.19 328 THR A CA 1
ATOM 2569 C C . THR A 1 328 ? 3.430 10.789 4.311 1.00 86.19 328 THR A C 1
ATOM 2571 O O . THR A 1 328 ? 3.977 9.753 4.708 1.00 86.19 328 THR A O 1
ATOM 2574 N N . SER A 1 329 ? 2.194 11.132 4.685 1.00 88.25 329 SER A N 1
ATOM 2575 C CA . SER A 1 329 ? 1.333 10.315 5.554 1.00 88.25 329 SER A CA 1
ATOM 2576 C C . SER A 1 329 ? 0.185 9.681 4.775 1.00 88.25 329 SER A C 1
ATOM 2578 O O . SER A 1 329 ? -0.272 10.233 3.770 1.00 88.25 329 SER A O 1
ATOM 2580 N N . ALA A 1 330 ? -0.364 8.588 5.297 1.00 87.75 330 ALA A N 1
ATOM 2581 C CA . ALA A 1 330 ? -1.542 7.916 4.766 1.00 87.75 330 ALA A CA 1
ATOM 2582 C C . ALA A 1 330 ? -2.707 8.904 4.623 1.00 87.75 330 ALA A C 1
ATOM 2584 O O . ALA A 1 330 ? -3.377 8.945 3.600 1.00 87.75 330 ALA A O 1
ATOM 2585 N N . ARG A 1 331 ? -2.887 9.815 5.588 1.00 84.56 331 ARG A N 1
ATOM 2586 C CA . ARG A 1 331 ? -3.920 10.866 5.517 1.00 84.56 331 ARG A CA 1
ATOM 2587 C C . ARG A 1 331 ? -3.680 11.894 4.422 1.00 84.56 331 ARG A C 1
ATOM 2589 O O . ARG A 1 331 ? -4.622 12.527 3.945 1.00 84.56 331 ARG A O 1
ATOM 2596 N N . TYR A 1 332 ? -2.425 12.171 4.088 1.00 86.25 332 TYR A N 1
ATOM 2597 C CA . TYR A 1 332 ? -2.126 13.007 2.935 1.00 86.25 332 TYR A CA 1
ATOM 2598 C C . TYR A 1 332 ? -2.503 12.272 1.646 1.00 86.25 332 TYR A C 1
ATOM 2600 O O . TYR A 1 332 ? -3.261 12.827 0.855 1.00 86.25 332 TYR A O 1
ATOM 2608 N N . ALA A 1 333 ? -2.092 11.011 1.498 1.00 91.00 333 ALA A N 1
ATOM 2609 C CA . ALA A 1 333 ? -2.467 10.184 0.354 1.00 91.00 333 ALA A CA 1
ATOM 2610 C C . ALA A 1 333 ? -3.994 10.032 0.209 1.00 91.00 333 ALA A C 1
ATOM 2612 O O . ALA A 1 333 ? -4.525 10.208 -0.883 1.00 91.00 333 ALA A O 1
ATOM 2613 N N . GLU A 1 334 ? -4.728 9.823 1.307 1.00 87.44 334 GLU A N 1
ATOM 2614 C CA . GLU A 1 334 ? -6.199 9.804 1.322 1.00 87.44 334 GLU A CA 1
ATOM 2615 C C . GLU A 1 334 ? -6.797 11.102 0.772 1.00 87.44 334 GLU A C 1
ATOM 2617 O O . GLU A 1 334 ? -7.727 11.070 -0.034 1.00 87.44 334 GLU A O 1
ATOM 2622 N N . ARG A 1 335 ? -6.275 12.260 1.200 1.00 86.19 335 ARG A N 1
ATOM 2623 C CA . ARG A 1 335 ? -6.747 13.568 0.722 1.00 86.19 335 ARG A CA 1
ATOM 2624 C C . ARG A 1 335 ? -6.502 13.738 -0.770 1.00 86.19 335 ARG A C 1
ATOM 2626 O O . ARG A 1 335 ? -7.407 14.196 -1.467 1.00 86.19 335 ARG A O 1
ATOM 2633 N N . ILE A 1 336 ? -5.324 13.345 -1.253 1.00 88.69 336 ILE A N 1
ATOM 2634 C CA . ILE A 1 336 ? -5.013 13.368 -2.683 1.00 88.69 336 ILE A CA 1
ATOM 2635 C C . ILE A 1 336 ? -5.975 12.455 -3.440 1.00 88.69 336 ILE A C 1
ATOM 2637 O O . ILE A 1 336 ? -6.665 12.925 -4.341 1.00 88.69 336 ILE A O 1
ATOM 2641 N N . PHE A 1 337 ? -6.133 11.195 -3.028 1.00 89.94 337 PHE A N 1
ATOM 2642 C CA . PHE A 1 337 ? -7.014 10.276 -3.742 1.00 89.94 337 PHE A CA 1
ATOM 2643 C C . PHE A 1 337 ? -8.496 10.669 -3.705 1.00 89.94 337 PHE A C 1
ATOM 2645 O O . PHE A 1 337 ? -9.223 10.409 -4.660 1.00 89.94 337 PHE A O 1
ATOM 2652 N N . ASN A 1 338 ? -8.962 11.309 -2.635 1.00 86.38 338 ASN A N 1
ATOM 2653 C CA . ASN A 1 338 ? -10.340 11.796 -2.569 1.00 86.38 338 ASN A CA 1
ATOM 2654 C C . ASN A 1 338 ? -10.577 13.046 -3.419 1.00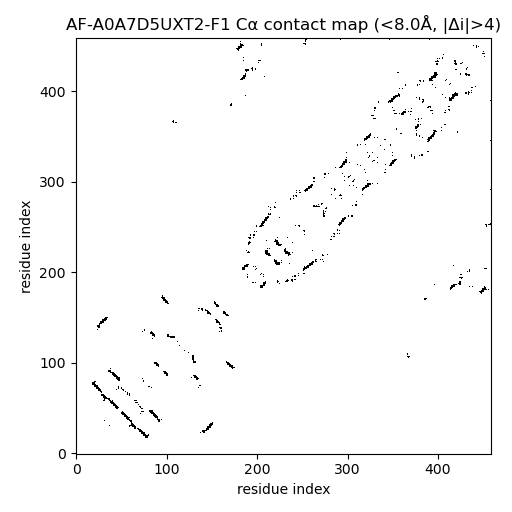 86.38 338 ASN A C 1
ATOM 2656 O O . ASN A 1 338 ? -11.694 13.253 -3.880 1.00 86.38 338 ASN A O 1
ATOM 2660 N N . THR A 1 339 ? -9.552 13.874 -3.621 1.00 82.69 339 THR A N 1
ATOM 2661 C CA . THR A 1 339 ? -9.679 15.112 -4.404 1.00 82.69 339 THR A CA 1
ATOM 2662 C C . THR A 1 339 ? -9.472 14.852 -5.890 1.00 82.69 339 THR A C 1
ATOM 2664 O O . THR A 1 339 ? -10.150 15.425 -6.735 1.00 82.69 339 THR A O 1
ATOM 2667 N N . SER A 1 340 ? -8.500 14.005 -6.209 1.00 84.75 340 SER A N 1
ATOM 2668 C CA . SER A 1 340 ? -7.994 13.834 -7.560 1.00 84.75 340 SER A CA 1
ATOM 2669 C C . SER A 1 340 ? -7.434 12.427 -7.772 1.00 84.75 340 SER A C 1
ATOM 2671 O O . SER A 1 340 ? -6.504 12.252 -8.538 1.00 84.75 340 SER A O 1
ATOM 2673 N N . GLY A 1 341 ? -7.926 11.402 -7.080 1.00 88.12 341 GLY A N 1
ATOM 2674 C CA . GLY A 1 341 ? -7.514 10.014 -7.309 1.00 88.12 341 GLY A CA 1
ATOM 2675 C C . GLY A 1 341 ? -8.413 9.252 -8.277 1.00 88.12 341 GLY A C 1
ATOM 2676 O O . GLY A 1 341 ? -9.463 9.756 -8.676 1.00 88.12 341 GLY A O 1
ATOM 2677 N N . PRO A 1 342 ? -8.053 7.995 -8.594 1.00 89.12 342 PRO A N 1
ATOM 2678 C CA . PRO A 1 342 ? -8.961 7.058 -9.252 1.00 89.12 342 PRO A CA 1
ATOM 2679 C C . PRO A 1 342 ? -10.252 6.906 -8.440 1.00 89.12 342 PRO A C 1
ATOM 2681 O O . PRO A 1 342 ? -10.206 6.809 -7.213 1.00 89.12 342 PRO A O 1
ATOM 2684 N N . THR A 1 343 ? -11.416 6.867 -9.087 1.00 84.94 343 THR A N 1
ATOM 2685 C CA . THR A 1 343 ? -12.705 6.690 -8.388 1.00 84.94 343 THR A CA 1
ATOM 2686 C C . THR A 1 343 ? -12.848 5.290 -7.795 1.00 84.94 343 THR A C 1
ATOM 2688 O O . THR A 1 343 ? -13.379 5.145 -6.695 1.00 84.94 343 THR A O 1
ATOM 2691 N N . ASN A 1 344 ? -12.322 4.272 -8.481 1.00 88.62 344 ASN A N 1
ATOM 2692 C CA . ASN A 1 344 ? -12.247 2.910 -7.971 1.00 88.62 344 ASN A CA 1
ATOM 2693 C C . ASN A 1 344 ? -11.186 2.819 -6.866 1.00 88.62 344 ASN A C 1
ATOM 2695 O O . ASN A 1 344 ? -9.992 2.9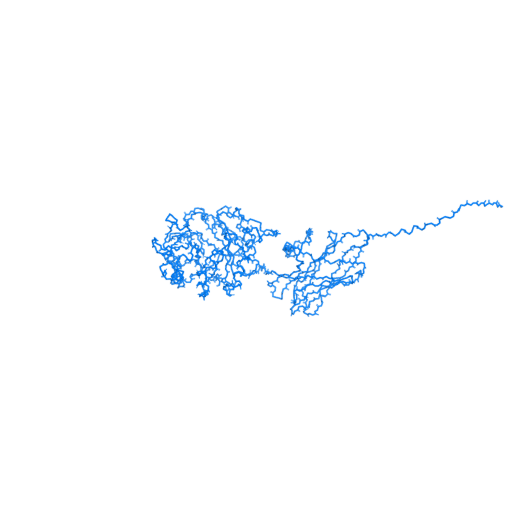99 -7.113 1.00 88.62 344 ASN A O 1
ATOM 2699 N N . THR A 1 345 ? -11.619 2.512 -5.644 1.00 90.12 345 THR A N 1
ATOM 2700 C CA . THR A 1 345 ? -10.721 2.380 -4.493 1.00 90.12 345 THR A CA 1
ATOM 2701 C C . THR A 1 345 ? -9.724 1.243 -4.651 1.00 90.12 345 THR A C 1
ATOM 2703 O O . THR A 1 345 ? -8.622 1.347 -4.123 1.00 90.12 345 THR A O 1
ATOM 2706 N N . ALA A 1 346 ? -10.058 0.201 -5.415 1.00 92.69 346 ALA A N 1
ATOM 2707 C CA . ALA A 1 346 ? -9.159 -0.918 -5.650 1.00 92.69 346 ALA A CA 1
ATOM 2708 C C . ALA A 1 346 ? -7.866 -0.486 -6.375 1.00 92.69 346 ALA A C 1
ATOM 2710 O O . ALA A 1 346 ? -6.795 -0.994 -6.066 1.00 92.69 346 ALA A O 1
ATOM 2711 N N . GLN A 1 347 ? -7.937 0.546 -7.228 1.00 97.44 347 GLN A N 1
ATOM 2712 C CA . GLN A 1 347 ? -6.799 1.112 -7.971 1.00 97.44 347 GLN A CA 1
ATOM 2713 C C . GLN A 1 347 ? -5.981 2.146 -7.173 1.00 97.44 347 GLN A C 1
ATOM 2715 O O . GLN A 1 347 ? -5.100 2.806 -7.731 1.00 97.44 347 GLN A O 1
ATOM 2720 N N . ARG A 1 348 ? -6.279 2.328 -5.880 1.00 97.19 348 ARG A N 1
ATOM 2721 C CA . ARG A 1 348 ? -5.556 3.230 -4.973 1.00 97.19 348 ARG A CA 1
ATOM 2722 C C . ARG A 1 348 ? -4.623 2.415 -4.091 1.00 97.19 348 ARG A C 1
ATOM 2724 O O . ARG A 1 348 ? -5.092 1.604 -3.295 1.00 97.19 348 ARG A O 1
ATOM 2731 N N . VAL A 1 349 ? -3.324 2.661 -4.182 1.00 98.31 349 VAL A N 1
ATOM 2732 C CA . VAL A 1 349 ? -2.318 1.974 -3.369 1.00 98.31 349 VAL A CA 1
ATOM 2733 C C . VAL A 1 349 ? -1.605 2.978 -2.471 1.00 98.31 349 VAL A C 1
ATOM 2735 O O . VAL A 1 349 ? -1.322 4.111 -2.863 1.00 98.31 349 VAL A O 1
ATOM 2738 N N . TRP A 1 350 ? -1.351 2.563 -1.236 1.00 96.38 350 TRP A N 1
ATOM 2739 C CA . TRP A 1 350 ? -0.505 3.288 -0.297 1.00 96.38 350 TRP A CA 1
ATOM 2740 C C . TRP A 1 350 ? 0.704 2.437 0.050 1.00 96.38 350 TRP A C 1
ATOM 2742 O O . TRP A 1 350 ? 0.552 1.260 0.385 1.00 96.38 350 TRP A O 1
ATOM 2752 N N . SER A 1 351 ? 1.890 3.032 0.021 1.00 96.31 351 SER A N 1
ATOM 2753 C CA . SER A 1 351 ? 3.100 2.374 0.495 1.00 96.31 351 SER A CA 1
ATOM 2754 C C . SER A 1 351 ? 3.828 3.200 1.538 1.00 96.31 351 SER A C 1
ATOM 2756 O O . SER A 1 351 ? 3.815 4.428 1.511 1.00 96.31 351 SER A O 1
ATOM 2758 N N . LYS A 1 352 ? 4.475 2.524 2.488 1.00 94.12 352 LYS A N 1
ATOM 2759 C CA . LYS A 1 352 ? 5.336 3.181 3.471 1.00 94.12 352 LYS A CA 1
ATOM 2760 C C . LYS A 1 352 ? 6.519 2.300 3.814 1.00 94.12 352 LYS A C 1
ATOM 2762 O O . LYS A 1 352 ? 6.361 1.115 4.103 1.00 94.12 352 LYS A O 1
ATOM 2767 N N . GLY A 1 353 ? 7.687 2.919 3.877 1.00 91.44 353 GLY A N 1
ATOM 2768 C CA . GLY A 1 353 ? 8.885 2.190 4.204 1.00 91.44 353 GLY A CA 1
ATOM 2769 C C . GLY A 1 353 ? 10.114 3.036 4.452 1.00 91.44 353 GLY A C 1
ATOM 2770 O O . GLY A 1 353 ? 10.051 4.267 4.505 1.00 91.44 353 GLY A O 1
ATOM 2771 N N . LEU A 1 354 ? 11.224 2.333 4.651 1.00 85.12 354 LEU A N 1
ATOM 2772 C CA . LEU A 1 354 ? 12.571 2.882 4.698 1.00 85.12 354 LEU A CA 1
ATOM 2773 C C . LEU A 1 354 ? 13.569 1.800 4.266 1.00 85.12 354 LEU A C 1
ATOM 2775 O O . LEU A 1 354 ? 13.349 0.619 4.535 1.00 85.12 354 LEU A O 1
ATOM 2779 N N . PHE A 1 355 ? 14.690 2.211 3.664 1.00 79.19 355 PHE A N 1
ATOM 2780 C CA . PHE A 1 355 ? 15.780 1.313 3.252 1.00 79.19 355 PHE A CA 1
ATOM 2781 C C . PHE A 1 355 ? 16.260 0.390 4.389 1.00 79.19 355 PHE A C 1
ATOM 2783 O O . PHE A 1 355 ? 16.615 -0.757 4.146 1.00 79.19 355 PHE A O 1
ATOM 2790 N N . GLN A 1 356 ? 16.225 0.874 5.636 1.00 78.81 356 GLN A N 1
ATOM 2791 C CA . GLN A 1 356 ? 16.385 0.070 6.842 1.00 78.81 356 GLN A CA 1
ATOM 2792 C C . GLN A 1 356 ? 15.158 0.274 7.732 1.00 78.81 356 GLN A C 1
ATOM 2794 O O . GLN A 1 356 ? 15.088 1.216 8.526 1.00 78.81 356 GLN A O 1
ATOM 2799 N N . MET A 1 357 ? 14.179 -0.615 7.584 1.00 84.06 357 MET A N 1
ATOM 2800 C CA . MET A 1 357 ? 12.862 -0.487 8.204 1.00 84.06 357 MET A CA 1
ATOM 2801 C C . MET A 1 357 ? 12.922 -0.298 9.731 1.00 84.06 357 MET A C 1
ATOM 2803 O O . MET A 1 357 ? 12.198 0.539 10.274 1.00 84.06 357 MET A O 1
ATOM 2807 N N . ALA A 1 358 ? 13.828 -0.998 10.419 1.00 80.69 358 ALA A N 1
ATOM 2808 C CA . ALA A 1 358 ? 13.992 -0.901 11.871 1.00 80.69 358 ALA A CA 1
ATOM 2809 C C . ALA A 1 358 ? 14.264 0.532 12.383 1.00 80.69 358 ALA A C 1
ATOM 2811 O O . ALA A 1 358 ? 13.834 0.873 13.485 1.00 80.69 358 ALA A O 1
ATOM 2812 N N . LEU A 1 359 ? 14.916 1.400 11.593 1.00 82.69 359 LEU A N 1
ATOM 2813 C CA . LEU A 1 359 ? 15.278 2.761 12.024 1.00 82.69 359 LEU A CA 1
ATOM 2814 C C . LEU A 1 359 ? 14.065 3.668 12.260 1.00 82.69 359 LEU A C 1
ATOM 2816 O O . LEU A 1 359 ? 14.152 4.626 13.023 1.00 82.69 359 LEU A O 1
ATOM 2820 N N . ASN A 1 360 ? 12.941 3.383 11.602 1.00 85.56 360 ASN A N 1
ATOM 2821 C CA . ASN A 1 360 ? 11.734 4.203 11.688 1.00 85.56 360 ASN A CA 1
ATOM 2822 C C . ASN A 1 360 ? 10.465 3.349 11.830 1.00 85.56 360 ASN A C 1
ATOM 2824 O O . ASN A 1 360 ? 9.380 3.758 11.411 1.00 85.56 360 ASN A O 1
ATOM 2828 N N . PHE A 1 361 ? 10.590 2.145 12.398 1.00 86.56 361 PHE A N 1
ATOM 2829 C CA . PHE A 1 361 ? 9.494 1.179 12.414 1.00 86.56 361 PHE A CA 1
ATOM 2830 C C . PHE A 1 361 ? 8.286 1.665 13.229 1.00 86.56 361 PHE A C 1
ATOM 2832 O O . PHE A 1 361 ? 7.156 1.643 12.745 1.00 86.56 361 PHE A O 1
ATOM 2839 N N . GLY A 1 362 ? 8.527 2.173 14.440 1.00 83.19 362 GLY A N 1
ATOM 2840 C CA . GLY A 1 362 ? 7.473 2.619 15.357 1.00 83.19 362 GLY A CA 1
ATOM 2841 C C . GLY A 1 362 ? 6.656 1.476 15.975 1.00 83.19 362 GLY A C 1
ATOM 2842 O O . GLY A 1 362 ? 6.913 0.296 15.744 1.00 83.19 362 GLY A O 1
ATOM 2843 N N . SER A 1 363 ? 5.673 1.831 16.805 1.00 81.12 363 SER A N 1
ATOM 2844 C CA . SER A 1 363 ? 4.785 0.855 17.452 1.00 81.12 363 SER A CA 1
ATOM 2845 C C . SER A 1 363 ? 3.659 0.407 16.519 1.00 81.12 363 SER A C 1
ATOM 2847 O O . SER A 1 363 ? 3.096 1.212 15.779 1.00 81.12 363 SER A O 1
ATOM 2849 N N . CYS A 1 364 ? 3.286 -0.868 16.605 1.00 76.12 364 CYS A N 1
ATOM 2850 C CA . CYS A 1 364 ? 2.078 -1.404 15.976 1.00 76.12 364 CYS A CA 1
ATOM 2851 C C . CYS A 1 364 ? 0.900 -1.533 16.954 1.00 76.12 364 CYS A C 1
ATOM 2853 O O . CYS A 1 364 ? -0.202 -1.869 16.527 1.00 76.12 364 CYS A O 1
ATOM 2855 N N . GLU A 1 365 ? 1.128 -1.289 18.244 1.00 67.44 365 GLU A N 1
ATOM 2856 C CA . GLU A 1 365 ? 0.142 -1.387 19.319 1.00 67.44 365 GLU A CA 1
ATOM 2857 C C . GLU A 1 365 ? -0.402 0.015 19.637 1.00 67.44 365 GLU A C 1
ATOM 2859 O O . GLU A 1 365 ? 0.384 0.949 19.819 1.00 67.44 365 GLU A O 1
ATOM 2864 N N . ASP A 1 366 ? -1.733 0.164 19.685 1.00 55.97 366 ASP A N 1
ATOM 2865 C CA . ASP A 1 366 ? -2.354 1.027 20.696 1.00 55.97 366 ASP A CA 1
ATOM 2866 C C . ASP A 1 366 ? -2.009 2.515 20.634 1.00 55.97 366 ASP A C 1
ATOM 2868 O O . ASP A 1 366 ? -1.292 3.008 21.496 1.00 55.97 366 ASP A O 1
ATOM 2872 N N . LYS A 1 367 ? -2.463 3.205 19.586 1.00 45.47 367 LYS A N 1
ATOM 2873 C CA . LYS A 1 367 ? -2.329 4.644 19.302 1.00 45.47 367 LYS A CA 1
ATOM 2874 C C . LYS A 1 367 ? -1.677 5.482 20.430 1.00 45.47 367 LYS A C 1
ATOM 2876 O O . LYS A 1 367 ? -2.285 5.773 21.435 1.00 45.47 367 LYS A O 1
ATOM 2881 N N . ALA A 1 368 ? -0.516 6.063 20.187 1.00 39.81 368 ALA A N 1
ATOM 2882 C CA . ALA A 1 368 ? -0.231 7.425 20.623 1.00 39.81 368 ALA A CA 1
ATOM 2883 C C . ALA A 1 368 ? 0.029 8.189 19.331 1.00 39.81 368 ALA A C 1
ATOM 2885 O O . ALA A 1 368 ? 1.061 8.022 18.696 1.00 39.81 368 ALA A O 1
ATOM 2886 N N . MET A 1 369 ? -0.997 8.905 18.869 1.00 39.22 369 MET A N 1
ATOM 2887 C CA . MET A 1 369 ? -0.904 10.057 17.961 1.00 39.22 369 MET A CA 1
ATOM 2888 C C . MET A 1 369 ? 0.306 10.104 17.009 1.00 39.22 369 MET A C 1
ATOM 2890 O O . MET A 1 369 ? 1.138 11.000 17.088 1.00 39.22 369 MET A O 1
ATOM 2894 N N . SER A 1 370 ? 0.376 9.173 16.063 1.00 45.00 370 SER A N 1
ATOM 2895 C CA . SER A 1 370 ? 1.499 9.095 15.126 1.00 45.00 370 SER A CA 1
ATOM 2896 C C . SER A 1 370 ? 1.122 9.383 13.663 1.00 45.00 370 SER A C 1
ATOM 2898 O O . SER A 1 370 ? 1.991 9.393 12.799 1.00 45.00 370 SER A O 1
ATOM 2900 N N . ALA A 1 371 ? -0.103 9.856 13.391 1.00 45.19 371 ALA A N 1
ATOM 2901 C CA . ALA A 1 371 ? -0.318 10.608 12.142 1.00 45.19 371 ALA A CA 1
ATOM 2902 C C . ALA A 1 371 ? 0.695 11.778 11.996 1.00 45.19 371 ALA A C 1
ATOM 2904 O O . ALA A 1 371 ? 0.882 12.302 10.904 1.00 45.19 371 ALA A O 1
ATOM 2905 N N . SER A 1 372 ? 1.341 12.177 13.105 1.00 47.19 372 SER A N 1
ATOM 2906 C CA . SER A 1 372 ? 2.505 13.062 13.187 1.00 47.19 372 SER A CA 1
ATOM 2907 C C . SER A 1 372 ? 3.865 12.378 13.402 1.00 47.19 372 SER A C 1
ATOM 2909 O O . SER A 1 372 ? 4.868 13.067 13.261 1.00 47.19 372 SER A O 1
ATOM 2911 N N . SER A 1 373 ? 3.964 11.089 13.764 1.00 63.03 373 SER A N 1
ATOM 2912 C CA . SER A 1 373 ? 5.292 10.464 13.927 1.00 63.03 373 SER A CA 1
ATOM 2913 C C . SER A 1 373 ? 5.904 10.070 12.587 1.00 63.03 373 SER A C 1
ATOM 2915 O O . SER A 1 373 ? 7.123 9.989 12.486 1.00 63.03 373 SER A O 1
ATOM 2917 N N . GLY A 1 374 ? 5.076 9.823 11.561 1.00 75.19 374 GLY A N 1
ATOM 2918 C CA . GLY A 1 374 ? 5.555 9.437 10.233 1.00 75.19 374 GLY A CA 1
ATOM 2919 C C . GLY A 1 374 ? 6.305 8.097 10.207 1.00 75.19 374 GLY A C 1
ATOM 2920 O O . GLY A 1 374 ? 6.973 7.802 9.212 1.00 75.19 374 GLY A O 1
ATOM 2921 N N . GLN A 1 375 ? 6.204 7.309 11.284 1.00 86.75 375 GLN A N 1
ATOM 2922 C CA . GLN A 1 375 ? 6.801 5.981 11.431 1.00 86.75 375 GLN A CA 1
ATOM 2923 C C . GLN A 1 375 ? 6.036 4.930 10.626 1.00 86.75 375 GLN A C 1
ATOM 2925 O O . GLN A 1 375 ? 4.852 5.082 10.330 1.00 86.75 375 GLN A O 1
ATOM 2930 N N . ILE A 1 376 ? 6.718 3.841 10.285 1.00 90.81 376 ILE A N 1
ATOM 2931 C CA . ILE A 1 376 ? 6.255 2.868 9.292 1.00 90.81 376 ILE A CA 1
ATOM 2932 C C . ILE A 1 376 ? 4.999 2.129 9.761 1.00 90.81 376 ILE A C 1
ATOM 2934 O O . ILE A 1 376 ? 3.965 2.217 9.104 1.00 90.81 376 ILE A O 1
ATOM 2938 N N . CYS A 1 377 ? 5.042 1.430 10.895 1.00 88.19 377 CYS A N 1
ATOM 2939 C CA . CYS A 1 377 ? 3.920 0.594 11.313 1.00 88.19 377 CYS A CA 1
ATOM 2940 C C . CYS A 1 377 ? 2.634 1.382 11.622 1.00 88.19 377 CYS A C 1
ATOM 2942 O O . CYS A 1 377 ? 1.569 0.968 11.155 1.00 88.19 377 CYS A O 1
ATOM 2944 N N . PRO A 1 378 ? 2.679 2.528 12.332 1.00 85.50 378 PRO A N 1
ATOM 2945 C CA . PRO A 1 378 ? 1.491 3.355 12.521 1.00 85.50 378 PRO A CA 1
ATOM 2946 C C . PRO A 1 378 ? 0.855 3.820 11.208 1.00 85.50 378 PRO A C 1
ATOM 2948 O O . PRO A 1 378 ? -0.365 3.767 11.075 1.00 85.50 378 PRO A O 1
ATOM 2951 N N . GLU A 1 379 ? 1.658 4.244 10.229 1.00 88.19 379 GLU A N 1
ATOM 2952 C CA . GLU A 1 379 ? 1.164 4.710 8.929 1.00 88.19 379 GLU A CA 1
ATOM 2953 C C . GLU A 1 379 ? 0.608 3.562 8.074 1.00 88.19 379 GLU A C 1
ATOM 2955 O O . GLU A 1 379 ? -0.412 3.739 7.406 1.00 88.19 379 GLU A O 1
ATOM 2960 N N . ILE A 1 380 ? 1.209 2.368 8.141 1.00 90.94 380 ILE A N 1
ATOM 2961 C CA . ILE A 1 380 ? 0.653 1.154 7.524 1.00 90.94 380 ILE A CA 1
ATOM 2962 C C . ILE A 1 380 ? -0.695 0.811 8.155 1.00 90.94 380 ILE A C 1
ATOM 2964 O O . ILE A 1 380 ? -1.674 0.639 7.432 1.00 90.94 380 ILE A O 1
ATOM 2968 N N . ARG A 1 381 ? -0.787 0.782 9.491 1.00 85.50 381 ARG A N 1
ATOM 2969 C CA . ARG A 1 381 ? -2.059 0.544 10.192 1.00 85.50 381 ARG A CA 1
ATOM 2970 C C . ARG A 1 381 ? -3.102 1.584 9.810 1.00 85.50 381 ARG A C 1
ATOM 2972 O O . ARG A 1 381 ? -4.234 1.220 9.524 1.00 85.50 381 ARG A O 1
ATOM 2979 N N . LEU A 1 382 ? -2.742 2.867 9.767 1.00 81.81 382 LEU A N 1
ATOM 2980 C CA . LEU A 1 382 ? -3.659 3.923 9.334 1.00 81.81 382 LEU A CA 1
ATOM 2981 C C . LEU A 1 382 ? -4.176 3.672 7.914 1.00 81.81 382 LEU A C 1
ATOM 2983 O O . LEU A 1 382 ? -5.385 3.757 7.708 1.00 81.81 382 LEU A O 1
ATOM 2987 N N . GLY A 1 383 ? -3.294 3.311 6.979 1.00 84.38 383 GLY A N 1
ATOM 2988 C CA . GLY A 1 383 ? -3.684 2.955 5.617 1.00 84.38 383 GLY A CA 1
ATOM 2989 C C . GLY A 1 383 ? -4.638 1.762 5.573 1.00 84.38 383 GLY A C 1
ATOM 2990 O O . GLY A 1 383 ? -5.713 1.846 4.988 1.00 84.38 383 GLY A O 1
ATOM 2991 N N . VAL A 1 384 ? -4.295 0.668 6.253 1.00 84.88 384 VAL A N 1
ATOM 2992 C CA . VAL A 1 384 ? -5.111 -0.555 6.271 1.00 84.88 384 VAL A CA 1
ATOM 2993 C C . VAL A 1 384 ? -6.487 -0.291 6.897 1.00 84.88 384 VAL A C 1
ATOM 2995 O O . VAL A 1 384 ? -7.515 -0.745 6.398 1.00 84.88 384 VAL A O 1
ATOM 2998 N N . MET A 1 385 ? -6.535 0.495 7.973 1.00 74.56 385 MET A N 1
ATOM 2999 C CA . MET A 1 385 ? -7.764 0.784 8.718 1.00 74.56 385 MET A CA 1
ATOM 3000 C C . MET A 1 385 ? -8.673 1.819 8.059 1.00 74.56 385 MET A C 1
ATOM 3002 O O . MET A 1 385 ? -9.863 1.865 8.382 1.00 74.56 385 MET A O 1
ATOM 3006 N N . SER A 1 386 ? -8.155 2.662 7.164 1.00 77.06 386 SER A N 1
ATOM 3007 C CA . SER A 1 386 ? -8.977 3.684 6.513 1.00 77.06 386 SER A CA 1
ATOM 3008 C C . SER A 1 386 ? -10.010 3.077 5.565 1.00 77.06 386 SER A C 1
ATOM 3010 O O . SER A 1 386 ? -11.106 3.622 5.414 1.00 77.06 386 SER A O 1
ATOM 3012 N N . GLY A 1 387 ? -9.677 1.940 4.943 1.00 73.88 387 GLY A N 1
ATOM 3013 C CA . GLY A 1 387 ? -10.475 1.329 3.881 1.00 73.88 387 GLY A CA 1
ATOM 3014 C C . GLY A 1 387 ? -10.540 2.169 2.599 1.00 73.88 387 GLY A C 1
ATOM 3015 O O . GLY A 1 387 ? -11.394 1.911 1.754 1.00 73.88 387 GLY A O 1
ATOM 3016 N N . LEU A 1 388 ? -9.680 3.187 2.459 1.00 79.12 388 LEU A N 1
ATOM 3017 C CA . LEU A 1 388 ? -9.615 4.070 1.285 1.00 79.12 388 LEU A CA 1
ATOM 3018 C C . LEU A 1 388 ? -8.566 3.643 0.253 1.00 79.12 388 LEU A C 1
ATOM 3020 O O . LEU A 1 388 ? -8.506 4.233 -0.828 1.00 79.12 388 LEU A O 1
ATOM 3024 N N . PHE A 1 389 ? -7.772 2.623 0.574 1.00 89.56 389 PHE A N 1
ATOM 3025 C CA . PHE A 1 389 ? -6.779 2.025 -0.308 1.00 89.56 389 PHE A CA 1
ATOM 3026 C C . PHE A 1 389 ? -7.198 0.596 -0.652 1.00 89.56 389 PHE A C 1
ATOM 3028 O O . PHE A 1 389 ? -7.640 -0.154 0.217 1.00 89.56 389 PHE A O 1
ATOM 3035 N N . GLY A 1 390 ? -7.059 0.226 -1.920 1.00 91.25 390 GLY A N 1
ATOM 3036 C CA . GLY A 1 390 ? -7.280 -1.128 -2.412 1.00 91.25 390 GLY A CA 1
ATOM 3037 C C . GLY A 1 390 ? -6.184 -2.097 -1.988 1.00 91.25 390 GLY A C 1
ATOM 3038 O O . GLY A 1 390 ? -6.454 -3.292 -1.836 1.00 91.25 390 GLY A O 1
ATOM 3039 N N . LYS A 1 391 ? -4.965 -1.578 -1.798 1.00 97.50 391 LYS A N 1
ATOM 3040 C CA . LYS A 1 391 ? -3.811 -2.292 -1.246 1.00 97.50 391 LYS A CA 1
ATOM 3041 C C . LYS A 1 391 ? -2.946 -1.367 -0.399 1.00 97.50 391 LYS A C 1
ATOM 3043 O O . LYS A 1 391 ? -2.805 -0.181 -0.709 1.00 97.50 391 LYS A O 1
ATOM 3048 N N . VAL A 1 392 ? -2.325 -1.936 0.629 1.00 97.06 392 VAL A N 1
ATOM 3049 C CA . VAL A 1 392 ? -1.293 -1.268 1.430 1.00 97.06 392 VAL A CA 1
ATOM 3050 C C . VAL A 1 392 ? -0.015 -2.098 1.438 1.00 97.06 392 VAL A C 1
ATOM 3052 O O . VAL A 1 392 ? -0.060 -3.281 1.775 1.00 97.06 392 VAL A O 1
ATOM 3055 N N . PHE A 1 393 ? 1.120 -1.482 1.104 1.00 98.31 393 PHE A N 1
ATOM 3056 C CA . PHE A 1 393 ? 2.423 -2.150 1.024 1.00 98.31 393 PHE A CA 1
ATOM 3057 C C . PHE A 1 393 ? 3.459 -1.561 1.987 1.00 98.31 393 PHE A C 1
ATOM 3059 O O . PHE A 1 393 ? 3.514 -0.352 2.204 1.00 98.31 393 PHE A O 1
ATOM 3066 N N . GLY A 1 394 ? 4.304 -2.425 2.552 1.00 96.38 394 GLY A N 1
ATOM 3067 C CA . GLY A 1 394 ? 5.430 -2.038 3.411 1.00 96.38 394 GLY A CA 1
ATOM 3068 C C . GLY A 1 394 ? 6.785 -2.321 2.762 1.00 96.38 394 GLY A C 1
ATOM 3069 O O . GLY A 1 394 ? 6.895 -3.253 1.963 1.00 96.38 394 GLY A O 1
ATOM 3070 N N . TRP A 1 395 ? 7.818 -1.545 3.097 1.00 94.12 395 TRP A N 1
ATOM 3071 C CA . TRP A 1 395 ? 9.167 -1.731 2.542 1.00 94.12 395 TRP A CA 1
ATOM 3072 C C . TRP A 1 395 ? 10.291 -1.113 3.408 1.00 94.12 395 TRP A C 1
ATOM 3074 O O . TRP A 1 395 ? 10.017 -0.360 4.335 1.00 94.12 395 TRP A O 1
ATOM 3084 N N . THR A 1 396 ? 11.576 -1.407 3.204 1.00 90.94 396 THR A N 1
ATOM 3085 C CA . THR A 1 396 ? 12.117 -2.613 2.553 1.00 90.94 396 THR A CA 1
ATOM 3086 C C . THR A 1 396 ? 12.425 -3.651 3.630 1.00 90.94 396 THR A C 1
ATOM 3088 O O . THR A 1 396 ? 12.997 -3.326 4.669 1.00 90.94 396 THR A O 1
ATOM 3091 N N . ILE A 1 397 ? 12.045 -4.904 3.380 1.00 92.50 397 ILE A N 1
ATOM 3092 C CA . ILE A 1 397 ? 12.311 -6.043 4.260 1.00 92.50 397 ILE A CA 1
ATOM 3093 C C . ILE A 1 397 ? 13.645 -6.696 3.900 1.00 92.50 397 ILE A C 1
ATOM 3095 O O . ILE A 1 397 ? 13.837 -7.153 2.771 1.00 92.50 397 ILE A O 1
ATOM 3099 N N . THR A 1 398 ? 14.525 -6.828 4.886 1.00 89.44 398 THR A N 1
ATOM 3100 C CA . THR A 1 398 ? 15.771 -7.595 4.798 1.00 89.44 398 THR A CA 1
ATOM 3101 C C . THR A 1 398 ? 15.666 -8.908 5.578 1.00 89.44 398 THR A C 1
ATOM 3103 O O . THR A 1 398 ? 14.702 -9.171 6.302 1.00 89.44 398 THR A O 1
ATOM 3106 N N . ARG A 1 399 ? 16.706 -9.744 5.495 1.00 89.38 399 ARG A N 1
ATOM 3107 C CA . ARG A 1 399 ? 16.812 -11.005 6.254 1.00 89.38 399 ARG A CA 1
ATOM 3108 C C . ARG A 1 399 ? 16.770 -10.851 7.783 1.00 89.38 399 ARG A C 1
ATOM 3110 O O . ARG A 1 399 ? 16.664 -11.853 8.482 1.00 89.38 399 ARG A O 1
ATOM 3117 N N . ASN A 1 400 ? 16.915 -9.632 8.304 1.00 88.94 400 ASN A N 1
ATOM 3118 C CA . ASN A 1 400 ? 16.968 -9.368 9.743 1.00 88.94 400 ASN A CA 1
ATOM 3119 C C . ASN A 1 400 ? 15.625 -8.884 10.317 1.00 88.94 400 ASN A C 1
ATOM 3121 O O . ASN A 1 400 ? 15.482 -8.819 11.534 1.00 88.94 400 ASN A O 1
ATOM 3125 N N . ASP A 1 401 ? 14.634 -8.592 9.473 1.00 90.56 401 ASP A N 1
ATOM 3126 C CA . ASP A 1 401 ? 13.406 -7.890 9.871 1.00 90.56 401 ASP A CA 1
ATOM 3127 C C . ASP A 1 401 ? 12.250 -8.842 10.241 1.00 90.56 401 ASP A C 1
ATOM 3129 O O . ASP A 1 401 ? 11.073 -8.552 10.024 1.00 90.56 401 ASP A O 1
ATOM 3133 N N . GLY A 1 402 ? 12.553 -10.032 10.774 1.00 90.94 402 GLY A N 1
ATOM 3134 C CA . GLY A 1 402 ? 11.537 -11.057 11.055 1.00 90.94 402 GLY A CA 1
ATOM 3135 C C . GLY A 1 402 ? 10.443 -10.605 12.033 1.00 90.94 402 GLY A C 1
ATOM 3136 O O . GLY A 1 402 ? 9.270 -10.950 11.866 1.00 90.94 402 GLY A O 1
ATOM 3137 N N . SER A 1 403 ? 10.814 -9.798 13.030 1.00 88.62 403 SER A N 1
ATOM 3138 C CA . SER A 1 403 ? 9.888 -9.229 14.018 1.00 88.62 403 SER A CA 1
ATOM 3139 C C . SER A 1 403 ? 8.947 -8.212 13.373 1.00 88.62 403 SER A C 1
ATOM 3141 O O . SER A 1 403 ? 7.732 -8.241 13.578 1.00 88.62 403 SER A O 1
ATOM 3143 N N . GLU A 1 404 ? 9.501 -7.336 12.548 1.00 91.75 404 GLU A N 1
ATOM 3144 C CA . GLU A 1 404 ? 8.799 -6.279 11.843 1.00 91.75 404 GLU A CA 1
ATOM 3145 C C . GLU A 1 404 ? 7.858 -6.853 10.783 1.00 91.75 404 GLU A C 1
ATOM 3147 O O . GLU A 1 404 ? 6.699 -6.445 10.730 1.00 91.75 404 GLU A O 1
ATOM 3152 N N . VAL A 1 405 ? 8.297 -7.860 10.014 1.00 93.44 405 VAL A N 1
ATOM 3153 C CA . VAL A 1 405 ? 7.428 -8.601 9.084 1.00 93.44 405 VAL A CA 1
ATOM 3154 C C . VAL A 1 405 ? 6.239 -9.176 9.834 1.00 93.44 405 VAL A C 1
ATOM 3156 O O . VAL A 1 405 ? 5.102 -8.933 9.439 1.00 93.44 405 VAL A O 1
ATOM 3159 N N . ASN A 1 406 ? 6.470 -9.879 10.947 1.00 88.81 406 ASN A N 1
ATOM 3160 C CA . ASN A 1 406 ? 5.378 -10.444 11.733 1.00 88.81 406 ASN A CA 1
ATOM 3161 C C . ASN A 1 406 ? 4.380 -9.360 12.168 1.00 88.81 406 ASN A C 1
ATOM 3163 O O . ASN A 1 406 ? 3.171 -9.545 12.042 1.00 88.81 406 ASN A O 1
ATOM 3167 N N . LYS A 1 407 ? 4.868 -8.212 12.639 1.00 86.31 407 LYS A N 1
ATOM 3168 C CA . LYS A 1 407 ? 4.015 -7.107 13.082 1.00 86.31 407 LYS A CA 1
ATOM 3169 C C . LYS A 1 407 ? 3.245 -6.440 11.934 1.00 86.31 407 LYS A C 1
ATOM 3171 O O . LYS A 1 407 ? 2.061 -6.164 12.102 1.00 86.31 407 LYS A O 1
ATOM 3176 N N . LEU A 1 408 ? 3.865 -6.215 10.772 1.00 91.81 408 LEU A N 1
ATOM 3177 C CA . LEU A 1 408 ? 3.187 -5.648 9.596 1.00 91.81 408 LEU A CA 1
ATOM 3178 C C . LEU A 1 408 ? 2.141 -6.606 9.015 1.00 91.81 408 LEU A C 1
ATOM 3180 O O . LEU A 1 408 ? 1.057 -6.178 8.620 1.00 91.81 408 LEU A O 1
ATOM 3184 N N . MET A 1 409 ? 2.432 -7.906 9.023 1.00 89.38 409 MET A N 1
ATOM 3185 C CA . MET A 1 409 ? 1.483 -8.942 8.622 1.00 89.38 409 MET A CA 1
ATOM 3186 C C . MET A 1 409 ? 0.243 -8.950 9.529 1.00 89.38 409 MET A C 1
ATOM 3188 O O . MET A 1 409 ? -0.882 -8.959 9.034 1.00 89.38 409 MET A O 1
ATOM 3192 N N . HIS A 1 410 ? 0.430 -8.845 10.852 1.00 83.94 410 HIS A N 1
ATOM 3193 C CA . HIS A 1 410 ? -0.677 -8.690 11.809 1.00 83.94 410 HIS A CA 1
ATOM 3194 C C . HIS A 1 410 ? -1.397 -7.340 11.677 1.00 83.94 410 HIS A C 1
ATOM 3196 O O . HIS A 1 410 ? -2.600 -7.261 11.913 1.00 83.94 410 HIS A O 1
ATOM 3202 N N . ALA A 1 411 ? -0.688 -6.283 11.271 1.00 85.50 411 ALA A N 1
ATOM 3203 C CA . ALA A 1 411 ? -1.282 -4.986 10.950 1.00 85.50 411 ALA A CA 1
ATOM 3204 C C . ALA A 1 411 ? -2.148 -5.015 9.677 1.00 85.50 411 ALA A C 1
ATOM 3206 O O . ALA A 1 411 ? -2.851 -4.043 9.410 1.00 85.50 411 ALA A O 1
ATOM 3207 N N . GLY A 1 412 ? -2.118 -6.113 8.916 1.00 87.69 412 GLY A N 1
ATOM 3208 C CA . GLY A 1 412 ? -2.973 -6.330 7.756 1.00 87.69 412 GLY A CA 1
ATOM 3209 C C . GLY A 1 412 ? -2.414 -5.781 6.447 1.00 87.69 412 GLY A C 1
ATOM 3210 O O . GLY A 1 412 ? -3.195 -5.573 5.524 1.00 87.69 412 GLY A O 1
ATOM 3211 N N . VAL A 1 413 ? -1.096 -5.575 6.344 1.00 94.69 413 VAL A N 1
ATOM 3212 C CA . VAL A 1 413 ? -0.442 -5.217 5.074 1.00 94.69 413 VAL A CA 1
ATOM 3213 C C . VAL A 1 413 ? -0.746 -6.265 3.988 1.00 94.69 413 VAL A C 1
ATOM 3215 O O . VAL A 1 413 ? -0.844 -7.459 4.279 1.00 94.69 413 VAL A O 1
ATOM 3218 N N . ASP A 1 414 ? -0.906 -5.834 2.737 1.00 97.81 414 ASP A N 1
ATOM 3219 C CA . ASP A 1 414 ? -1.259 -6.715 1.611 1.00 97.81 414 ASP A CA 1
ATOM 3220 C C . ASP A 1 414 ? -0.046 -7.228 0.835 1.00 97.81 414 ASP A C 1
ATOM 3222 O O . ASP A 1 414 ? -0.156 -8.129 0.004 1.00 97.81 414 ASP A O 1
ATOM 3226 N N . GLY A 1 415 ? 1.121 -6.654 1.093 1.00 98.25 415 GLY A N 1
ATOM 3227 C CA . GLY A 1 415 ? 2.355 -7.025 0.432 1.00 98.25 415 GLY A CA 1
ATOM 3228 C C . GLY A 1 415 ? 3.557 -6.325 1.036 1.00 98.25 415 GLY A C 1
ATOM 3229 O O . GLY A 1 415 ? 3.441 -5.277 1.677 1.00 98.25 415 GLY A O 1
ATOM 3230 N N . LEU A 1 416 ? 4.721 -6.926 0.841 1.00 98.38 416 LEU A N 1
ATOM 3231 C CA . LEU A 1 416 ? 5.986 -6.401 1.329 1.00 98.38 416 LEU A CA 1
ATOM 3232 C C . LEU A 1 416 ? 7.016 -6.413 0.207 1.00 98.38 416 LEU A C 1
ATOM 3234 O O . LEU A 1 416 ? 7.173 -7.421 -0.487 1.00 98.38 416 LEU A O 1
ATOM 3238 N N . ILE A 1 417 ? 7.727 -5.297 0.068 1.00 97.75 417 ILE A N 1
ATOM 3239 C CA . ILE A 1 417 ? 8.915 -5.220 -0.775 1.00 97.75 417 ILE A CA 1
ATOM 3240 C C . ILE A 1 417 ? 10.096 -5.781 0.012 1.00 97.75 417 ILE A C 1
ATOM 3242 O O . ILE A 1 417 ? 10.351 -5.351 1.139 1.00 97.75 417 ILE A O 1
ATOM 3246 N N . TYR A 1 418 ? 10.808 -6.744 -0.565 1.00 96.56 418 TYR A N 1
ATOM 3247 C CA . TYR A 1 418 ? 11.888 -7.465 0.103 1.00 96.56 418 TYR A CA 1
ATOM 3248 C C . TYR A 1 418 ? 13.150 -7.536 -0.759 1.00 96.56 418 TYR A C 1
ATOM 3250 O O . TYR A 1 418 ? 13.092 -7.522 -1.990 1.00 96.56 418 TYR A O 1
ATOM 3258 N N . GLY A 1 419 ? 14.298 -7.686 -0.104 1.00 90.19 419 GLY A N 1
ATOM 3259 C CA . GLY A 1 419 ? 15.584 -7.869 -0.766 1.00 90.19 419 GLY A CA 1
ATOM 3260 C C . GLY A 1 419 ? 16.679 -7.056 -0.093 1.00 90.19 419 GLY A C 1
ATOM 3261 O O . GLY A 1 419 ? 16.738 -6.962 1.132 1.00 90.19 419 GLY A O 1
ATOM 3262 N N . HIS A 1 420 ? 17.564 -6.492 -0.908 1.00 79.88 420 HIS A N 1
ATOM 3263 C CA . HIS A 1 420 ? 18.671 -5.671 -0.435 1.00 79.88 420 HIS A CA 1
ATOM 3264 C C . HIS A 1 420 ? 18.222 -4.253 -0.091 1.00 79.88 420 HIS A C 1
ATOM 3266 O O . HIS A 1 420 ? 17.341 -3.707 -0.744 1.00 79.88 420 HIS A O 1
ATOM 3272 N N . MET A 1 421 ? 18.873 -3.627 0.890 1.00 76.31 421 MET A N 1
ATOM 3273 C CA . MET A 1 421 ? 18.588 -2.237 1.272 1.00 76.31 421 MET A CA 1
ATOM 3274 C C . MET A 1 421 ? 19.107 -1.195 0.267 1.00 76.31 421 MET A C 1
ATOM 3276 O O . MET A 1 421 ? 18.505 -0.135 0.130 1.00 76.31 421 MET A O 1
ATOM 3280 N N . SER A 1 422 ? 20.230 -1.464 -0.411 1.00 71.06 422 SER A N 1
ATOM 3281 C CA . SER A 1 422 ? 20.984 -0.448 -1.169 1.00 71.06 422 SER A CA 1
ATOM 3282 C C . SER A 1 422 ? 21.535 -0.918 -2.518 1.00 71.06 422 SER A C 1
ATOM 3284 O O . SER A 1 422 ? 22.183 -0.136 -3.211 1.00 71.06 422 SER A O 1
ATOM 3286 N N . SER A 1 423 ? 21.287 -2.169 -2.905 1.00 77.44 423 SER A N 1
ATOM 3287 C CA . SER A 1 423 ? 21.723 -2.735 -4.184 1.00 77.44 423 SER A CA 1
ATOM 3288 C C . SER A 1 423 ? 20.533 -3.244 -4.988 1.00 77.44 423 SER A C 1
ATOM 3290 O O . SER A 1 423 ? 19.443 -3.449 -4.450 1.00 77.44 423 SER A O 1
ATOM 3292 N N . PHE A 1 424 ? 20.750 -3.434 -6.286 1.00 82.75 424 PHE A N 1
ATOM 3293 C CA . PHE A 1 424 ? 19.769 -4.071 -7.154 1.00 82.75 424 PHE A CA 1
ATOM 3294 C C . PHE A 1 424 ? 19.620 -5.561 -6.836 1.00 82.75 424 PHE A C 1
ATOM 3296 O O . PHE A 1 424 ? 20.433 -6.152 -6.117 1.00 82.75 424 PHE A O 1
ATOM 3303 N N . TYR A 1 425 ? 18.524 -6.147 -7.312 1.00 90.56 425 TYR A N 1
ATOM 3304 C CA . TYR A 1 425 ? 18.168 -7.523 -6.996 1.00 90.56 425 TYR A CA 1
ATOM 3305 C C . TYR A 1 425 ? 19.095 -8.533 -7.682 1.00 90.56 425 TYR A C 1
ATOM 3307 O O . TYR A 1 425 ? 19.137 -8.612 -8.908 1.00 90.56 425 TYR A O 1
ATOM 3315 N N . GLU A 1 426 ? 19.766 -9.366 -6.888 1.00 92.38 426 GLU A N 1
ATOM 3316 C CA . GLU A 1 426 ? 20.694 -10.393 -7.367 1.00 92.38 426 GLU A CA 1
ATOM 3317 C C . GLU A 1 426 ? 20.478 -11.740 -6.659 1.00 92.38 426 GLU A C 1
ATOM 3319 O O . GLU A 1 426 ? 19.745 -11.867 -5.671 1.00 92.38 426 GLU A O 1
ATOM 3324 N N . ASP A 1 427 ? 21.132 -12.785 -7.174 1.00 95.38 427 ASP A N 1
ATOM 3325 C CA . ASP A 1 427 ? 21.095 -14.136 -6.610 1.00 95.38 427 ASP A CA 1
ATOM 3326 C C . ASP A 1 427 ? 21.964 -14.205 -5.345 1.00 95.38 427 ASP A C 1
ATOM 3328 O O . ASP A 1 427 ? 23.101 -14.676 -5.345 1.00 95.38 427 ASP A O 1
ATOM 3332 N N . THR A 1 428 ? 21.419 -13.714 -4.235 1.00 93.50 428 THR A N 1
ATOM 3333 C CA . THR A 1 428 ? 22.119 -13.689 -2.951 1.00 93.50 428 THR A CA 1
ATOM 3334 C C . THR A 1 428 ? 21.367 -14.459 -1.875 1.00 93.50 428 THR A C 1
ATOM 3336 O O . THR A 1 428 ? 20.139 -14.603 -1.881 1.00 93.50 428 THR A O 1
ATOM 3339 N N . LYS A 1 429 ? 22.124 -14.939 -0.881 1.00 93.94 429 LYS A N 1
ATOM 3340 C CA . LYS A 1 429 ? 21.536 -15.554 0.313 1.00 93.94 429 LYS A CA 1
ATOM 3341 C C . LYS A 1 429 ? 20.625 -14.568 1.050 1.00 93.94 429 LYS A C 1
ATOM 3343 O O . LYS A 1 429 ? 19.585 -14.973 1.544 1.00 93.94 429 LYS A O 1
ATOM 3348 N N . GLU A 1 430 ? 20.990 -13.288 1.095 1.00 90.94 430 GLU A N 1
ATOM 3349 C CA . GLU A 1 430 ? 20.190 -12.254 1.755 1.00 90.94 430 GLU A CA 1
ATOM 3350 C C . GLU A 1 430 ? 18.810 -12.087 1.111 1.00 90.94 430 GLU A C 1
ATOM 3352 O O . GLU A 1 430 ? 17.810 -12.114 1.826 1.00 90.94 430 GLU A O 1
ATOM 3357 N N . ALA A 1 431 ? 18.739 -12.002 -0.221 1.00 92.56 431 ALA A N 1
ATOM 3358 C CA . ALA A 1 431 ? 17.471 -11.893 -0.935 1.00 92.56 431 ALA A CA 1
ATOM 3359 C C . ALA A 1 431 ? 16.575 -13.128 -0.718 1.00 92.56 431 ALA A C 1
ATOM 3361 O O . ALA A 1 431 ? 15.365 -12.991 -0.517 1.00 92.56 431 ALA A O 1
ATOM 3362 N N . ARG A 1 432 ? 17.163 -14.335 -0.700 1.00 96.56 432 ARG A N 1
ATOM 3363 C CA . ARG A 1 432 ? 16.441 -15.580 -0.378 1.00 96.56 432 ARG A CA 1
ATOM 3364 C C . ARG A 1 432 ? 15.947 -15.618 1.061 1.00 96.56 432 ARG A C 1
ATOM 3366 O O . ARG A 1 432 ? 14.790 -15.955 1.289 1.00 96.56 432 ARG A O 1
ATOM 3373 N N . ASP A 1 433 ? 16.807 -15.280 2.017 1.00 96.00 433 ASP A N 1
ATOM 3374 C CA . ASP A 1 433 ? 16.464 -15.284 3.439 1.00 96.00 433 ASP A CA 1
ATOM 3375 C C . ASP A 1 433 ? 15.332 -14.281 3.728 1.00 96.00 433 ASP A C 1
ATOM 3377 O O . ASP A 1 433 ? 14.395 -14.613 4.452 1.00 96.00 433 ASP A O 1
ATOM 3381 N N . ALA A 1 434 ? 15.366 -13.089 3.116 1.00 95.19 434 ALA A N 1
ATOM 3382 C CA . ALA A 1 434 ? 14.307 -12.086 3.246 1.00 95.19 434 ALA A CA 1
ATOM 3383 C C . ALA A 1 434 ? 12.948 -12.609 2.740 1.00 95.19 434 ALA A C 1
ATOM 3385 O O . ALA A 1 434 ? 11.942 -12.503 3.445 1.00 95.19 434 ALA A O 1
ATOM 3386 N N . LEU A 1 435 ? 12.911 -13.257 1.567 1.00 97.31 435 LEU A N 1
ATOM 3387 C CA . LEU A 1 435 ? 11.691 -13.904 1.067 1.00 97.31 435 LEU A CA 1
ATOM 3388 C C . LEU A 1 435 ? 11.231 -15.050 1.976 1.00 97.31 435 LEU A C 1
ATOM 3390 O O . LEU A 1 435 ? 10.034 -15.244 2.195 1.00 97.31 435 LEU A O 1
ATOM 3394 N N . GLN A 1 436 ? 12.176 -15.822 2.515 1.00 97.62 436 GLN A N 1
ATOM 3395 C CA . GLN A 1 436 ? 11.870 -16.967 3.364 1.00 97.62 436 GLN A CA 1
ATOM 3396 C C . GLN A 1 436 ? 11.118 -16.553 4.635 1.00 97.62 436 GLN A C 1
ATOM 3398 O O . GLN A 1 436 ? 10.255 -17.304 5.089 1.00 97.62 436 GLN A O 1
ATOM 3403 N N . ILE A 1 437 ? 11.382 -15.362 5.184 1.00 96.94 437 ILE A N 1
ATOM 3404 C CA . ILE A 1 437 ? 10.626 -14.810 6.321 1.00 96.94 437 ILE A CA 1
ATOM 3405 C C . ILE A 1 437 ? 9.141 -14.664 5.959 1.00 96.94 437 ILE A C 1
ATOM 3407 O O . ILE A 1 437 ? 8.281 -15.142 6.702 1.00 96.94 437 ILE A O 1
ATOM 3411 N N . ILE A 1 438 ? 8.843 -14.067 4.800 1.00 97.81 438 ILE A N 1
ATOM 3412 C CA . ILE A 1 438 ? 7.473 -13.898 4.292 1.00 97.81 438 ILE A CA 1
ATOM 3413 C C . ILE A 1 438 ? 6.817 -15.269 4.095 1.00 97.81 438 ILE A C 1
ATOM 3415 O O . ILE A 1 438 ? 5.737 -15.525 4.628 1.00 97.81 438 ILE A O 1
ATOM 3419 N N . ASN A 1 439 ? 7.492 -16.181 3.392 1.00 97.81 439 ASN A N 1
ATOM 3420 C CA . ASN A 1 439 ? 6.962 -17.513 3.097 1.00 97.81 439 ASN A CA 1
ATOM 3421 C C . ASN A 1 439 ? 6.688 -18.337 4.362 1.00 97.81 439 ASN A C 1
ATOM 3423 O O . ASN A 1 439 ? 5.659 -19.007 4.452 1.00 97.81 439 ASN A O 1
ATOM 3427 N N . ASN A 1 440 ? 7.579 -18.276 5.355 1.00 96.75 440 ASN A N 1
ATOM 3428 C CA . ASN A 1 440 ? 7.387 -18.952 6.636 1.00 96.75 440 ASN A CA 1
ATOM 3429 C C . ASN A 1 440 ? 6.154 -18.416 7.366 1.00 96.75 440 ASN A C 1
ATOM 3431 O O . ASN A 1 440 ? 5.363 -19.207 7.883 1.00 96.75 440 ASN A O 1
ATOM 3435 N N . TRP A 1 441 ? 5.966 -17.093 7.371 1.00 94.56 441 TRP A N 1
ATOM 3436 C CA . TRP A 1 441 ? 4.804 -16.475 7.998 1.00 94.56 441 TRP A CA 1
ATOM 3437 C C . TRP A 1 441 ? 3.501 -16.874 7.296 1.00 94.56 441 TRP A C 1
ATOM 3439 O O . TRP A 1 441 ? 2.561 -17.305 7.963 1.00 94.56 441 TRP A O 1
ATOM 3449 N N . LEU A 1 442 ? 3.459 -16.812 5.959 1.00 95.88 442 LEU A N 1
ATOM 3450 C CA . LEU A 1 442 ? 2.289 -17.214 5.167 1.00 95.88 442 LEU A CA 1
ATOM 3451 C C . LEU A 1 442 ? 1.947 -18.693 5.372 1.00 95.88 442 LEU A C 1
ATOM 3453 O O . LEU A 1 442 ? 0.786 -19.040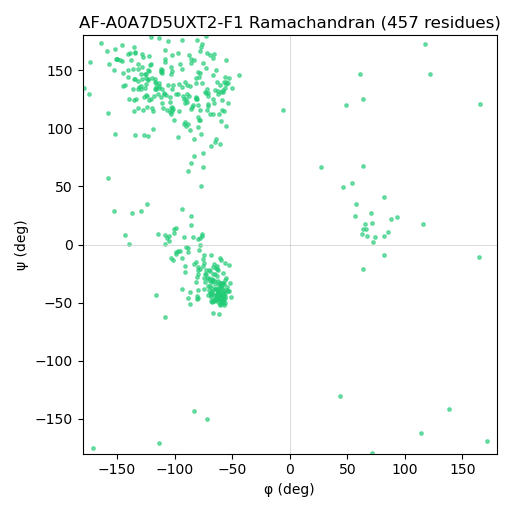 5.561 1.00 95.88 442 LEU A O 1
ATOM 3457 N N . LYS A 1 443 ? 2.954 -19.573 5.408 1.00 95.00 443 LYS A N 1
ATOM 3458 C CA . LYS A 1 443 ? 2.750 -21.004 5.673 1.00 95.00 443 LYS A CA 1
ATOM 3459 C C . LYS A 1 443 ? 2.145 -21.246 7.059 1.00 95.00 443 LYS A C 1
ATOM 3461 O O . LYS A 1 443 ? 1.232 -22.060 7.187 1.00 95.00 443 LYS A O 1
ATOM 3466 N N . ALA A 1 444 ? 2.631 -20.534 8.077 1.00 90.62 444 ALA A N 1
ATOM 3467 C CA . ALA A 1 444 ? 2.120 -20.627 9.443 1.00 90.62 444 ALA A CA 1
ATOM 3468 C C . ALA A 1 444 ? 0.711 -20.020 9.613 1.00 90.62 444 ALA A C 1
ATOM 3470 O O . ALA A 1 444 ? -0.000 -20.402 10.536 1.00 90.62 444 ALA A O 1
ATOM 3471 N N . ASN A 1 445 ? 0.295 -19.121 8.713 1.00 88.56 445 ASN A N 1
ATOM 3472 C CA . ASN A 1 445 ? -0.971 -18.381 8.776 1.00 88.56 445 ASN A CA 1
ATOM 3473 C C . ASN A 1 445 ? -1.825 -18.572 7.508 1.00 88.56 445 ASN A C 1
ATOM 3475 O O . ASN A 1 445 ? -2.521 -17.655 7.068 1.00 88.56 445 ASN A O 1
ATOM 3479 N N . SER A 1 446 ? -1.781 -19.768 6.916 1.00 88.88 446 SER A N 1
ATOM 3480 C CA . SER A 1 446 ? -2.426 -20.081 5.627 1.00 88.88 446 SER A CA 1
ATOM 3481 C C . SER A 1 446 ? -3.954 -19.953 5.634 1.00 88.88 446 SER A C 1
ATOM 3483 O O . SER A 1 446 ? -4.574 -19.748 4.594 1.00 88.88 446 SER A O 1
ATOM 3485 N N . ASN A 1 447 ? -4.572 -20.012 6.813 1.00 83.31 447 ASN A N 1
ATOM 3486 C CA . ASN A 1 447 ? -5.989 -19.720 7.027 1.00 83.31 447 ASN A CA 1
ATOM 3487 C C . ASN A 1 447 ? -6.332 -18.216 6.981 1.00 83.31 447 ASN A C 1
ATOM 3489 O O . ASN A 1 447 ? -7.510 -17.873 6.973 1.00 83.31 447 ASN A O 1
ATOM 3493 N N . HIS A 1 448 ? -5.333 -17.330 6.948 1.00 82.75 448 HIS A N 1
ATOM 3494 C CA . HIS A 1 448 ? -5.507 -15.874 6.911 1.00 82.75 448 HIS A CA 1
ATOM 3495 C C . HIS A 1 448 ? -4.968 -15.252 5.622 1.00 82.75 448 HIS A C 1
ATOM 3497 O O . HIS A 1 448 ? -5.614 -14.379 5.039 1.00 82.75 448 HIS A O 1
ATOM 3503 N N . ARG A 1 449 ? -3.786 -15.680 5.170 1.00 91.69 449 ARG A N 1
ATOM 3504 C CA . ARG A 1 449 ? -3.115 -15.138 3.984 1.00 91.69 449 ARG A CA 1
ATOM 3505 C C . ARG A 1 449 ? -2.455 -16.254 3.183 1.00 91.69 449 ARG A C 1
ATOM 3507 O O . ARG A 1 449 ? -1.986 -17.236 3.749 1.00 91.69 449 ARG A O 1
ATOM 3514 N N . TYR A 1 450 ? -2.358 -16.067 1.875 1.00 95.31 450 TYR A N 1
ATOM 3515 C CA . TYR A 1 450 ? -1.586 -16.930 0.982 1.00 95.31 450 TYR A CA 1
ATOM 3516 C C . TYR A 1 450 ? -0.816 -16.082 -0.022 1.00 95.31 450 TYR A C 1
ATOM 3518 O O . TYR A 1 450 ? -1.160 -14.927 -0.262 1.00 95.31 450 TYR A O 1
ATOM 3526 N N . LEU A 1 451 ? 0.243 -16.643 -0.604 1.00 97.75 451 LEU A N 1
ATOM 3527 C CA . LEU A 1 451 ? 0.979 -15.962 -1.663 1.00 97.75 451 LEU A CA 1
ATOM 3528 C C . LEU A 1 451 ? 0.066 -15.816 -2.885 1.00 97.75 451 LEU A C 1
ATOM 3530 O O . LEU A 1 451 ? -0.417 -16.822 -3.402 1.00 97.75 451 LEU A O 1
ATOM 3534 N N . ALA A 1 452 ? -0.160 -14.579 -3.327 1.00 98.06 452 ALA A N 1
ATOM 3535 C CA . ALA A 1 452 ? -1.051 -14.290 -4.443 1.00 98.06 452 ALA A CA 1
ATOM 3536 C C . ALA A 1 452 ? -0.614 -15.050 -5.701 1.00 98.06 452 ALA A C 1
ATOM 3538 O O . ALA A 1 452 ? 0.586 -15.156 -5.990 1.00 98.06 452 ALA A O 1
ATOM 3539 N N . ASN A 1 453 ? -1.589 -15.565 -6.433 1.00 95.88 453 ASN A N 1
ATOM 3540 C CA . ASN A 1 453 ? -1.433 -16.243 -7.703 1.00 95.88 453 ASN A CA 1
ATOM 3541 C C . ASN A 1 453 ? -2.069 -15.424 -8.842 1.00 95.88 453 ASN A C 1
ATOM 3543 O O . ASN A 1 453 ? -2.427 -14.263 -8.678 1.00 95.88 453 ASN A O 1
ATOM 3547 N N . LEU A 1 454 ? -2.163 -16.020 -10.025 1.00 95.25 454 LEU A N 1
ATOM 3548 C CA . LEU A 1 454 ? -2.582 -15.341 -11.251 1.00 95.25 454 LEU A CA 1
ATOM 3549 C C . LEU A 1 454 ? -4.084 -15.068 -11.343 1.00 95.25 454 LEU A C 1
ATOM 3551 O O . LEU A 1 454 ? -4.486 -14.233 -12.152 1.00 95.25 454 LEU A O 1
ATOM 3555 N N . ASP A 1 455 ? -4.882 -15.772 -10.545 1.00 94.12 455 ASP A N 1
ATOM 3556 C CA . ASP A 1 455 ? -6.324 -15.559 -10.436 1.00 94.12 455 ASP A CA 1
ATOM 3557 C C . ASP A 1 455 ? -6.642 -14.411 -9.466 1.00 94.12 455 ASP A C 1
ATOM 3559 O O . ASP A 1 455 ? -7.742 -13.853 -9.486 1.00 94.12 455 ASP A O 1
ATOM 3563 N N . ASP A 1 456 ? -5.670 -14.022 -8.635 1.00 96.19 456 ASP A N 1
ATOM 3564 C CA . ASP A 1 456 ? -5.805 -12.897 -7.726 1.00 96.19 456 ASP A CA 1
ATOM 3565 C C . ASP A 1 456 ? -5.635 -11.584 -8.481 1.00 96.19 456 ASP A C 1
ATOM 3567 O O . ASP A 1 456 ? -4.565 -11.256 -8.998 1.00 96.19 456 ASP A O 1
ATOM 3571 N N . ASN A 1 457 ? -6.703 -10.793 -8.511 1.00 94.12 457 ASN A N 1
ATOM 3572 C CA . ASN A 1 457 ? -6.648 -9.468 -9.098 1.00 94.12 457 ASN A CA 1
ATOM 3573 C C . ASN A 1 457 ? -6.107 -8.455 -8.069 1.00 94.12 457 ASN A C 1
ATOM 3575 O O . ASN A 1 457 ? -6.725 -8.278 -7.010 1.00 94.12 457 ASN A O 1
ATOM 3579 N N . PRO A 1 458 ? -4.978 -7.772 -8.334 1.00 94.75 458 PRO A N 1
ATOM 3580 C CA . PRO A 1 458 ? -4.439 -6.809 -7.384 1.00 94.75 458 PRO A CA 1
ATOM 3581 C C . PRO A 1 458 ? -5.301 -5.541 -7.246 1.00 94.75 458 PRO A C 1
ATOM 3583 O O . PRO A 1 458 ? -5.239 -4.928 -6.175 1.00 94.75 458 PRO A O 1
ATOM 3586 N N . TRP A 1 459 ? -6.138 -5.191 -8.240 1.00 95.06 459 TRP A N 1
ATOM 3587 C CA . TRP A 1 459 ? -7.055 -4.035 -8.212 1.00 95.06 459 TRP A CA 1
ATOM 3588 C C . TRP A 1 459 ? -8.244 -4.128 -9.173 1.00 95.06 459 TRP A C 1
ATOM 3590 O O . TRP A 1 459 ? -8.124 -4.779 -10.231 1.00 95.06 459 TRP A O 1
#

Radius of gyration: 30.28 Å; Cα contacts (8 Å, |Δi|>4): 1030; chains: 1; bounding box: 65×44×129 Å